Protein AF-0000000084371456 (afdb_homodimer)

Structure (mmCIF, N/CA/C/O backbone):
data_AF-0000000084371456-model_v1
#
loop_
_entity.id
_entity.type
_entity.pdbx_description
1 polymer 'Methyl-accepting transducer domain-containing protein'
#
loop_
_atom_site.group_PDB
_atom_site.id
_atom_site.type_symbol
_atom_site.label_atom_id
_atom_site.label_alt_id
_atom_site.label_comp_id
_atom_site.label_asym_id
_atom_site.label_entity_id
_atom_site.label_seq_id
_atom_site.pdbx_PDB_ins_code
_atom_site.Cartn_x
_atom_site.Cartn_y
_atom_site.Cartn_z
_atom_site.occupancy
_atom_site.B_iso_or_equiv
_atom_site.auth_seq_id
_atom_site.auth_comp_id
_atom_site.auth_asym_id
_atom_site.auth_atom_id
_atom_site.pdbx_PDB_model_num
ATOM 1 N N . MET A 1 1 ? 12.875 -59.688 -30.016 1 46.06 1 MET A N 1
ATOM 2 C CA . MET A 1 1 ? 12.008 -58.625 -30.469 1 46.06 1 MET A CA 1
ATOM 3 C C . MET A 1 1 ? 11.836 -57.562 -29.391 1 46.06 1 MET A C 1
ATOM 5 O O . MET A 1 1 ? 11.711 -57.875 -28.203 1 46.06 1 MET A O 1
ATOM 9 N N . VAL A 1 2 ? 12.273 -56.406 -29.656 1 56.19 2 VAL A N 1
ATOM 10 C CA . VAL A 1 2 ? 12.172 -55.344 -28.656 1 56.19 2 VAL A CA 1
ATOM 11 C C . VAL A 1 2 ? 10.773 -55.344 -28.031 1 56.19 2 VAL A C 1
ATOM 13 O O . VAL A 1 2 ? 9.773 -55.406 -28.75 1 56.19 2 VAL A O 1
ATOM 16 N N . ASN A 1 3 ? 10.695 -55.812 -26.75 1 68.56 3 ASN A N 1
ATOM 17 C CA . ASN A 1 3 ? 9.445 -55.75 -26 1 68.56 3 ASN A CA 1
ATOM 18 C C . ASN A 1 3 ? 8.992 -54.312 -25.766 1 68.56 3 ASN A C 1
ATOM 20 O O . ASN A 1 3 ? 9.117 -53.781 -24.672 1 68.56 3 ASN A O 1
ATOM 24 N N . TYR A 1 4 ? 8.555 -53.781 -26.969 1 66.88 4 TYR A N 1
ATOM 25 C CA . TYR A 1 4 ? 8.164 -52.375 -26.984 1 66.88 4 TYR A CA 1
ATOM 26 C C . TYR A 1 4 ? 7.078 -52.094 -25.953 1 66.88 4 TYR A C 1
ATOM 28 O O . TYR A 1 4 ? 7.078 -51.031 -25.312 1 66.88 4 TYR A O 1
ATOM 36 N N . SER A 1 5 ? 6.297 -53.094 -25.734 1 66.38 5 SER A N 1
ATOM 37 C CA . SER A 1 5 ? 5.219 -52.906 -24.766 1 66.38 5 SER A CA 1
ATOM 38 C C . SER A 1 5 ? 5.773 -52.75 -23.344 1 66.38 5 SER A C 1
ATOM 40 O O . SER A 1 5 ? 5.293 -51.906 -22.594 1 66.38 5 SER A O 1
ATOM 42 N N . GLY A 1 6 ? 6.77 -53.562 -23.078 1 70.19 6 GLY A N 1
ATOM 43 C CA . GLY A 1 6 ? 7.391 -53.438 -21.766 1 70.19 6 GLY A CA 1
ATOM 44 C C . GLY A 1 6 ? 8.094 -52.125 -21.547 1 70.19 6 GLY A C 1
ATOM 45 O O . GLY A 1 6 ? 7.98 -51.531 -20.469 1 70.19 6 GLY A O 1
ATOM 46 N N . LEU A 1 7 ? 8.695 -51.688 -22.531 1 71.88 7 LEU A N 1
ATOM 47 C CA . LEU A 1 7 ? 9.398 -50.406 -22.469 1 71.88 7 LEU A CA 1
ATOM 48 C C . LEU A 1 7 ? 8.414 -49.25 -22.297 1 71.88 7 LEU A C 1
ATOM 50 O O . LEU A 1 7 ? 8.68 -48.312 -21.531 1 71.88 7 LEU A O 1
ATOM 54 N N . PHE A 1 8 ? 7.348 -49.375 -22.891 1 71.25 8 PHE A N 1
ATOM 55 C CA . PHE A 1 8 ? 6.336 -48.344 -22.812 1 71.25 8 PHE A CA 1
ATOM 56 C C . PHE A 1 8 ? 5.707 -48.281 -21.438 1 71.25 8 PHE A C 1
ATOM 58 O O . PHE A 1 8 ? 5.441 -47.219 -20.906 1 71.25 8 PHE A O 1
ATOM 65 N N . ILE A 1 9 ? 5.516 -49.438 -20.953 1 74.12 9 ILE A N 1
ATOM 66 C CA . ILE A 1 9 ? 4.934 -49.5 -19.625 1 74.12 9 ILE A CA 1
ATOM 67 C C . ILE A 1 9 ? 5.891 -48.875 -18.609 1 74.12 9 ILE A C 1
ATOM 69 O O . ILE A 1 9 ? 5.469 -48.125 -17.719 1 74.12 9 ILE A O 1
ATOM 73 N N . GLN A 1 10 ? 7.141 -49.188 -18.766 1 74.44 10 GLN A N 1
ATOM 74 C CA . GLN A 1 10 ? 8.141 -48.625 -17.859 1 74.44 10 GLN A CA 1
ATOM 75 C C . GLN A 1 10 ? 8.195 -47.094 -18 1 74.44 10 GLN A C 1
ATOM 77 O O . GLN A 1 10 ? 8.234 -46.375 -16.984 1 74.44 10 GLN A O 1
ATOM 82 N N . HIS A 1 11 ? 8.164 -46.656 -19.172 1 76.69 11 HIS A N 1
ATOM 83 C CA . HIS A 1 11 ? 8.148 -45.219 -19.453 1 76.69 11 HIS A CA 1
ATOM 84 C C . HIS A 1 11 ? 6.914 -44.562 -18.859 1 76.69 11 HIS A C 1
ATOM 86 O O . HIS A 1 11 ? 7.012 -43.5 -18.25 1 76.69 11 HIS A O 1
ATOM 92 N N . THR A 1 12 ? 5.848 -45.188 -19.016 1 77.75 12 THR A N 1
ATOM 93 C CA . THR A 1 12 ? 4.586 -44.656 -18.531 1 77.75 12 THR A CA 1
ATOM 94 C C . THR A 1 12 ? 4.609 -44.5 -17.016 1 77.75 12 THR A C 1
ATOM 96 O O . THR A 1 12 ? 4.16 -43.5 -16.469 1 77.75 12 THR A O 1
ATOM 99 N N . ASN A 1 13 ? 5.219 -45.438 -16.375 1 77.88 13 ASN A N 1
ATOM 100 C CA . ASN A 1 13 ? 5.289 -45.375 -14.914 1 77.88 13 ASN A CA 1
ATOM 101 C C . ASN A 1 13 ? 6.164 -44.219 -14.438 1 77.88 13 ASN A C 1
ATOM 103 O O . ASN A 1 13 ? 5.809 -43.531 -13.484 1 77.88 13 ASN A O 1
ATOM 107 N N . CYS A 1 14 ? 7.242 -44.031 -15.094 1 79.31 14 CYS A N 1
ATOM 108 C CA . CYS A 1 14 ? 8.133 -42.938 -14.742 1 79.31 14 CYS A CA 1
ATOM 109 C C . CYS A 1 14 ? 7.457 -41.594 -15 1 79.31 14 CYS A C 1
ATOM 111 O O . CYS A 1 14 ? 7.559 -40.688 -14.18 1 79.31 14 CYS A O 1
ATOM 113 N N . ASN A 1 15 ? 6.785 -41.531 -16.078 1 84.5 15 ASN A N 1
ATOM 114 C CA . ASN A 1 15 ? 6.074 -40.281 -16.422 1 84.5 15 ASN A CA 1
ATOM 115 C C . ASN A 1 15 ? 4.969 -40 -15.414 1 84.5 15 ASN A C 1
ATOM 117 O O . ASN A 1 15 ? 4.785 -38.844 -15.023 1 84.5 15 ASN A O 1
ATOM 121 N N . ILE A 1 16 ? 4.316 -41 -14.992 1 86.25 16 ILE A N 1
ATOM 122 C CA . ILE A 1 16 ? 3.219 -40.844 -14.047 1 86.25 16 ILE A CA 1
ATOM 123 C C . ILE A 1 16 ? 3.742 -40.25 -12.75 1 86.25 16 ILE A C 1
ATOM 125 O O . ILE A 1 16 ? 3.121 -39.344 -12.18 1 86.25 16 ILE A O 1
ATOM 129 N N . HIS A 1 17 ? 4.867 -40.688 -12.328 1 88.62 17 HIS A N 1
ATOM 130 C CA . HIS A 1 17 ? 5.453 -40.188 -11.094 1 88.62 17 HIS A CA 1
ATOM 131 C C . HIS A 1 17 ? 5.797 -38.688 -11.211 1 88.62 17 HIS A C 1
ATOM 133 O O . HIS A 1 17 ? 5.414 -37.906 -10.352 1 88.62 17 HIS A O 1
ATOM 139 N N . THR A 1 18 ? 6.438 -38.375 -12.227 1 90.62 18 THR A N 1
ATOM 140 C CA . THR A 1 18 ? 6.844 -37 -12.445 1 90.62 18 THR A CA 1
ATOM 141 C C . THR A 1 18 ? 5.625 -36.094 -12.57 1 90.62 18 THR A C 1
ATOM 143 O O . THR A 1 18 ? 5.578 -35 -11.969 1 90.62 18 THR A O 1
ATOM 146 N N . ILE A 1 19 ? 4.672 -36.469 -13.312 1 93.12 19 ILE A N 1
ATOM 147 C CA . ILE A 1 19 ? 3.479 -35.688 -13.562 1 93.12 19 ILE A CA 1
ATOM 148 C C . ILE A 1 19 ? 2.691 -35.5 -12.258 1 93.12 19 ILE A C 1
ATOM 150 O O . ILE A 1 19 ? 2.111 -34.438 -12.016 1 93.12 19 ILE A O 1
ATOM 154 N N . THR A 1 20 ? 2.734 -36.562 -11.453 1 92.69 20 THR A N 1
ATOM 155 C CA . THR A 1 20 ? 2.072 -36.469 -10.156 1 92.69 20 THR A CA 1
ATOM 156 C C . THR A 1 20 ? 2.727 -35.406 -9.273 1 92.69 20 THR A C 1
ATOM 158 O O . THR A 1 20 ? 2.035 -34.625 -8.617 1 92.69 20 THR A O 1
ATOM 161 N N . LEU A 1 21 ? 3.996 -35.344 -9.289 1 91.94 21 LEU A N 1
ATOM 162 C CA . LEU A 1 21 ? 4.723 -34.344 -8.523 1 91.94 21 LEU A CA 1
ATOM 163 C C . LEU A 1 21 ? 4.395 -32.938 -9.023 1 91.94 21 LEU A C 1
ATOM 165 O O . LEU A 1 21 ? 4.211 -32.031 -8.219 1 91.94 21 LEU A O 1
ATOM 169 N N . ILE A 1 22 ? 4.355 -32.844 -10.266 1 95 22 ILE A N 1
ATOM 170 C CA . ILE A 1 22 ? 4.023 -31.562 -10.875 1 95 22 ILE A CA 1
ATOM 171 C C . ILE A 1 22 ? 2.607 -31.141 -10.477 1 95 22 ILE A C 1
ATOM 173 O O . ILE A 1 22 ? 2.367 -30 -10.102 1 95 22 ILE A O 1
ATOM 177 N N . ARG A 1 23 ? 1.719 -32.062 -10.57 1 95.56 23 ARG A N 1
ATOM 178 C CA . ARG A 1 23 ? 0.332 -31.828 -10.18 1 95.56 23 ARG A CA 1
ATOM 179 C C . ARG A 1 23 ? 0.246 -31.281 -8.758 1 95.56 23 ARG A C 1
ATOM 181 O O . ARG A 1 23 ? -0.443 -30.297 -8.5 1 95.56 23 ARG A O 1
ATOM 188 N N . ASP A 1 24 ? 0.941 -31.875 -7.867 1 95.38 24 ASP A N 1
ATOM 189 C CA . ASP A 1 24 ? 0.897 -31.484 -6.461 1 95.38 24 ASP A CA 1
ATOM 190 C C . ASP A 1 24 ? 1.509 -30.094 -6.262 1 95.38 24 ASP A C 1
ATOM 192 O O . ASP A 1 24 ? 1.026 -29.312 -5.441 1 95.38 24 ASP A O 1
ATOM 196 N N . SER A 1 25 ? 2.523 -29.906 -6.961 1 95.5 25 SER A N 1
ATOM 197 C CA . SER A 1 25 ? 3.18 -28.609 -6.914 1 95.5 25 SER A CA 1
ATOM 198 C C . SER A 1 25 ? 2.244 -27.5 -7.391 1 95.5 25 SER A C 1
ATOM 200 O O . SER A 1 25 ? 2.148 -26.438 -6.758 1 95.5 25 SER A O 1
ATOM 202 N N . ILE A 1 26 ? 1.581 -27.703 -8.469 1 96.75 26 ILE A N 1
ATOM 203 C CA . ILE A 1 26 ? 0.654 -26.734 -9.039 1 96.75 26 ILE A CA 1
ATOM 204 C C . ILE A 1 26 ? -0.499 -26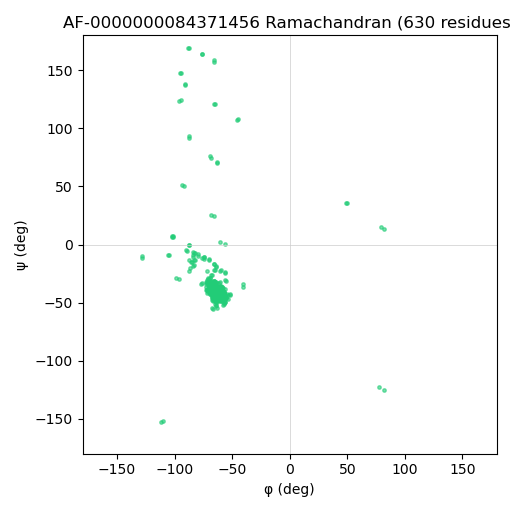.484 -8.07 1 96.75 26 ILE A C 1
ATOM 206 O O . ILE A 1 26 ? -0.902 -25.344 -7.859 1 96.75 26 ILE A O 1
ATOM 210 N N . LEU A 1 27 ? -0.946 -27.547 -7.473 1 95.94 27 LEU A N 1
ATOM 211 C CA . LEU A 1 27 ? -2.023 -27.422 -6.496 1 95.94 27 LEU A CA 1
ATOM 212 C C . LEU A 1 27 ? -1.579 -26.594 -5.305 1 95.94 27 LEU A C 1
ATOM 214 O O . LEU A 1 27 ? -2.326 -25.734 -4.832 1 95.94 27 LEU A O 1
ATOM 218 N N . ALA A 1 28 ? -0.415 -26.828 -4.855 1 94.75 28 ALA A N 1
ATOM 219 C CA . ALA A 1 28 ? 0.125 -26.062 -3.73 1 94.75 28 ALA A CA 1
ATOM 220 C C . ALA A 1 28 ? 0.213 -24.578 -4.059 1 94.75 28 ALA A C 1
ATOM 222 O O . ALA A 1 28 ? -0.128 -23.734 -3.23 1 94.75 28 ALA A O 1
ATOM 223 N N . SER A 1 29 ? 0.677 -24.328 -5.211 1 95.12 29 SER A N 1
ATOM 224 C CA . SER A 1 29 ? 0.762 -22.938 -5.641 1 95.12 29 SER A CA 1
ATOM 225 C C . SER A 1 29 ? -0.617 -22.281 -5.691 1 95.12 29 SER A C 1
ATOM 227 O O . SER A 1 29 ? -0.779 -21.125 -5.301 1 95.12 29 SER A O 1
ATOM 229 N N . SER A 1 30 ? -1.578 -23 -6.238 1 96.12 30 SER A N 1
ATOM 230 C CA . SER A 1 30 ? -2.955 -22.516 -6.273 1 96.12 30 SER A CA 1
ATOM 231 C C . SER A 1 30 ? -3.447 -22.141 -4.883 1 96.12 30 SER A C 1
ATOM 233 O O . SER A 1 30 ? -4.008 -21.062 -4.688 1 96.12 30 SER A O 1
ATOM 235 N N . GLN A 1 31 ? -3.121 -22.969 -3.947 1 95 31 GLN A N 1
ATOM 236 C CA . GLN A 1 31 ? -3.578 -22.766 -2.576 1 95 31 GLN A CA 1
ATOM 237 C C . GLN A 1 31 ? -2.85 -21.594 -1.925 1 95 31 GLN A C 1
ATOM 239 O O . GLN A 1 31 ? -3.453 -20.812 -1.181 1 95 31 GLN A O 1
ATOM 244 N N . GLN A 1 32 ? -1.602 -21.484 -2.199 1 94.75 32 GLN A N 1
ATOM 245 C CA . GLN A 1 32 ? -0.816 -20.375 -1.647 1 94.75 32 GLN A CA 1
ATOM 246 C C . GLN A 1 32 ? -1.354 -19.031 -2.113 1 94.75 32 GLN A C 1
ATOM 248 O O . GLN A 1 32 ? -1.501 -18.109 -1.312 1 94.75 32 GLN A O 1
ATOM 253 N N . LEU A 1 33 ? -1.653 -18.969 -3.352 1 95.62 33 LEU A N 1
ATOM 254 C CA . LEU A 1 33 ? -2.189 -17.719 -3.9 1 95.62 33 LEU A CA 1
ATOM 255 C C . LEU A 1 33 ? -3.572 -17.438 -3.328 1 95.62 33 LEU A C 1
ATOM 257 O O . LEU A 1 33 ? -3.875 -16.281 -2.984 1 95.62 33 LEU A O 1
ATOM 261 N N . HIS A 1 34 ? -4.344 -18.453 -3.236 1 93.69 34 HIS A N 1
ATOM 262 C CA . HIS A 1 34 ? -5.691 -18.297 -2.699 1 93.69 34 HIS A CA 1
ATOM 263 C C . HIS A 1 34 ? -5.652 -17.797 -1.262 1 93.69 34 HIS A C 1
ATOM 265 O O . HIS A 1 34 ? -6.434 -16.922 -0.89 1 93.69 34 HIS A O 1
ATOM 271 N N . ASP A 1 35 ? -4.707 -18.25 -0.49 1 93.94 35 ASP A N 1
ATOM 272 C CA . ASP A 1 35 ? -4.578 -17.891 0.917 1 93.94 35 ASP A CA 1
ATOM 273 C C . ASP A 1 35 ? -4.199 -16.406 1.073 1 93.94 35 ASP A C 1
ATOM 275 O O . ASP A 1 35 ? -4.52 -15.789 2.086 1 93.94 35 ASP A O 1
ATOM 279 N N . LYS A 1 36 ? -3.553 -15.906 0.057 1 96.06 36 LYS A N 1
ATOM 280 C CA . LYS A 1 36 ? -3.068 -14.531 0.157 1 96.06 36 LYS A CA 1
ATOM 281 C C . LYS A 1 36 ? -4.133 -13.539 -0.294 1 96.06 36 LYS A C 1
ATOM 283 O O . LYS A 1 36 ? -3.943 -12.328 -0.19 1 96.06 36 LYS A O 1
ATOM 288 N N . LEU A 1 37 ? -5.332 -14.031 -0.717 1 94.75 37 LEU A N 1
ATOM 289 C CA . LEU A 1 37 ? -6.418 -13.156 -1.145 1 94.75 37 LEU A CA 1
ATOM 290 C C . LEU A 1 37 ? -6.934 -12.32 0.021 1 94.75 37 LEU A C 1
ATOM 292 O O . LEU A 1 37 ? -7.258 -11.141 -0.15 1 94.75 37 LEU A O 1
ATOM 296 N N . ASP A 1 38 ? -6.914 -12.867 1.187 1 94.06 38 ASP A N 1
ATOM 297 C CA . ASP A 1 38 ? -7.355 -12.141 2.375 1 94.06 38 ASP A CA 1
ATOM 298 C C . ASP A 1 38 ? -6.406 -10.984 2.691 1 94.06 38 ASP A C 1
ATOM 300 O O . ASP A 1 38 ? -6.848 -9.914 3.102 1 94.06 38 ASP A O 1
ATOM 304 N N . LEU A 1 39 ? -5.184 -11.289 2.537 1 95.19 39 LEU A N 1
ATOM 305 C CA . LEU A 1 39 ? -4.188 -10.25 2.773 1 95.19 39 LEU A CA 1
ATOM 306 C C . LEU A 1 39 ? -4.418 -9.055 1.848 1 95.19 39 LEU A C 1
ATOM 308 O O . LEU A 1 39 ? -4.383 -7.906 2.289 1 95.19 39 LEU A O 1
ATOM 312 N N . LEU A 1 40 ? -4.699 -9.328 0.622 1 96.12 40 LEU A N 1
ATOM 313 C CA . LEU A 1 40 ? -4.906 -8.266 -0.358 1 96.12 40 LEU A CA 1
ATOM 314 C C . LEU A 1 40 ? -6.18 -7.484 -0.055 1 96.12 40 LEU A C 1
ATOM 316 O O . LEU A 1 40 ? -6.227 -6.266 -0.233 1 96.12 40 LEU A O 1
ATOM 320 N N . GLU A 1 41 ? -7.156 -8.172 0.453 1 94.94 41 GLU A N 1
ATOM 321 C CA . GLU A 1 41 ? -8.398 -7.508 0.853 1 94.94 41 GLU A CA 1
ATOM 322 C C . GLU A 1 41 ? -8.164 -6.578 2.037 1 94.94 41 GLU A C 1
ATOM 324 O O . GLU A 1 41 ? -8.648 -5.445 2.049 1 94.94 41 GLU A O 1
ATOM 329 N N . ARG A 1 42 ? -7.418 -7.031 2.941 1 95.44 42 ARG A N 1
ATOM 330 C CA . ARG A 1 42 ? -7.094 -6.219 4.105 1 95.44 42 ARG A CA 1
ATOM 331 C C . ARG A 1 42 ? -6.254 -5.008 3.711 1 95.44 42 ARG A C 1
ATOM 333 O O . ARG A 1 42 ? -6.453 -3.908 4.234 1 95.44 42 ARG A O 1
ATOM 340 N N . MET A 1 43 ? -5.355 -5.211 2.816 1 95.56 43 MET A N 1
ATOM 341 C CA . MET A 1 43 ? -4.547 -4.098 2.324 1 95.56 43 MET A CA 1
ATOM 342 C C . MET A 1 43 ? -5.422 -3.039 1.662 1 95.56 43 MET A C 1
ATOM 344 O O . MET A 1 43 ? -5.262 -1.845 1.919 1 95.56 43 MET A O 1
ATOM 348 N N . GLU A 1 44 ? -6.301 -3.469 0.837 1 94.56 44 GLU A N 1
ATOM 349 C CA . GLU A 1 44 ? -7.211 -2.543 0.167 1 94.56 44 GLU A CA 1
ATOM 350 C C . GLU A 1 44 ? -8.016 -1.733 1.177 1 94.56 44 GLU A C 1
ATOM 352 O O . GLU A 1 44 ? -8.141 -0.514 1.045 1 94.56 44 GLU A O 1
ATOM 357 N N . GLN A 1 45 ? -8.523 -2.4 2.197 1 95.44 45 GLN A N 1
ATOM 358 C CA . GLN A 1 45 ? -9.289 -1.719 3.236 1 95.44 45 GLN A CA 1
ATOM 359 C C . GLN A 1 45 ? -8.422 -0.726 3.998 1 95.44 45 GLN A C 1
ATOM 361 O O . GLN A 1 45 ? -8.859 0.383 4.309 1 95.44 45 GLN A O 1
ATOM 366 N N . LEU A 1 46 ? -7.262 -1.137 4.262 1 96.75 46 LEU A N 1
ATOM 367 C CA . LEU A 1 46 ? -6.336 -0.268 4.977 1 96.75 46 LEU A CA 1
ATOM 368 C C . LEU A 1 46 ? -6.027 0.986 4.164 1 96.75 46 LEU A C 1
ATOM 370 O O . LEU A 1 46 ? -5.98 2.09 4.715 1 96.75 46 LEU A O 1
ATOM 374 N N . PHE A 1 47 ? -5.859 0.813 2.875 1 97 47 PHE A N 1
ATOM 375 C CA . PHE A 1 47 ? -5.633 1.962 2.006 1 97 47 PHE A CA 1
ATOM 376 C C . PHE A 1 47 ? -6.824 2.914 2.047 1 97 47 PHE A C 1
ATOM 378 O O . PHE A 1 47 ? -6.648 4.129 2.168 1 97 47 PHE A O 1
ATOM 385 N N . ASN A 1 48 ? -7.992 2.367 2.016 1 95.88 48 ASN A N 1
ATOM 386 C CA . ASN A 1 48 ? -9.188 3.195 2.045 1 95.88 48 ASN A CA 1
ATOM 387 C C . ASN A 1 48 ? -9.32 3.947 3.367 1 95.88 48 ASN A C 1
ATOM 389 O O . ASN A 1 48 ? -9.68 5.125 3.383 1 95.88 48 ASN A O 1
ATOM 393 N N . ASP A 1 49 ? -8.969 3.311 4.441 1 96.81 49 ASP A N 1
ATOM 394 C CA . ASP A 1 49 ? -8.969 3.963 5.746 1 96.81 49 ASP A CA 1
ATOM 395 C C . ASP A 1 49 ? -7.961 5.109 5.785 1 96.81 49 ASP A C 1
ATOM 397 O O . ASP A 1 49 ? -8.25 6.18 6.328 1 96.81 49 ASP A O 1
ATOM 401 N N . MET A 1 50 ? -6.887 4.898 5.211 1 96.81 50 MET A N 1
ATOM 402 C CA . MET A 1 50 ? -5.832 5.902 5.23 1 96.81 50 MET A CA 1
ATOM 403 C C . MET A 1 50 ? -6.188 7.086 4.336 1 96.81 50 MET A C 1
ATOM 405 O O . MET A 1 50 ? -5.797 8.219 4.613 1 96.81 50 MET A O 1
ATOM 409 N N . VAL A 1 51 ? -6.914 6.805 3.271 1 96.75 51 VAL A N 1
ATOM 410 C CA . VAL A 1 51 ? -7.414 7.895 2.443 1 96.75 51 VAL A CA 1
ATOM 411 C C . VAL A 1 51 ? -8.359 8.773 3.262 1 96.75 51 VAL A C 1
ATOM 413 O O . VAL A 1 51 ? -8.266 10 3.232 1 96.75 51 VAL A O 1
ATOM 416 N N . GLU A 1 52 ? -9.211 8.188 4.051 1 97 52 GLU A N 1
ATOM 417 C CA . GLU A 1 52 ? -10.125 8.938 4.906 1 97 52 GLU A CA 1
ATOM 418 C C . GLU A 1 52 ? -9.359 9.742 5.953 1 97 52 GLU A C 1
ATOM 420 O O . GLU A 1 52 ? -9.68 10.914 6.191 1 97 52 GLU A O 1
ATOM 425 N N . ASN A 1 53 ? -8.391 9.109 6.516 1 96.31 53 ASN A N 1
ATOM 426 C CA . ASN A 1 53 ? -7.555 9.805 7.488 1 96.31 53 ASN A CA 1
ATOM 427 C C . ASN A 1 53 ? -6.84 11 6.859 1 96.31 53 ASN A C 1
ATOM 429 O O . ASN A 1 53 ? -6.703 12.047 7.488 1 96.31 53 ASN A O 1
ATOM 433 N N . SER A 1 54 ? -6.41 10.82 5.645 1 96.62 54 SER A N 1
ATOM 434 C CA . SER A 1 54 ? -5.73 11.906 4.945 1 96.62 54 SER A CA 1
ATOM 435 C C . SER A 1 54 ? -6.676 13.078 4.688 1 96.62 54 SER A C 1
ATOM 437 O O . SER A 1 54 ? -6.258 14.234 4.715 1 96.62 54 SER A O 1
ATOM 439 N N . GLN A 1 55 ? -7.945 12.789 4.5 1 96.19 55 GLN A N 1
ATOM 440 C CA . GLN A 1 55 ? -8.938 13.844 4.324 1 96.19 55 GLN A CA 1
ATOM 441 C C . GLN A 1 55 ? -9.148 14.625 5.621 1 96.19 55 GLN A C 1
ATOM 443 O O . GLN A 1 55 ? -9.258 15.852 5.605 1 96.19 55 GLN A O 1
ATOM 448 N N . THR A 1 56 ? -9.172 13.922 6.695 1 95.5 56 THR A N 1
ATOM 449 C CA . THR A 1 56 ? -9.273 14.562 8.008 1 95.5 56 THR A CA 1
ATOM 450 C C . THR A 1 56 ? -8.062 15.461 8.266 1 95.5 56 THR A C 1
ATOM 452 O O . THR A 1 56 ? -8.219 16.594 8.727 1 95.5 56 THR A O 1
ATOM 455 N N . LEU A 1 57 ? -6.938 14.953 7.926 1 95.69 57 LEU A N 1
ATOM 456 C CA . LEU A 1 57 ? -5.707 15.727 8.07 1 95.69 57 LEU A CA 1
ATOM 457 C C . LEU A 1 57 ? -5.734 16.969 7.195 1 95.69 57 LEU A C 1
ATOM 459 O O . LEU A 1 57 ? -5.387 18.062 7.652 1 95.69 57 LEU A O 1
ATOM 463 N N . ALA A 1 58 ? -6.176 16.797 5.992 1 96.31 58 ALA A N 1
ATOM 464 C CA . ALA A 1 58 ? -6.262 17.938 5.07 1 96.31 58 ALA A CA 1
ATOM 465 C C . ALA A 1 58 ? -7.211 19 5.602 1 96.31 58 ALA A C 1
ATOM 467 O O . ALA A 1 58 ? -6.922 20.203 5.512 1 96.31 58 ALA A O 1
ATOM 468 N N . GLN A 1 59 ? -8.273 18.594 6.191 1 96.25 59 GLN A N 1
ATOM 469 C CA . GLN A 1 59 ? -9.234 19.531 6.773 1 96.25 59 GLN A CA 1
ATOM 470 C C . GLN A 1 59 ? -8.617 20.297 7.941 1 96.25 59 GLN A C 1
ATOM 472 O O . GLN A 1 59 ? -8.797 21.5 8.062 1 96.25 59 GLN A O 1
ATOM 477 N N . PHE A 1 60 ? -7.891 19.609 8.703 1 95.5 60 PHE A N 1
ATOM 478 C CA . PHE A 1 60 ? -7.207 20.234 9.82 1 95.5 60 PHE A CA 1
ATOM 479 C C . PHE A 1 60 ? -6.207 21.281 9.328 1 95.5 60 PHE A C 1
ATOM 481 O O . PHE A 1 60 ? -6.168 22.406 9.836 1 95.5 60 PHE A O 1
ATOM 488 N N . LEU A 1 61 ? -5.504 20.891 8.375 1 95.69 61 LEU A N 1
ATOM 489 C CA . LEU A 1 61 ? -4.48 21.797 7.848 1 95.69 61 LEU A CA 1
ATOM 490 C C . LEU A 1 61 ? -5.109 23.031 7.227 1 95.69 61 LEU A C 1
ATOM 492 O O . LEU A 1 61 ? -4.566 24.125 7.336 1 95.69 61 LEU A O 1
ATOM 496 N N . ASN A 1 62 ? -6.242 22.859 6.633 1 96.12 62 ASN A N 1
ATOM 497 C CA . ASN A 1 62 ? -6.961 24.016 6.082 1 96.12 62 ASN A CA 1
ATOM 498 C C . ASN A 1 62 ? -7.449 24.953 7.184 1 96.12 62 ASN A C 1
ATOM 500 O O . ASN A 1 62 ? -7.352 26.172 7.055 1 96.12 62 ASN A O 1
ATOM 504 N N . GLU A 1 63 ? -7.895 24.375 8.211 1 94.31 63 GLU A N 1
ATOM 505 C CA . GLU A 1 63 ? -8.352 25.188 9.344 1 94.31 63 GLU A CA 1
ATOM 506 C C . GLU A 1 63 ? -7.188 25.938 9.992 1 94.31 63 GLU A C 1
ATOM 508 O O . GLU A 1 63 ? -7.309 27.125 10.312 1 94.31 63 GLU A O 1
ATOM 513 N N . ILE A 1 64 ? -6.133 25.234 10.125 1 93.12 64 ILE A N 1
ATOM 514 C CA . ILE A 1 64 ? -4.953 25.859 10.719 1 93.12 64 ILE A CA 1
ATOM 515 C C . ILE A 1 64 ? -4.488 27.031 9.844 1 93.12 64 ILE A C 1
ATOM 517 O O . ILE A 1 64 ? -4.066 28.062 10.352 1 93.12 64 ILE A O 1
ATOM 521 N N . GLU A 1 65 ? -4.562 26.812 8.578 1 93.81 65 GLU A N 1
ATOM 522 C CA . GLU A 1 65 ? -4.156 27.875 7.66 1 93.81 65 GLU A CA 1
ATOM 523 C C . GLU A 1 65 ? -4.973 29.141 7.879 1 93.81 65 GLU A C 1
ATOM 525 O O . GLU A 1 65 ? -4.414 30.234 7.965 1 93.81 65 GLU A O 1
ATOM 530 N N . VAL A 1 66 ? -6.273 28.969 8.008 1 94.12 66 VAL A N 1
ATOM 531 C CA . VAL A 1 66 ? -7.172 30.094 8.227 1 94.12 66 VAL A CA 1
ATOM 532 C C . VAL A 1 66 ? -6.871 30.75 9.57 1 94.12 66 VAL A C 1
ATOM 534 O O . VAL A 1 66 ? -6.77 31.969 9.672 1 94.12 66 VAL A O 1
ATOM 537 N N . HIS A 1 67 ? -6.637 29.938 10.555 1 90.19 67 HIS A N 1
ATOM 538 C CA . HIS A 1 67 ? -6.387 30.453 11.898 1 90.19 67 HIS A CA 1
ATOM 539 C C . HIS A 1 67 ? -5.055 31.188 11.961 1 90.19 67 HIS A C 1
ATOM 541 O O . HIS A 1 67 ? -4.953 32.25 12.594 1 90.19 67 HIS A O 1
ATOM 547 N N . LEU A 1 68 ? -4.062 30.641 11.266 1 89.81 68 LEU A N 1
ATOM 548 C CA . LEU A 1 68 ? -2.762 31.312 11.234 1 89.81 68 LEU A CA 1
ATOM 549 C C . LEU A 1 68 ? -2.85 32.656 10.5 1 89.81 68 LEU A C 1
ATOM 551 O O . LEU A 1 68 ? -2.225 33.625 10.914 1 89.81 68 LEU A O 1
ATOM 555 N N . SER A 1 69 ? -3.615 32.656 9.453 1 92 69 SER A N 1
ATOM 556 C CA . SER A 1 69 ? -3.795 33.906 8.711 1 92 69 SER A CA 1
ATOM 557 C C . SER A 1 69 ? -4.504 34.969 9.555 1 92 69 SER A C 1
ATOM 559 O O . SER A 1 69 ? -4.094 36.125 9.578 1 92 69 SER A O 1
ATOM 561 N N . ASN A 1 70 ? -5.52 34.562 10.25 1 89.81 70 ASN A N 1
ATOM 562 C CA . ASN A 1 70 ? -6.223 35.469 11.156 1 89.81 70 ASN A CA 1
ATOM 563 C C . ASN A 1 70 ? -5.305 35.969 12.273 1 89.81 70 ASN A C 1
ATOM 565 O O . ASN A 1 70 ? -5.316 37.125 12.609 1 89.81 70 ASN A O 1
ATOM 569 N N . SER A 1 71 ? -4.551 35.031 12.773 1 86.31 71 SER A N 1
ATOM 570 C CA . SER A 1 71 ? -3.621 35.406 13.836 1 86.31 71 SER A CA 1
ATOM 571 C C . SER A 1 71 ? -2.594 36.406 13.352 1 86.31 71 SER A C 1
ATOM 573 O O . SER A 1 71 ? -2.266 37.375 14.07 1 86.31 71 SER A O 1
ATOM 575 N N . GLN A 1 72 ? -2.121 36.188 12.164 1 87.75 72 GLN A N 1
ATOM 576 C CA . GLN A 1 72 ? -1.146 37.125 11.594 1 87.75 72 GLN A CA 1
ATOM 577 C C . GLN A 1 72 ? -1.723 38.531 11.484 1 87.75 72 GLN A C 1
ATOM 579 O O . GLN A 1 72 ? -1.059 39.5 11.836 1 87.75 72 GLN A O 1
ATOM 584 N N . THR A 1 73 ? -2.941 38.656 11.047 1 89.75 73 THR A N 1
ATOM 585 C CA . THR A 1 73 ? -3.604 39.969 10.891 1 89.75 73 THR A CA 1
ATOM 586 C C . THR A 1 73 ? -3.801 40.625 12.242 1 89.75 73 THR A C 1
ATOM 588 O O . THR A 1 73 ? -3.506 41.812 12.398 1 89.75 73 THR A O 1
ATOM 591 N N . GLU A 1 74 ? -4.199 39.812 13.18 1 86.19 74 GLU A N 1
ATOM 592 C CA . GLU A 1 74 ? -4.461 40.375 14.508 1 86.19 74 GLU A CA 1
ATOM 593 C C . GLU A 1 74 ? -3.166 40.812 15.195 1 86.19 74 GLU A C 1
ATOM 595 O O . GLU A 1 74 ? -3.131 41.812 15.891 1 86.19 74 GLU A O 1
ATOM 600 N N . ILE A 1 75 ? -2.164 40.062 14.945 1 84.06 75 ILE A N 1
ATOM 601 C CA . ILE A 1 75 ? -0.866 40.375 15.523 1 84.06 75 ILE A CA 1
ATOM 602 C C . ILE A 1 75 ? -0.362 41.688 14.953 1 84.06 75 ILE A C 1
ATOM 604 O O . ILE A 1 75 ? 0.194 42.531 15.68 1 84.06 75 ILE A O 1
ATOM 608 N N . GLU A 1 76 ? -0.566 41.906 13.695 1 86.88 76 GLU A N 1
ATOM 609 C CA . GLU A 1 76 ? -0.166 43.156 13.07 1 86.88 76 GLU A CA 1
ATOM 610 C C . GLU A 1 76 ? -0.968 44.344 13.633 1 86.88 76 GLU A C 1
ATOM 612 O O . GLU A 1 76 ? -0.406 45.375 13.938 1 86.88 76 GLU A O 1
ATOM 617 N N . ASN A 1 77 ? -2.225 44.156 13.852 1 88 77 ASN A N 1
ATOM 618 C CA . ASN A 1 77 ? -3.074 45.188 14.453 1 88 77 ASN A CA 1
ATOM 619 C C . ASN A 1 77 ? -2.65 45.5 15.883 1 88 77 ASN A C 1
ATOM 621 O O . ASN A 1 77 ? -2.615 46.656 16.281 1 88 77 ASN A O 1
ATOM 625 N N . PHE A 1 78 ? -2.309 44.406 16.5 1 84.88 78 PHE A N 1
ATOM 626 C CA . PHE A 1 78 ? -1.881 44.562 17.891 1 84.88 78 PHE A CA 1
ATOM 627 C C . PHE A 1 78 ? -0.635 45.438 17.984 1 84.88 78 PHE A C 1
ATOM 629 O O . PHE A 1 78 ? -0.556 46.344 18.828 1 84.88 78 PHE A O 1
ATOM 636 N N . SER A 1 79 ? 0.244 45.188 17.125 1 85.12 79 SER A N 1
ATOM 637 C CA . SER A 1 79 ? 1.481 45.969 17.109 1 85.12 79 SER A CA 1
ATOM 638 C C . SER A 1 79 ? 1.204 47.438 16.875 1 85.12 79 SER A C 1
ATOM 640 O O . SER A 1 79 ? 1.82 48.312 17.516 1 85.12 79 SER A O 1
ATOM 642 N N . GLN A 1 80 ? 0.24 47.781 16.078 1 90.44 80 GLN A N 1
ATOM 643 C CA . GLN A 1 80 ? -0.115 49.188 15.781 1 90.44 80 GLN A CA 1
ATOM 644 C C . GLN A 1 80 ? -0.81 49.844 16.969 1 90.44 80 GLN A C 1
ATOM 646 O O . GLN A 1 80 ? -0.547 51 17.281 1 90.44 80 GLN A O 1
ATOM 651 N N . TRP A 1 81 ? -1.627 49.062 17.578 1 88.56 81 TRP A N 1
ATOM 652 C CA . TRP A 1 81 ? -2.355 49.594 18.734 1 88.56 81 TRP A CA 1
ATOM 653 C C . TRP A 1 81 ? -1.411 49.844 19.906 1 88.56 81 TRP A C 1
ATOM 655 O O . TRP A 1 81 ? -1.561 50.844 20.625 1 88.56 81 TRP A O 1
ATOM 665 N N . LEU A 1 82 ? -0.47 48.938 20.062 1 88.06 82 LEU A N 1
ATOM 666 C CA . LEU A 1 82 ? 0.511 49.125 21.125 1 88.06 82 LEU A CA 1
ATOM 667 C C . LEU A 1 82 ? 1.331 50.406 20.906 1 88.06 82 LEU A C 1
ATOM 669 O O . LEU A 1 82 ? 1.664 51.094 21.844 1 88.06 82 LEU A O 1
ATOM 673 N N . LYS A 1 83 ? 1.6 50.656 19.672 1 92 83 LYS A N 1
ATOM 674 C CA . LYS A 1 83 ? 2.314 51.906 19.344 1 92 83 LYS A CA 1
ATOM 675 C C . LYS A 1 83 ? 1.487 53.125 19.703 1 92 83 LYS A C 1
ATOM 677 O O . LYS A 1 83 ? 2.018 54.094 20.234 1 92 83 LYS A O 1
ATOM 682 N N . LYS A 1 84 ? 0.247 53.094 19.453 1 94 84 LYS A N 1
ATOM 683 C CA . LYS A 1 84 ? -0.645 54.188 19.781 1 94 84 LYS A CA 1
ATOM 684 C C . LYS A 1 84 ? -0.745 54.406 21.297 1 94 84 LYS A C 1
ATOM 686 O O . LYS A 1 84 ? -0.772 55.531 21.781 1 94 84 LYS A O 1
ATOM 691 N N . ILE A 1 85 ? -0.792 53.281 21.969 1 93.88 85 ILE A N 1
ATOM 692 C CA . ILE A 1 85 ? -0.843 53.344 23.422 1 93.88 85 ILE A CA 1
ATOM 693 C C . ILE A 1 85 ? 0.437 54 23.953 1 93.88 85 ILE A C 1
ATOM 695 O O . ILE A 1 85 ? 0.386 54.875 24.828 1 93.88 85 ILE A O 1
ATOM 699 N N . LYS A 1 86 ? 1.488 53.562 23.438 1 93.38 86 LYS A N 1
ATOM 700 C CA . LYS A 1 86 ? 2.773 54.125 23.859 1 93.38 86 LYS A CA 1
ATOM 701 C C . LYS A 1 86 ? 2.818 55.656 23.609 1 93.38 86 LYS A C 1
ATOM 703 O O . LYS A 1 86 ? 3.232 56.406 24.5 1 93.38 86 LYS A O 1
ATOM 708 N N . ASN A 1 87 ? 2.359 56.125 22.484 1 95.44 87 ASN A N 1
ATOM 709 C CA . ASN A 1 87 ? 2.332 57.562 22.156 1 95.44 87 ASN A CA 1
ATOM 710 C C . ASN A 1 87 ? 1.448 58.344 23.109 1 95.44 87 ASN A C 1
ATOM 712 O O . ASN A 1 87 ? 1.825 59.406 23.562 1 95.44 87 ASN A O 1
ATOM 716 N N . SER A 1 88 ? 0.362 57.75 23.359 1 95.38 88 SER A N 1
ATOM 717 C CA . SER A 1 88 ? -0.557 58.406 24.281 1 95.38 88 SER A CA 1
ATOM 718 C C . SER A 1 88 ? 0.036 58.5 25.672 1 95.38 88 SER A C 1
ATOM 720 O O . SER A 1 88 ? -0.105 59.531 26.359 1 95.38 88 SER A O 1
ATOM 722 N N . ALA A 1 89 ? 0.642 57.469 26.109 1 95.31 89 ALA A N 1
ATOM 723 C CA . ALA A 1 89 ? 1.28 57.469 27.422 1 95.31 89 ALA A CA 1
ATOM 724 C C . ALA A 1 89 ? 2.404 58.469 27.484 1 95.31 89 ALA A C 1
ATOM 726 O O . ALA A 1 89 ? 2.555 59.188 28.484 1 95.31 89 ALA A O 1
ATOM 727 N N . ASP A 1 90 ? 3.141 58.594 26.469 1 95.94 90 ASP A N 1
ATOM 728 C CA . ASP A 1 90 ? 4.207 59.594 26.391 1 95.94 90 ASP A CA 1
ATOM 729 C C . ASP A 1 90 ? 3.643 61 26.438 1 95.94 90 ASP A C 1
ATOM 731 O O . ASP A 1 90 ? 4.215 61.875 27.078 1 95.94 90 ASP A O 1
ATOM 735 N N . ASN A 1 91 ? 2.586 61.188 25.75 1 96.94 91 ASN A N 1
ATOM 736 C CA . ASN A 1 91 ? 1.928 62.469 25.75 1 96.94 91 ASN A CA 1
ATOM 737 C C . ASN A 1 91 ? 1.423 62.844 27.156 1 96.94 91 ASN A C 1
ATOM 739 O O . ASN A 1 91 ? 1.559 64 27.594 1 96.94 91 ASN A O 1
ATOM 743 N N . ILE A 1 92 ? 0.897 61.844 27.766 1 97.25 92 ILE A N 1
ATOM 744 C CA . ILE A 1 92 ? 0.402 62.062 29.109 1 97.25 92 ILE A CA 1
ATOM 745 C C . ILE A 1 92 ? 1.564 62.438 30.031 1 97.25 92 ILE A C 1
ATOM 747 O O . ILE A 1 92 ? 1.441 63.344 30.875 1 97.25 92 ILE A O 1
ATOM 751 N N . ASP A 1 93 ? 2.594 61.75 29.906 1 96.12 93 ASP A N 1
ATOM 752 C CA . ASP A 1 93 ? 3.783 62.062 30.688 1 96.12 93 ASP A CA 1
ATOM 753 C C . ASP A 1 93 ? 4.242 63.5 30.484 1 96.12 93 ASP A C 1
ATOM 755 O O . ASP A 1 93 ? 4.574 64.188 31.438 1 96.12 93 ASP A O 1
ATOM 759 N N . ARG A 1 94 ? 4.254 63.969 29.281 1 96.62 94 ARG A N 1
ATOM 760 C CA . ARG A 1 94 ? 4.645 65.312 28.953 1 96.62 94 ARG A CA 1
ATOM 761 C C . ARG A 1 94 ? 3.668 66.375 29.547 1 96.62 94 ARG A C 1
ATOM 763 O O . ARG A 1 94 ? 4.086 67.375 30.125 1 96.62 94 ARG A O 1
ATOM 770 N N . LEU A 1 95 ? 2.451 66.062 29.375 1 96.69 95 LEU A N 1
ATOM 771 C CA . LEU A 1 95 ? 1.421 66.938 29.906 1 96.69 95 LEU A CA 1
ATOM 772 C C . LEU A 1 95 ? 1.473 67 31.422 1 96.69 95 LEU A C 1
ATOM 774 O O . LEU A 1 95 ? 1.289 68.062 32 1 96.69 95 LEU A O 1
ATOM 778 N N . ALA A 1 96 ? 1.682 65.938 32.031 1 96.12 96 ALA A N 1
ATOM 779 C CA . ALA A 1 96 ? 1.798 65.875 33.5 1 96.12 96 ALA A CA 1
ATOM 780 C C . ALA A 1 96 ? 3.023 66.625 33.969 1 96.12 96 ALA A C 1
ATOM 782 O O . ALA A 1 96 ? 2.98 67.312 35.031 1 96.12 96 ALA A O 1
ATOM 783 N N . SER A 1 97 ? 4.074 66.562 33.281 1 95.94 97 SER A N 1
ATOM 784 C CA . SER A 1 97 ? 5.27 67.375 33.594 1 95.94 97 SER A CA 1
ATOM 785 C C . SER A 1 97 ? 5 68.875 33.5 1 95.94 97 SER A C 1
ATOM 787 O O . SER A 1 97 ? 5.488 69.625 34.312 1 95.94 97 SER A O 1
ATOM 789 N N . GLN A 1 98 ? 4.289 69.188 32.469 1 96 98 GLN A N 1
ATOM 790 C CA . GLN A 1 98 ? 3.91 70.562 32.312 1 96 98 GLN A CA 1
ATOM 791 C C . GLN A 1 98 ? 3.02 71.062 33.469 1 96 98 GLN A C 1
ATOM 793 O O . GLN A 1 98 ? 3.162 72.188 33.969 1 96 98 GLN A O 1
ATOM 798 N N . ALA A 1 99 ? 2.146 70.188 33.844 1 94.38 99 ALA A N 1
ATOM 799 C CA . ALA A 1 99 ? 1.278 70.438 35 1 94.38 99 ALA A CA 1
ATOM 800 C C . ALA A 1 99 ? 2.09 70.625 36.281 1 94.38 99 ALA A C 1
ATOM 802 O O . ALA A 1 99 ? 1.773 71.438 37.094 1 94.38 99 ALA A O 1
ATOM 803 N N . ASN A 1 100 ? 3.033 69.812 36.406 1 94.31 100 ASN A N 1
ATOM 804 C CA . ASN A 1 100 ? 3.922 69.938 37.562 1 94.31 100 ASN A CA 1
ATOM 805 C C . ASN A 1 100 ? 4.652 71.25 37.594 1 94.31 100 ASN A C 1
ATOM 807 O O . ASN A 1 100 ? 4.75 71.938 38.625 1 94.31 100 ASN A O 1
ATOM 811 N N . ILE A 1 101 ? 5.133 71.688 36.5 1 94.56 101 ILE A N 1
ATOM 812 C CA . ILE A 1 101 ? 5.812 73 36.375 1 94.56 101 ILE A CA 1
ATOM 813 C C . ILE A 1 101 ? 4.84 74.125 36.688 1 94.56 101 ILE A C 1
ATOM 815 O O . ILE A 1 101 ? 5.195 75.062 37.406 1 94.56 101 ILE A O 1
ATOM 819 N N . LEU A 1 102 ? 3.674 74 36.219 1 92.69 102 LEU A N 1
ATOM 820 C CA . LEU A 1 102 ? 2.646 75 36.5 1 92.69 102 LEU A CA 1
ATOM 821 C C . LEU A 1 102 ? 2.361 75.062 38 1 92.69 102 LEU A C 1
ATOM 823 O O . LEU A 1 102 ? 2.125 76.125 38.562 1 92.69 102 LEU A O 1
ATOM 827 N N . SER A 1 103 ? 2.365 73.938 38.625 1 92.56 103 SER A N 1
ATOM 828 C CA . SER A 1 103 ? 2.129 73.875 40.062 1 92.56 103 SER A CA 1
ATOM 829 C C . SER A 1 103 ? 3.25 74.562 40.812 1 92.56 103 SER A C 1
ATOM 831 O O . SER A 1 103 ? 2.998 75.25 41.812 1 92.56 103 SER A O 1
ATOM 833 N N . ILE A 1 104 ? 4.426 74.375 40.406 1 92 104 ILE A N 1
ATOM 834 C CA . ILE A 1 104 ? 5.574 75.062 41.031 1 92 104 ILE A CA 1
ATOM 835 C C . ILE A 1 104 ? 5.469 76.562 40.844 1 92 104 ILE A C 1
ATOM 837 O O . ILE A 1 104 ? 5.68 77.312 41.812 1 92 104 ILE A O 1
ATOM 841 N N . ASN A 1 105 ? 5.102 77 39.688 1 89 105 ASN A N 1
ATOM 842 C CA . ASN A 1 105 ? 4.926 78.375 39.438 1 89 105 ASN A CA 1
ATOM 843 C C . ASN A 1 105 ? 3.807 79 40.281 1 89 105 ASN A C 1
ATOM 845 O O . ASN A 1 105 ? 3.91 80.125 40.75 1 89 105 ASN A O 1
ATOM 849 N N . SER A 1 106 ? 2.787 78.188 40.438 1 88.5 106 SER A N 1
ATOM 850 C CA . SER A 1 106 ? 1.67 78.688 41.25 1 88.5 106 SER A CA 1
ATOM 851 C C . SER A 1 106 ? 2.086 78.812 42.719 1 88.5 106 SER A C 1
ATOM 853 O O . SER A 1 106 ? 1.669 79.75 43.406 1 88.5 106 SER A O 1
ATOM 855 N N . ALA A 1 107 ? 2.896 77.875 43.156 1 88.62 107 ALA A N 1
ATOM 856 C CA . ALA A 1 107 ? 3.389 77.938 44.531 1 88.62 107 ALA A CA 1
ATOM 857 C C . ALA A 1 107 ? 4.285 79.188 44.719 1 88.62 107 ALA A C 1
ATOM 859 O O . ALA A 1 107 ? 4.242 79.812 45.781 1 88.62 107 ALA A O 1
ATOM 860 N N . ILE A 1 108 ? 5.062 79.438 43.781 1 87.19 108 ILE A N 1
ATOM 861 C CA . ILE A 1 108 ? 5.961 80.625 43.844 1 87.19 108 ILE A CA 1
ATOM 862 C C . ILE A 1 108 ? 5.145 81.938 43.906 1 87.19 108 ILE A C 1
ATOM 864 O O . ILE A 1 108 ? 5.418 82.812 44.719 1 87.19 108 ILE A O 1
ATOM 868 N N . GLU A 1 109 ? 4.176 82 43 1 83.69 109 GLU A N 1
ATOM 869 C CA . GLU A 1 109 ? 3.326 83.188 42.969 1 83.69 109 GLU A CA 1
ATOM 870 C C . GLU A 1 109 ? 2.557 83.312 44.281 1 83.69 109 GLU A C 1
ATOM 872 O O . GLU A 1 109 ? 2.389 84.438 44.781 1 83.69 109 GLU A O 1
ATOM 877 N N . ALA A 1 110 ? 2.107 82.188 44.875 1 86.69 110 ALA A N 1
ATOM 878 C CA . ALA A 1 110 ? 1.413 82.25 46.156 1 86.69 110 ALA A CA 1
ATOM 879 C C . ALA A 1 110 ? 2.328 82.812 47.25 1 86.69 110 ALA A C 1
ATOM 881 O O . ALA A 1 110 ? 1.885 83.5 48.156 1 86.69 110 ALA A O 1
ATOM 882 N N . GLY A 1 111 ? 3.543 82.5 47.25 1 84.19 111 GLY A N 1
ATOM 883 C CA . GLY A 1 111 ? 4.516 83 48.188 1 84.19 111 GLY A CA 1
ATOM 884 C C . GLY A 1 111 ? 4.727 84.5 48.094 1 84.19 111 GLY A C 1
ATOM 885 O O . GLY A 1 111 ? 4.891 85.188 49.094 1 84.19 111 GLY A O 1
ATOM 886 N N . HIS A 1 112 ? 4.641 84.938 46.875 1 83.81 112 HIS A N 1
ATOM 887 C CA . HIS A 1 112 ? 4.863 86.375 46.625 1 83.81 112 HIS A CA 1
ATOM 888 C C . HIS A 1 112 ? 3.736 87.25 47.219 1 83.81 112 HIS A C 1
ATOM 890 O O . HIS A 1 112 ? 3.965 88.375 47.656 1 83.81 112 HIS A O 1
ATOM 896 N N . ILE A 1 113 ? 2.525 86.75 47.219 1 80.62 113 ILE A N 1
ATOM 897 C CA . ILE A 1 113 ? 1.369 87.5 47.688 1 80.62 113 ILE A CA 1
ATOM 898 C C . ILE A 1 113 ? 1.241 87.375 49.188 1 80.62 113 ILE A C 1
ATOM 900 O O . ILE A 1 113 ? 0.569 88.25 49.812 1 80.62 113 ILE A O 1
ATOM 904 N N . GLY A 1 114 ? 1.959 86.375 49.938 1 79.25 114 GLY A N 1
ATOM 905 C CA . GLY A 1 114 ? 1.996 86.25 51.375 1 79.25 114 GLY A CA 1
ATOM 906 C C . GLY A 1 114 ? 0.764 85.625 51.969 1 79.25 114 GLY A C 1
ATOM 907 O O . GLY A 1 114 ? 0.374 84.5 51.531 1 79.25 114 GLY A O 1
ATOM 908 N N . GLN A 1 115 ? 0.058 86.312 52.906 1 80.56 115 GLN A N 1
ATOM 909 C CA . GLN A 1 115 ? -1.032 85.75 53.688 1 80.56 115 GLN A CA 1
ATOM 910 C C . GLN A 1 115 ? -2.271 85.5 52.812 1 80.56 115 GLN A C 1
ATOM 912 O O . GLN A 1 115 ? -2.998 84.562 52.969 1 80.56 115 GLN A O 1
ATOM 917 N N . GLU A 1 116 ? -2.451 86.375 51.812 1 78.56 116 GLU A N 1
ATOM 918 C CA . GLU A 1 116 ? -3.623 86.312 50.938 1 78.56 116 GLU A CA 1
ATOM 919 C C . GLU A 1 116 ? -3.498 85.125 49.938 1 78.56 116 GLU A C 1
ATOM 921 O O . GLU A 1 116 ? -4.488 84.75 49.344 1 78.56 116 GLU A O 1
ATOM 926 N N . GLY A 1 117 ? -2.25 84.625 49.938 1 80.94 117 GLY A N 1
ATOM 927 C CA . GLY A 1 117 ? -1.992 83.562 48.969 1 80.94 117 GLY A CA 1
ATOM 928 C C . GLY A 1 117 ? -1.979 82.188 49.594 1 80.94 117 GLY A C 1
ATOM 929 O O . GLY A 1 117 ? -1.639 81.188 48.938 1 80.94 117 GLY A O 1
ATOM 930 N N . ALA A 1 118 ? -2.299 82.062 50.812 1 81.94 118 ALA A N 1
ATOM 931 C CA . ALA A 1 118 ? -2.223 80.812 51.531 1 81.94 118 ALA A CA 1
ATOM 932 C C . ALA A 1 118 ? -3.117 79.75 50.906 1 81.94 118 ALA A C 1
ATOM 934 O O . ALA A 1 118 ? -2.736 78.562 50.781 1 81.94 118 ALA A O 1
ATOM 935 N N . GLY A 1 119 ? -4.258 80.062 50.469 1 81.31 119 GLY A N 1
ATOM 936 C CA . GLY A 1 119 ? -5.156 79.125 49.812 1 81.31 119 GLY A CA 1
ATOM 937 C C . GLY A 1 119 ? -4.59 78.562 48.5 1 81.31 119 GLY A C 1
ATOM 938 O O . GLY A 1 119 ? -4.73 77.375 48.219 1 81.31 119 GLY A O 1
ATOM 939 N N . PHE A 1 120 ? -3.797 79.438 47.812 1 85.44 120 PHE A N 1
ATOM 940 C CA . PHE A 1 120 ? -3.203 79 46.531 1 85.44 120 PHE A CA 1
ATOM 941 C C . PHE A 1 120 ? -2.035 78.062 46.781 1 85.44 120 PHE A C 1
ATOM 943 O O . PHE A 1 120 ? -1.782 77.188 45.938 1 85.44 120 PHE A O 1
ATOM 950 N N . SER A 1 121 ? -1.339 78.312 47.875 1 87.88 121 SER A N 1
ATOM 951 C CA . SER A 1 121 ? -0.227 77.438 48.188 1 87.88 121 SER A CA 1
ATOM 952 C C . SER A 1 121 ? -0.703 76 48.375 1 87.88 121 SER A C 1
ATOM 954 O O . SER A 1 121 ? -0.02 75.062 48 1 87.88 121 SER A O 1
ATOM 956 N N . VAL A 1 122 ? -1.902 75.812 48.969 1 89.44 122 VAL A N 1
ATOM 957 C CA . VAL A 1 122 ? -2.479 74.5 49.188 1 89.44 122 VAL A CA 1
ATOM 958 C C . VAL A 1 122 ? -2.904 73.938 47.875 1 89.44 122 VAL A C 1
ATOM 960 O O . VAL A 1 122 ? -2.664 72.75 47.594 1 89.44 122 VAL A O 1
ATOM 963 N N . LEU A 1 123 ? -3.455 74.75 47.031 1 89.38 123 LEU A N 1
ATOM 964 C CA . LEU A 1 123 ? -3.895 74.25 45.719 1 89.38 123 LEU A CA 1
ATOM 965 C C . LEU A 1 123 ? -2.701 73.875 44.875 1 89.38 123 LEU A C 1
ATOM 967 O O . LEU A 1 123 ? -2.754 72.875 44.156 1 89.38 123 LEU A O 1
ATOM 971 N N . ALA A 1 124 ? -1.66 74.625 44.938 1 91.56 124 ALA A N 1
ATOM 972 C CA . ALA A 1 124 ? -0.446 74.312 44.188 1 91.56 124 ALA A CA 1
ATOM 973 C C . ALA A 1 124 ? 0.184 73 44.656 1 91.56 124 ALA A C 1
ATOM 975 O O . ALA A 1 124 ? 0.662 72.25 43.812 1 91.56 124 ALA A O 1
ATOM 976 N N . GLN A 1 125 ? 0.116 72.75 45.906 1 92.81 125 GLN A N 1
ATOM 977 C CA . GLN A 1 125 ? 0.677 71.5 46.438 1 92.81 125 GLN A CA 1
ATOM 978 C C . GLN A 1 125 ? -0.145 70.312 46 1 92.81 125 GLN A C 1
ATOM 980 O O . GLN A 1 125 ? 0.411 69.25 45.688 1 92.81 125 GLN A O 1
ATOM 985 N N . GLU A 1 126 ? -1.401 70.5 46 1 93.75 126 GLU A N 1
ATOM 986 C CA . GLU A 1 126 ? -2.281 69.375 45.562 1 93.75 126 GLU A CA 1
ATOM 987 C C . GLU A 1 126 ? -2.098 69.125 44.062 1 93.75 126 GLU A C 1
ATOM 989 O O . GLU A 1 126 ? -2.1 67.938 43.656 1 93.75 126 GLU A O 1
ATOM 994 N N . MET A 1 127 ? -1.927 70.125 43.344 1 93.75 127 MET A N 1
ATOM 995 C CA . MET A 1 127 ? -1.699 70 41.906 1 93.75 127 MET A CA 1
ATOM 996 C C . MET A 1 127 ? -0.376 69.25 41.656 1 93.75 127 MET A C 1
ATOM 998 O O . MET A 1 127 ? -0.277 68.438 40.719 1 93.75 127 MET A O 1
ATOM 1002 N N . LYS A 1 128 ? 0.551 69.625 42.375 1 94.62 128 LYS A N 1
ATOM 1003 C CA . LYS A 1 128 ? 1.848 68.938 42.25 1 94.62 128 LYS A CA 1
ATOM 1004 C C . LYS A 1 128 ? 1.73 67.438 42.531 1 94.62 128 LYS A C 1
ATOM 1006 O O . LYS A 1 128 ? 2.244 66.625 41.75 1 94.62 128 LYS A O 1
ATOM 1011 N N . LYS A 1 129 ? 1.021 67.062 43.562 1 95.81 129 LYS A N 1
ATOM 1012 C CA . LYS A 1 129 ? 0.814 65.688 43.906 1 95.81 129 LYS A CA 1
ATOM 1013 C C . LYS A 1 129 ? 0.089 64.938 42.781 1 95.81 129 LYS A C 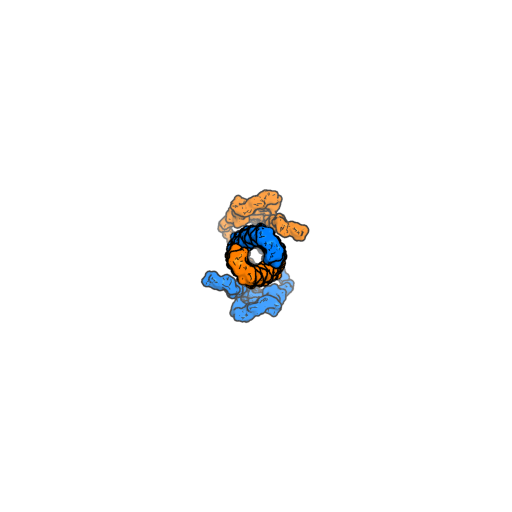1
ATOM 1015 O O . LYS A 1 129 ? 0.472 63.812 42.438 1 95.81 129 LYS A O 1
ATOM 1020 N N . LEU A 1 130 ? -0.901 65.562 42.219 1 95.25 130 LEU A N 1
ATOM 1021 C CA . LEU A 1 130 ? -1.679 64.938 41.156 1 95.25 130 LEU A CA 1
ATOM 1022 C C . LEU A 1 130 ? -0.822 64.75 39.906 1 95.25 130 LEU A C 1
ATOM 1024 O O . LEU A 1 130 ? -0.888 63.688 39.25 1 95.25 130 LEU A O 1
ATOM 1028 N N . SER A 1 131 ? -0.077 65.75 39.531 1 96.12 131 SER A N 1
ATOM 1029 C CA . SER A 1 131 ? 0.747 65.688 38.344 1 96.12 131 SER A CA 1
ATOM 1030 C C . SER A 1 131 ? 1.79 64.562 38.438 1 96.12 131 SER A C 1
ATOM 1032 O O . SER A 1 131 ? 2.055 63.875 37.469 1 96.12 131 SER A O 1
ATOM 1034 N N . LEU A 1 132 ? 2.346 64.375 39.625 1 96.25 132 LEU A N 1
ATOM 1035 C CA . LEU A 1 132 ? 3.344 63.344 39.844 1 96.25 132 LEU A CA 1
ATOM 1036 C C . LEU A 1 132 ? 2.709 61.938 39.75 1 96.25 132 LEU A C 1
ATOM 1038 O O . LEU A 1 132 ? 3.311 61 39.25 1 96.25 132 LEU A O 1
ATOM 1042 N N . GLU A 1 133 ? 1.538 61.844 40.281 1 96.75 133 GLU A N 1
ATOM 1043 C CA . GLU A 1 133 ? 0.832 60.562 40.219 1 96.75 133 GLU A CA 1
ATOM 1044 C C . GLU A 1 133 ? 0.455 60.219 38.781 1 96.75 133 GLU A C 1
ATOM 1046 O O . GLU A 1 133 ? 0.526 59.062 38.375 1 96.75 133 GLU A O 1
ATOM 1051 N N . ILE A 1 134 ? 0 61.156 38 1 97.06 134 ILE A N 1
ATOM 1052 C CA . ILE A 1 134 ? -0.337 60.969 36.594 1 97.06 134 ILE A CA 1
ATOM 1053 C C . ILE A 1 134 ? 0.906 60.531 35.844 1 97.06 134 ILE A C 1
ATOM 1055 O O . ILE A 1 134 ? 0.84 59.594 35 1 97.06 134 ILE A O 1
ATOM 1059 N N . GLN A 1 135 ? 1.974 61.188 36.094 1 95.69 135 GLN A N 1
ATOM 1060 C CA . GLN A 1 135 ? 3.234 60.812 35.469 1 95.69 135 GLN A CA 1
ATOM 1061 C C . GLN A 1 135 ? 3.604 59.375 35.781 1 95.69 135 GLN A C 1
ATOM 1063 O O . GLN A 1 135 ? 4.09 58.656 34.906 1 95.69 135 GLN A O 1
ATOM 1068 N N . HIS A 1 136 ? 3.373 59 37 1 96.38 136 HIS A N 1
ATOM 1069 C CA . HIS A 1 136 ? 3.666 57.625 37.438 1 96.38 136 HIS A CA 1
ATOM 1070 C C . HIS A 1 136 ? 2.803 56.625 36.688 1 96.38 136 HIS A C 1
ATOM 1072 O O . HIS A 1 136 ? 3.307 55.594 36.188 1 96.38 136 HIS A O 1
ATOM 1078 N N . GLN A 1 137 ? 1.563 56.906 36.594 1 95.69 137 GLN A N 1
ATOM 1079 C CA . GLN A 1 137 ? 0.651 56.031 35.875 1 95.69 137 GLN A CA 1
ATOM 1080 C C . GLN A 1 137 ? 1.035 55.938 34.406 1 95.69 137 GLN A C 1
ATOM 1082 O O . GLN A 1 137 ? 0.974 54.844 33.812 1 95.69 137 GLN A O 1
ATOM 1087 N N . ALA A 1 138 ? 1.366 57 33.75 1 95.75 138 ALA A N 1
ATOM 1088 C CA . ALA A 1 138 ? 1.78 57.031 32.344 1 95.75 138 ALA A CA 1
ATOM 1089 C C . ALA A 1 138 ? 3.039 56.188 32.125 1 95.75 138 ALA A C 1
ATOM 1091 O O . ALA A 1 138 ? 3.145 55.438 31.156 1 95.75 138 ALA A O 1
ATOM 1092 N N . SER A 1 139 ? 3.965 56.344 33.062 1 94.94 139 SER A N 1
ATOM 1093 C CA . SER A 1 139 ? 5.207 55.562 33 1 94.94 139 SER A CA 1
ATOM 1094 C C . SER A 1 139 ? 4.938 54.062 33.125 1 94.94 139 SER A C 1
ATOM 1096 O O . SER A 1 139 ? 5.594 53.25 32.469 1 94.94 139 SER A O 1
ATOM 1098 N N . GLU A 1 140 ? 4.004 53.719 33.969 1 94.81 140 GLU A N 1
ATOM 1099 C CA . GLU A 1 140 ? 3.619 52.312 34.094 1 94.81 140 GLU A CA 1
ATOM 1100 C C . GLU A 1 140 ? 3.033 51.781 32.812 1 94.81 140 GLU A C 1
ATOM 1102 O O . GLU A 1 140 ? 3.359 50.656 32.406 1 94.81 140 GLU A O 1
ATOM 1107 N N . ILE A 1 141 ? 2.213 52.5 32.188 1 95.12 141 ILE A N 1
ATOM 1108 C CA . ILE A 1 141 ? 1.629 52.094 30.922 1 95.12 141 ILE A CA 1
ATOM 1109 C C . ILE A 1 141 ? 2.734 51.906 29.891 1 95.12 141 ILE A C 1
ATOM 1111 O O . ILE A 1 141 ? 2.736 50.906 29.156 1 95.12 141 ILE A O 1
ATOM 1115 N N . GLY A 1 142 ? 3.625 52.906 29.859 1 92.81 142 GLY A N 1
ATOM 1116 C CA . GLY A 1 142 ? 4.742 52.781 28.938 1 92.81 142 GLY A CA 1
ATOM 1117 C C . GLY A 1 142 ? 5.574 51.531 29.141 1 92.81 142 GLY A C 1
ATOM 1118 O O . GLY A 1 142 ? 5.957 50.875 28.188 1 92.81 142 GLY A O 1
ATOM 1119 N N . SER A 1 143 ? 5.844 51.156 30.359 1 93.62 143 SER A N 1
ATOM 1120 C CA . SER A 1 143 ? 6.629 49.969 30.703 1 93.62 143 SER A CA 1
ATOM 1121 C C . SER A 1 143 ? 5.91 48.688 30.297 1 93.62 143 SER A C 1
ATOM 1123 O O . SER A 1 143 ? 6.52 47.781 29.703 1 93.62 143 SER A O 1
ATOM 1125 N N . ILE A 1 144 ? 4.664 48.625 30.594 1 92.31 144 ILE A N 1
ATOM 1126 C CA . ILE A 1 144 ? 3.861 47.469 30.234 1 92.31 144 ILE A CA 1
ATOM 1127 C C . ILE A 1 144 ? 3.842 47.281 28.719 1 92.31 144 ILE A C 1
ATOM 1129 O O . ILE A 1 144 ? 4.012 46.188 28.203 1 92.31 144 ILE A O 1
ATOM 1133 N N . ASN A 1 145 ? 3.635 48.406 28.078 1 90.75 145 ASN A N 1
ATOM 1134 C CA . ASN A 1 145 ? 3.596 48.406 26.609 1 90.75 145 ASN A CA 1
ATOM 1135 C C . ASN A 1 145 ? 4.895 47.875 26.016 1 90.75 145 ASN A C 1
ATOM 1137 O O . ASN A 1 145 ? 4.871 47.094 25.062 1 90.75 145 ASN A O 1
ATOM 1141 N N . ASN A 1 146 ? 6.039 48.281 26.531 1 89.19 146 ASN A N 1
ATOM 1142 C CA . ASN A 1 146 ? 7.332 47.812 26.047 1 89.19 146 ASN A CA 1
ATOM 1143 C C . ASN A 1 146 ? 7.504 46.312 26.281 1 89.19 146 ASN A C 1
ATOM 1145 O O . ASN A 1 146 ? 8.031 45.594 25.422 1 89.19 146 ASN A O 1
ATOM 1149 N N . ASN A 1 147 ? 7.031 45.844 27.375 1 89.25 147 ASN A N 1
ATOM 1150 C CA . ASN A 1 147 ? 7.094 44.406 27.688 1 89.25 147 ASN A CA 1
ATOM 1151 C C . ASN A 1 147 ? 6.234 43.594 26.719 1 89.25 147 ASN A C 1
ATOM 1153 O O . ASN A 1 147 ? 6.672 42.562 26.219 1 89.25 147 ASN A O 1
ATOM 1157 N N . LEU A 1 148 ? 5.066 44.062 26.469 1 87.38 148 LEU A N 1
ATOM 1158 C CA . LEU A 1 148 ? 4.152 43.406 25.562 1 87.38 148 LEU A CA 1
ATOM 1159 C C . LEU A 1 148 ? 4.746 43.312 24.156 1 87.38 148 LEU A C 1
ATOM 1161 O O . LEU A 1 148 ? 4.684 42.281 23.5 1 87.38 148 LEU A O 1
ATOM 1165 N N . SER A 1 149 ? 5.293 44.438 23.688 1 84.62 149 SER A N 1
ATOM 1166 C CA . SER A 1 149 ? 5.867 44.5 22.344 1 84.62 149 SER A CA 1
ATOM 1167 C C . SER A 1 149 ? 7.008 43.5 22.188 1 84.62 149 SER A C 1
ATOM 1169 O O . SER A 1 149 ? 7.129 42.844 21.156 1 84.62 149 SER A O 1
ATOM 1171 N N . THR A 1 150 ? 7.809 43.344 23.203 1 87.38 150 THR A N 1
ATOM 1172 C CA . THR A 1 150 ? 8.953 42.438 23.156 1 87.38 150 THR A CA 1
ATOM 1173 C C . THR A 1 150 ? 8.5 40.969 23.156 1 87.38 150 THR A C 1
ATOM 1175 O O . THR A 1 150 ? 9.07 40.125 22.453 1 87.38 150 THR A O 1
ATOM 1178 N N . ARG A 1 151 ? 7.43 40.688 23.812 1 83.75 151 ARG A N 1
ATOM 1179 C CA . ARG A 1 151 ? 6.965 39.312 23.953 1 83.75 151 ARG A CA 1
ATOM 1180 C C . ARG A 1 151 ? 6.156 38.875 22.75 1 83.75 151 ARG A C 1
ATOM 1182 O O . ARG A 1 151 ? 6.039 37.688 22.469 1 83.75 151 ARG A O 1
ATOM 1189 N N . PHE A 1 152 ? 5.723 39.844 22.047 1 82.19 152 PHE A N 1
ATOM 1190 C CA . PHE A 1 152 ? 4.871 39.531 20.906 1 82.19 152 PHE A CA 1
ATOM 1191 C C . PHE A 1 152 ? 5.711 39.25 19.656 1 82.19 152 PHE A C 1
ATOM 1193 O O . PHE A 1 152 ? 5.254 38.562 18.75 1 82.19 152 PHE A O 1
ATOM 1200 N N . ALA A 1 153 ? 6.906 39.688 19.625 1 83.88 153 ALA A N 1
ATOM 1201 C CA . ALA A 1 153 ? 7.766 39.531 18.453 1 83.88 153 ALA A CA 1
ATOM 1202 C C . ALA A 1 153 ? 7.984 38.062 18.109 1 83.88 153 ALA A C 1
ATOM 1204 O O . ALA A 1 153 ? 7.789 37.656 16.969 1 83.88 153 ALA A O 1
ATOM 1205 N N . PRO A 1 154 ? 8.281 37.219 19.125 1 86.69 154 PRO A N 1
ATOM 1206 C CA . PRO A 1 154 ? 8.461 35.781 18.797 1 86.69 154 PRO A CA 1
ATOM 1207 C C . PRO A 1 154 ? 7.172 35.125 18.312 1 86.69 154 PRO A C 1
ATOM 1209 O O . PRO A 1 154 ? 7.215 34.219 17.5 1 86.69 154 PRO A O 1
ATOM 1212 N N . VAL A 1 155 ? 6.09 35.562 18.812 1 85.69 155 VAL A N 1
ATOM 1213 C CA . VAL A 1 155 ? 4.812 35 18.375 1 85.69 155 VAL A CA 1
ATOM 1214 C C . VAL A 1 155 ? 4.59 35.312 16.906 1 85.69 155 VAL A C 1
ATOM 1216 O O . VAL A 1 155 ? 4.148 34.438 16.141 1 85.69 155 VAL A O 1
ATOM 1219 N N . LYS A 1 156 ? 4.863 36.531 16.562 1 87.5 156 LYS A N 1
ATOM 1220 C CA . LYS A 1 156 ? 4.762 36.938 15.164 1 87.5 156 LYS A CA 1
ATOM 1221 C C . LYS A 1 156 ? 5.68 36.094 14.289 1 87.5 156 LYS A C 1
ATOM 1223 O O . LYS A 1 156 ? 5.254 35.562 13.25 1 87.5 156 LYS A O 1
ATOM 1228 N N . GLU A 1 157 ? 6.887 35.875 14.688 1 90.62 157 GLU A N 1
ATOM 1229 C CA . GLU A 1 157 ? 7.871 35.125 13.93 1 90.62 157 GLU A CA 1
ATOM 1230 C C . GLU A 1 157 ? 7.441 33.656 13.781 1 90.62 157 GLU A C 1
ATOM 1232 O O . GLU A 1 157 ? 7.535 33.094 12.695 1 90.62 157 GLU A O 1
ATOM 1237 N N . ASN A 1 158 ? 6.98 33.094 14.844 1 89.62 158 ASN A N 1
ATOM 1238 C CA . ASN A 1 158 ? 6.527 31.703 14.82 1 89.62 158 ASN A CA 1
ATOM 1239 C C . ASN A 1 158 ? 5.336 31.516 13.883 1 89.62 158 ASN A C 1
ATOM 1241 O O . ASN A 1 158 ? 5.246 30.516 13.172 1 89.62 158 ASN A O 1
ATOM 1245 N N . THR A 1 159 ? 4.477 32.469 13.945 1 89.5 159 THR A N 1
ATOM 1246 C CA . THR A 1 159 ? 3.299 32.406 13.094 1 89.5 159 THR A CA 1
ATOM 1247 C C . THR A 1 159 ? 3.701 32.406 11.617 1 89.5 159 THR A C 1
ATOM 1249 O O . THR A 1 159 ? 3.182 31.609 10.82 1 89.5 159 THR A O 1
ATOM 1252 N N . LEU A 1 160 ? 4.656 33.219 11.258 1 90.19 160 LEU A N 1
ATOM 1253 C CA . LEU A 1 160 ? 5.133 33.281 9.875 1 90.19 160 LEU A CA 1
ATOM 1254 C C . LEU A 1 160 ? 5.82 32 9.469 1 90.19 160 LEU A C 1
ATOM 1256 O O . LEU A 1 160 ? 5.59 31.484 8.375 1 90.19 160 LEU A O 1
ATOM 1260 N N . LYS A 1 161 ? 6.574 31.453 10.344 1 92.31 161 LYS A N 1
ATOM 1261 C CA . LYS A 1 161 ? 7.266 30.188 10.094 1 92.31 161 LYS A CA 1
ATOM 1262 C C . LYS A 1 161 ? 6.27 29.047 9.898 1 92.31 161 LYS A C 1
ATOM 1264 O O . LYS A 1 161 ? 6.426 28.234 8.992 1 92.31 161 LYS A O 1
ATOM 1269 N N . ASN A 1 162 ? 5.305 29.031 10.742 1 92.69 162 ASN A N 1
ATOM 1270 C CA . ASN A 1 162 ? 4.285 28 10.656 1 92.69 162 ASN A CA 1
ATOM 1271 C C . ASN A 1 162 ? 3.537 28.047 9.328 1 92.69 162 ASN A C 1
ATOM 1273 O O . ASN A 1 162 ? 3.238 27.016 8.734 1 92.69 162 ASN A O 1
ATOM 1277 N N . LYS A 1 163 ? 3.258 29.219 8.898 1 92.19 163 LYS A N 1
ATOM 1278 C CA . LYS A 1 163 ? 2.545 29.375 7.633 1 92.19 163 LYS A CA 1
ATOM 1279 C C . LYS A 1 163 ? 3.369 28.844 6.465 1 92.19 163 LYS A C 1
ATOM 1281 O O . LYS A 1 163 ? 2.838 28.172 5.578 1 92.19 163 LYS A O 1
ATOM 1286 N N . GLU A 1 164 ? 4.641 29.078 6.477 1 92.81 164 GLU A N 1
ATOM 1287 C CA . GLU A 1 164 ? 5.527 28.609 5.418 1 92.81 164 GLU A CA 1
ATOM 1288 C C . GLU A 1 164 ? 5.613 27.094 5.414 1 92.81 164 GLU A C 1
ATOM 1290 O O . GLU A 1 164 ? 5.516 26.453 4.355 1 92.81 164 GLU A O 1
ATOM 1295 N N . GLN A 1 165 ? 5.762 26.531 6.539 1 93.81 165 GLN A N 1
ATOM 1296 C CA . GLN A 1 165 ? 5.879 25.078 6.656 1 93.81 165 GLN A CA 1
ATOM 1297 C C . GLN A 1 165 ? 4.555 24.391 6.328 1 93.81 165 GLN A C 1
ATOM 1299 O O . GLN A 1 165 ? 4.543 23.281 5.773 1 93.81 165 GLN A O 1
ATOM 1304 N N . LEU A 1 166 ? 3.533 25.094 6.656 1 95.31 166 LEU A N 1
ATOM 1305 C CA . LEU A 1 166 ? 2.199 24.547 6.43 1 95.31 166 LEU A CA 1
ATOM 1306 C C . LEU A 1 166 ? 1.966 24.281 4.949 1 95.31 166 LEU A C 1
ATOM 1308 O O . LEU A 1 166 ? 1.371 23.266 4.582 1 95.31 166 LEU A O 1
ATOM 1312 N N . MET A 1 167 ? 2.441 25.141 4.098 1 94.38 167 MET A N 1
ATOM 1313 C CA . MET A 1 167 ? 2.256 24.984 2.658 1 94.38 167 MET A CA 1
ATOM 1314 C C . MET A 1 167 ? 2.943 23.719 2.158 1 94.38 167 MET A C 1
ATOM 1316 O O . MET A 1 167 ? 2.381 22.984 1.349 1 94.38 167 MET A O 1
ATOM 1320 N N . GLN A 1 168 ? 4.043 23.438 2.682 1 94.12 168 GLN A N 1
ATOM 1321 C CA . GLN A 1 168 ? 4.777 22.234 2.309 1 94.12 168 GLN A CA 1
ATOM 1322 C C . GLN A 1 168 ? 4.059 20.984 2.795 1 94.12 168 GLN A C 1
ATOM 1324 O O . GLN A 1 168 ? 3.941 20 2.057 1 94.12 168 GLN A O 1
ATOM 1329 N N . VAL A 1 169 ? 3.607 21.047 3.934 1 95.5 169 VAL A N 1
ATOM 1330 C CA . VAL A 1 169 ? 2.943 19.906 4.539 1 95.5 169 VAL A CA 1
ATOM 1331 C C . VAL A 1 169 ? 1.64 19.609 3.801 1 95.5 169 VAL A C 1
ATOM 1333 O O . VAL A 1 169 ? 1.286 18.453 3.59 1 95.5 169 VAL A O 1
ATOM 1336 N N . LYS A 1 170 ? 0.945 20.625 3.48 1 96.31 170 LYS A N 1
ATOM 1337 C CA . LYS A 1 170 ? -0.289 20.438 2.723 1 96.31 170 LYS A CA 1
ATOM 1338 C C . LYS A 1 170 ? -0.027 19.688 1.415 1 96.31 170 LYS A C 1
ATOM 1340 O O . LYS A 1 170 ? -0.825 18.844 1.004 1 96.31 170 LYS A O 1
ATOM 1345 N N . GLU A 1 171 ? 1.089 20 0.797 1 96.56 171 GLU A N 1
ATOM 1346 C CA . GLU A 1 171 ? 1.453 19.312 -0.438 1 96.56 171 GLU A CA 1
ATOM 1347 C C . GLU A 1 171 ? 1.779 17.859 -0.177 1 96.56 171 GLU A C 1
ATOM 1349 O O . GLU A 1 171 ? 1.381 16.969 -0.948 1 96.56 171 GLU A O 1
ATOM 1354 N N . ILE A 1 172 ? 2.465 17.578 0.87 1 95.31 172 ILE A N 1
ATOM 1355 C CA . ILE A 1 172 ? 2.811 16.203 1.245 1 95.31 172 ILE A CA 1
ATOM 1356 C C . ILE A 1 172 ? 1.537 15.391 1.442 1 95.31 172 ILE A C 1
ATOM 1358 O O . ILE A 1 172 ? 1.436 14.266 0.955 1 95.31 172 ILE A O 1
ATOM 1362 N N . VAL A 1 173 ? 0.587 15.977 2.1 1 96.75 173 VAL A N 1
ATOM 1363 C CA . VAL A 1 173 ? -0.661 15.273 2.395 1 96.75 173 VAL A CA 1
ATOM 1364 C C . VAL A 1 173 ? -1.44 15.047 1.102 1 96.75 173 VAL A C 1
ATOM 1366 O O . VAL A 1 173 ? -1.993 13.961 0.89 1 96.75 173 VAL A O 1
ATOM 1369 N N . LYS A 1 174 ? -1.445 16.031 0.262 1 96.88 174 LYS A N 1
ATOM 1370 C CA . LYS A 1 174 ? -2.141 15.914 -1.017 1 96.88 174 LYS A CA 1
ATOM 1371 C C . LYS A 1 174 ? -1.552 14.789 -1.861 1 96.88 174 LYS A C 1
ATOM 1373 O O . LYS A 1 174 ? -2.283 13.922 -2.344 1 96.88 174 LYS A O 1
ATOM 1378 N N . VAL A 1 175 ? -0.301 14.734 -1.987 1 96.62 175 VAL A N 1
ATOM 1379 C CA . VAL A 1 175 ? 0.386 13.711 -2.77 1 96.62 175 VAL A CA 1
ATOM 1380 C C . VAL A 1 175 ? 0.209 12.352 -2.105 1 96.62 175 VAL A C 1
ATOM 1382 O O . VAL A 1 175 ? -0.009 11.344 -2.785 1 96.62 175 VAL A O 1
ATOM 1385 N N . GLY A 1 176 ? 0.316 12.391 -0.804 1 96.38 176 GLY A N 1
ATOM 1386 C CA . GLY A 1 176 ? 0.107 11.148 -0.073 1 96.38 176 GLY A CA 1
ATOM 1387 C C . GLY A 1 176 ? -1.265 10.547 -0.305 1 96.38 176 GLY A C 1
ATOM 1388 O O . GLY A 1 176 ? -1.389 9.336 -0.5 1 96.38 176 GLY A O 1
ATOM 1389 N N . SER A 1 177 ? -2.246 11.367 -0.266 1 96.56 177 SER A N 1
ATOM 1390 C CA . SER A 1 177 ? -3.609 10.898 -0.503 1 96.56 177 SER A CA 1
ATOM 1391 C C . SER A 1 177 ? -3.75 10.289 -1.892 1 96.56 177 SER A C 1
ATOM 1393 O O . SER A 1 177 ? -4.344 9.219 -2.045 1 96.56 177 SER A O 1
ATOM 1395 N N . ALA A 1 178 ? -3.178 10.891 -2.896 1 97.44 178 ALA A N 1
ATOM 1396 C CA . ALA A 1 178 ? -3.223 10.383 -4.266 1 97.44 178 ALA A CA 1
ATOM 1397 C C . ALA A 1 178 ? -2.506 9.039 -4.367 1 97.44 178 ALA A C 1
ATOM 1399 O O . ALA A 1 178 ? -2.973 8.125 -5.062 1 97.44 178 ALA A O 1
ATOM 1400 N N . ASN A 1 179 ? -1.385 8.953 -3.719 1 97.19 179 ASN A N 1
ATOM 1401 C CA . ASN A 1 179 ? -0.633 7.707 -3.717 1 97.19 179 ASN A CA 1
ATOM 1402 C C . ASN A 1 179 ? -1.438 6.566 -3.094 1 97.19 179 ASN A C 1
ATOM 1404 O O . ASN A 1 179 ? -1.417 5.441 -3.592 1 97.19 179 ASN A O 1
ATOM 1408 N N . LEU A 1 180 ? -2.143 6.867 -2.057 1 97 180 LEU A N 1
ATOM 1409 C CA . LEU A 1 180 ? -2.945 5.859 -1.375 1 97 180 LEU A CA 1
ATOM 1410 C C . LEU A 1 180 ? -4.062 5.352 -2.277 1 97 180 LEU A C 1
ATOM 1412 O O . LEU A 1 180 ? -4.352 4.152 -2.301 1 97 180 LEU A O 1
ATOM 1416 N N . ILE A 1 181 ? -4.637 6.234 -3.002 1 96.56 181 ILE A N 1
ATOM 1417 C CA . ILE A 1 181 ? -5.695 5.852 -3.93 1 96.56 181 ILE A CA 1
ATOM 1418 C C . ILE A 1 181 ? -5.129 4.926 -5.004 1 96.56 181 ILE A C 1
ATOM 1420 O O . ILE A 1 181 ? -5.719 3.889 -5.316 1 96.56 181 ILE A O 1
ATOM 1424 N N . ALA A 1 182 ? -3.988 5.258 -5.516 1 96.12 182 ALA A N 1
ATOM 1425 C CA . ALA A 1 182 ? -3.328 4.434 -6.523 1 96.12 182 ALA A CA 1
ATOM 1426 C C . ALA A 1 182 ? -2.963 3.062 -5.961 1 96.12 182 ALA A C 1
ATOM 1428 O O . ALA A 1 182 ? -3.107 2.047 -6.645 1 96.12 182 ALA A O 1
ATOM 1429 N N . LEU A 1 183 ? -2.551 3.049 -4.777 1 96.25 183 LEU A N 1
ATOM 1430 C CA . LEU A 1 183 ? -2.164 1.801 -4.129 1 96.25 183 LEU A CA 1
ATOM 1431 C C . LEU A 1 183 ? -3.377 0.903 -3.91 1 96.25 183 LEU A C 1
ATOM 1433 O O . LEU A 1 183 ? -3.279 -0.32 -4.035 1 96.25 183 LEU A O 1
ATOM 1437 N N . ALA A 1 184 ? -4.457 1.498 -3.521 1 95.56 184 ALA A N 1
ATOM 1438 C CA . ALA A 1 184 ? -5.688 0.722 -3.381 1 95.56 184 ALA A CA 1
ATOM 1439 C C . ALA A 1 184 ? -6.055 0.033 -4.691 1 95.56 184 ALA A C 1
ATOM 1441 O O . ALA A 1 184 ? -6.434 -1.141 -4.699 1 95.56 184 ALA A O 1
ATOM 1442 N N . GLU A 1 185 ? -5.891 0.713 -5.785 1 95.56 185 GLU A N 1
ATOM 1443 C CA . GLU A 1 185 ? -6.164 0.147 -7.105 1 95.56 185 GLU A CA 1
ATOM 1444 C C . GLU A 1 185 ? -5.188 -0.979 -7.434 1 95.56 185 GLU A C 1
ATOM 1446 O O . GLU A 1 185 ? -5.578 -2.002 -7.996 1 95.56 185 GLU A O 1
ATOM 1451 N N . GLN A 1 186 ? -3.951 -0.742 -7.133 1 94.5 186 GLN A N 1
ATOM 1452 C CA . GLN A 1 186 ? -2.938 -1.76 -7.387 1 94.5 186 GLN A CA 1
ATOM 1453 C C . GLN A 1 186 ? -3.203 -3.018 -6.562 1 94.5 186 GLN A C 1
ATOM 1455 O O . GLN A 1 186 ? -3.037 -4.133 -7.059 1 94.5 186 GLN A O 1
ATOM 1460 N N . ALA A 1 187 ? -3.582 -2.832 -5.309 1 94.62 187 ALA A N 1
ATOM 1461 C CA . ALA A 1 187 ? -3.934 -3.982 -4.477 1 94.62 187 ALA A CA 1
ATOM 1462 C C . ALA A 1 187 ? -5.105 -4.754 -5.078 1 94.62 187 ALA A C 1
ATOM 1464 O O . ALA A 1 187 ? -5.109 -5.988 -5.082 1 94.62 187 ALA A O 1
ATOM 1465 N N . ASN A 1 188 ? -6.043 -4.043 -5.57 1 94.5 188 ASN A N 1
ATOM 1466 C CA . ASN A 1 188 ? -7.184 -4.672 -6.223 1 94.5 188 ASN A CA 1
ATOM 1467 C C . ASN A 1 188 ? -6.762 -5.438 -7.477 1 94.5 188 ASN A C 1
ATOM 1469 O O . ASN A 1 188 ? -7.25 -6.539 -7.73 1 94.5 188 ASN A O 1
ATOM 1473 N N . GLU A 1 189 ? -5.895 -4.906 -8.25 1 93.56 189 GLU A N 1
ATOM 1474 C CA . GLU A 1 189 ? -5.359 -5.582 -9.43 1 93.56 189 GLU A CA 1
ATOM 1475 C C . GLU A 1 189 ? -4.664 -6.887 -9.047 1 93.56 189 GLU A C 1
ATOM 1477 O O . GLU A 1 189 ? -4.844 -7.906 -9.719 1 93.56 189 GLU A O 1
ATOM 1482 N N . LEU A 1 190 ? -3.898 -6.801 -8.031 1 95.56 190 LEU A N 1
ATOM 1483 C CA . LEU A 1 190 ? -3.207 -7.996 -7.562 1 95.56 190 LEU A CA 1
ATOM 1484 C C . LEU A 1 190 ? -4.203 -9.055 -7.102 1 95.56 190 LEU A C 1
ATOM 1486 O O . LEU A 1 190 ? -4 -10.25 -7.336 1 95.56 190 LEU A O 1
ATOM 1490 N N . LYS A 1 191 ? -5.203 -8.609 -6.426 1 95 191 LYS A N 1
ATOM 1491 C CA . LYS A 1 191 ? -6.246 -9.523 -5.977 1 95 191 LYS A CA 1
ATOM 1492 C C . LYS A 1 191 ? -6.859 -10.281 -7.152 1 95 191 LYS A C 1
ATOM 1494 O O . LYS A 1 191 ? -7.02 -11.5 -7.098 1 95 191 LYS A O 1
ATOM 1499 N N . HIS A 1 192 ? -7.121 -9.617 -8.211 1 93.56 192 HIS A N 1
ATOM 1500 C CA . HIS A 1 192 ? -7.695 -10.234 -9.406 1 93.56 192 HIS A CA 1
ATOM 1501 C C . HIS A 1 192 ? -6.699 -11.188 -10.062 1 93.56 192 HIS A C 1
ATOM 1503 O O . HIS A 1 192 ? -7.082 -12.266 -10.523 1 93.56 192 HIS A O 1
ATOM 1509 N N . LEU A 1 193 ? -5.508 -10.766 -10.125 1 94.5 193 LEU A N 1
ATOM 1510 C CA . LEU A 1 193 ? -4.473 -11.625 -10.68 1 94.5 193 LEU A CA 1
ATOM 1511 C C . LEU A 1 193 ? -4.355 -12.922 -9.883 1 94.5 193 LEU A C 1
ATOM 1513 O O . LEU A 1 193 ? -4.293 -14.008 -10.461 1 94.5 193 LEU A O 1
ATOM 1517 N N . PHE A 1 194 ? -4.418 -12.852 -8.57 1 95.25 194 PHE A N 1
ATOM 1518 C CA . PHE A 1 194 ? -4.328 -14.016 -7.691 1 95.25 194 PHE A CA 1
ATOM 1519 C C . PHE A 1 194 ? -5.504 -14.953 -7.922 1 95.25 194 PHE A C 1
ATOM 1521 O O . PHE A 1 194 ? -5.324 -16.172 -8.016 1 95.25 194 PHE A O 1
ATOM 1528 N N . LEU A 1 195 ? -6.625 -14.352 -7.98 1 93.5 195 LEU A N 1
ATOM 1529 C CA . LEU A 1 195 ? -7.82 -15.164 -8.203 1 93.5 195 LEU A CA 1
ATOM 1530 C C . LEU A 1 195 ? -7.715 -15.93 -9.516 1 93.5 195 LEU A C 1
ATOM 1532 O O . LEU A 1 195 ? -7.984 -17.141 -9.562 1 93.5 195 LEU A O 1
ATOM 1536 N N . PHE A 1 196 ? -7.266 -15.289 -10.469 1 94.06 196 PHE A N 1
ATOM 1537 C CA . PHE A 1 196 ? -7.168 -15.891 -11.797 1 94.06 196 PHE A CA 1
ATOM 1538 C C . PHE A 1 196 ? -6.137 -17.016 -11.805 1 94.06 196 PHE A C 1
ATOM 1540 O O . PHE A 1 196 ? -6.441 -18.141 -12.203 1 94.06 196 PHE A O 1
ATOM 1547 N N . ILE A 1 197 ? -4.973 -16.688 -11.398 1 95.44 197 ILE A N 1
ATOM 1548 C CA . ILE A 1 197 ? -3.898 -17.672 -11.461 1 95.44 197 ILE A CA 1
ATOM 1549 C C . ILE A 1 197 ? -4.23 -18.859 -10.555 1 95.44 197 ILE A C 1
ATOM 1551 O O . ILE A 1 197 ? -3.957 -20 -10.898 1 95.44 197 ILE A O 1
ATOM 1555 N N . SER A 1 198 ? -4.758 -18.562 -9.367 1 95.56 198 SER A N 1
ATOM 1556 C CA . SER A 1 198 ? -5.152 -19.641 -8.461 1 95.56 198 SER A CA 1
ATOM 1557 C C . SER A 1 198 ? -6.16 -20.578 -9.125 1 95.56 198 SER A C 1
ATOM 1559 O O . SER A 1 198 ? -6.008 -21.797 -9.07 1 95.56 198 SER A O 1
ATOM 1561 N N . MET A 1 199 ? -7.125 -20.047 -9.773 1 93.75 199 MET A N 1
ATOM 1562 C CA . MET A 1 199 ? -8.133 -20.844 -10.469 1 93.75 199 MET A CA 1
ATOM 1563 C C . MET A 1 199 ? -7.516 -21.609 -11.633 1 93.75 199 MET A C 1
ATOM 1565 O O . MET A 1 199 ? -7.793 -22.797 -11.82 1 93.75 199 MET A O 1
ATOM 1569 N N . GLN A 1 200 ? -6.738 -20.891 -12.391 1 95.25 200 GLN A N 1
ATOM 1570 C CA . GLN A 1 200 ? -6.055 -21.5 -13.516 1 95.25 200 GLN A CA 1
ATOM 1571 C C . GLN A 1 200 ? -5.227 -22.703 -13.062 1 95.25 200 GLN A C 1
ATOM 1573 O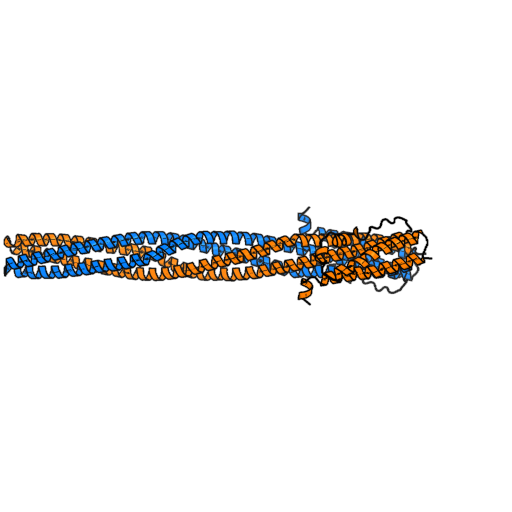 O . GLN A 1 200 ? -5.27 -23.766 -13.688 1 95.25 200 GLN A O 1
ATOM 1578 N N . GLN A 1 201 ? -4.477 -22.562 -11.992 1 96.38 201 GLN A N 1
ATOM 1579 C CA . GLN A 1 201 ? -3.658 -23.641 -11.461 1 96.38 201 GLN A CA 1
ATOM 1580 C C . GLN A 1 201 ? -4.527 -24.797 -10.961 1 96.38 201 GLN A C 1
ATOM 1582 O O . GLN A 1 201 ? -4.188 -25.953 -11.148 1 96.38 201 GLN A O 1
ATOM 1587 N N . PHE A 1 202 ? -5.648 -24.484 -10.383 1 96.25 202 PHE A N 1
ATOM 1588 C CA . PHE A 1 202 ? -6.562 -25.531 -9.945 1 96.25 202 PHE A CA 1
ATOM 1589 C C . PHE A 1 202 ? -7.082 -26.328 -11.133 1 96.25 202 PHE A C 1
ATOM 1591 O O . PHE A 1 202 ? -7.082 -27.562 -11.109 1 96.25 202 PHE A O 1
ATOM 1598 N N . PHE A 1 203 ? -7.477 -25.688 -12.18 1 95.88 203 PHE A N 1
ATOM 1599 C CA . PHE A 1 203 ? -8 -26.359 -13.367 1 95.88 203 PHE A CA 1
ATOM 1600 C C . PHE A 1 203 ? -6.918 -27.188 -14.039 1 95.88 203 PHE A C 1
ATOM 1602 O O . PHE A 1 203 ? -7.191 -28.281 -14.555 1 95.88 203 PHE A O 1
ATOM 1609 N N . ASN A 1 204 ? -5.699 -26.656 -14.031 1 96.94 204 ASN A N 1
ATOM 1610 C CA . ASN A 1 204 ? -4.598 -27.453 -14.547 1 96.94 204 ASN A CA 1
ATOM 1611 C C . ASN A 1 204 ? -4.414 -28.734 -13.734 1 96.94 204 ASN A C 1
ATOM 1613 O O . ASN A 1 204 ? -4.156 -29.812 -14.297 1 96.94 204 ASN A O 1
ATOM 1617 N N . THR A 1 205 ? -4.559 -28.594 -12.422 1 96.75 205 THR A N 1
ATOM 1618 C CA . THR A 1 205 ? -4.453 -29.766 -11.547 1 96.75 205 THR A CA 1
ATOM 1619 C C . THR A 1 205 ? -5.508 -30.812 -11.906 1 96.75 205 THR A C 1
ATOM 1621 O O . THR A 1 205 ? -5.195 -31.984 -12.055 1 96.75 205 THR A O 1
ATOM 1624 N N . VAL A 1 206 ? -6.703 -30.406 -12.109 1 95.88 206 VAL A N 1
ATOM 1625 C CA . VAL A 1 206 ? -7.793 -31.344 -12.383 1 95.88 206 VAL A CA 1
ATOM 1626 C C . VAL A 1 206 ? -7.602 -31.969 -13.758 1 95.88 206 VAL A C 1
ATOM 1628 O O . VAL A 1 206 ? -7.906 -33.156 -13.961 1 95.88 206 VAL A O 1
ATOM 1631 N N . LYS A 1 207 ? -7.109 -31.219 -14.711 1 96 207 LYS A N 1
ATOM 1632 C CA . LYS A 1 207 ? -6.797 -31.766 -16.031 1 96 207 LYS A CA 1
ATOM 1633 C C . LYS A 1 207 ? -5.734 -32.844 -15.93 1 96 207 LYS A C 1
ATOM 1635 O O . LYS A 1 207 ? -5.832 -33.875 -16.594 1 96 207 LYS A O 1
ATOM 1640 N N . ILE A 1 208 ? -4.758 -32.531 -15.117 1 95.62 208 ILE A N 1
ATOM 1641 C CA . ILE A 1 208 ? -3.719 -33.531 -14.93 1 95.62 208 ILE A CA 1
ATOM 1642 C C . ILE A 1 208 ? -4.312 -34.781 -14.266 1 95.62 208 ILE A C 1
ATOM 1644 O O . ILE A 1 208 ? -4.004 -35.906 -14.648 1 95.62 208 ILE A O 1
ATOM 1648 N N . ASP A 1 209 ? -5.148 -34.625 -13.258 1 94.62 209 ASP A N 1
ATOM 1649 C CA . ASP A 1 209 ? -5.844 -35.75 -12.641 1 94.62 209 ASP A CA 1
ATOM 1650 C C . ASP A 1 209 ? -6.562 -36.594 -13.688 1 94.62 209 ASP A C 1
ATOM 1652 O O . ASP A 1 209 ? -6.535 -37.812 -13.617 1 94.62 209 ASP A O 1
ATOM 1656 N N . HIS A 1 210 ? -7.172 -35.938 -14.578 1 92.38 210 HIS A N 1
ATOM 1657 C CA . HIS A 1 210 ? -7.918 -36.594 -15.641 1 92.38 210 HIS A CA 1
ATOM 1658 C C . HIS A 1 210 ? -6.988 -37.406 -16.531 1 92.38 210 HIS A C 1
ATOM 1660 O O . HIS A 1 210 ? -7.285 -38.562 -16.859 1 92.38 210 HIS A O 1
ATOM 1666 N N . VAL A 1 211 ? -5.898 -36.812 -16.844 1 91.31 211 VAL A N 1
ATOM 1667 C CA . VAL A 1 211 ? -4.906 -37.469 -17.672 1 91.31 211 VAL A CA 1
ATOM 1668 C C . VAL A 1 211 ? -4.379 -38.719 -16.938 1 91.31 211 VAL A C 1
ATOM 1670 O O . VAL A 1 211 ? -4.293 -39.812 -17.531 1 91.31 211 VAL A O 1
ATOM 1673 N N . LEU A 1 212 ? -4.047 -38.562 -15.719 1 90.81 212 LEU A N 1
ATOM 1674 C CA . LEU A 1 212 ? -3.502 -39.656 -14.922 1 90.81 212 LEU A CA 1
ATOM 1675 C C . LEU A 1 212 ? -4.531 -40.75 -14.75 1 90.81 212 LEU A C 1
ATOM 1677 O O . LEU A 1 212 ? -4.184 -41.938 -14.773 1 90.81 212 LEU A O 1
ATOM 1681 N N . TRP A 1 213 ? -5.723 -40.406 -14.547 1 91.88 213 TRP A N 1
ATOM 1682 C CA . TRP A 1 213 ? -6.797 -41.375 -14.391 1 91.88 213 TRP A CA 1
ATOM 1683 C C . TRP A 1 213 ? -6.949 -42.25 -15.648 1 91.88 213 TRP A C 1
ATOM 1685 O O . TRP A 1 213 ? -7.016 -43.469 -15.57 1 91.88 213 TRP A O 1
ATOM 1695 N N . LYS A 1 214 ? -6.988 -41.594 -16.797 1 90.62 214 LYS A N 1
ATOM 1696 C CA . LYS A 1 214 ? -7.074 -42.312 -18.062 1 90.62 214 LYS A CA 1
ATOM 1697 C C . LYS A 1 214 ? -5.875 -43.219 -18.25 1 90.62 214 LYS A C 1
ATOM 1699 O O . LYS A 1 214 ? -6.02 -44.344 -18.719 1 90.62 214 LYS A O 1
ATOM 1704 N N . GLU A 1 215 ? -4.766 -42.625 -17.891 1 86.94 215 GLU A N 1
ATOM 1705 C CA . GLU A 1 215 ? -3.562 -43.469 -18 1 86.94 215 GLU A CA 1
ATOM 1706 C C . GLU A 1 215 ? -3.686 -44.719 -17.156 1 86.94 215 GLU A C 1
ATOM 1708 O O . GLU A 1 215 ? -3.268 -45.812 -17.594 1 86.94 215 GLU A O 1
ATOM 1713 N N . ALA A 1 216 ? -4.195 -44.625 -16.016 1 86.19 216 ALA A N 1
ATOM 1714 C CA . ALA A 1 216 ? -4.391 -45.781 -15.148 1 86.19 216 ALA A CA 1
ATOM 1715 C C . ALA A 1 216 ? -5.301 -46.812 -15.82 1 86.19 216 ALA A C 1
ATOM 1717 O O . ALA A 1 216 ? -5.062 -48.031 -15.711 1 86.19 216 ALA A O 1
ATOM 1718 N N . ILE A 1 217 ? -6.309 -46.406 -16.469 1 87.81 217 ILE A N 1
ATOM 1719 C CA . ILE A 1 217 ? -7.211 -47.281 -17.188 1 87.81 217 ILE A CA 1
ATOM 1720 C C . ILE A 1 217 ? -6.43 -48.094 -18.219 1 87.81 217 ILE A C 1
ATOM 1722 O O . ILE A 1 217 ? -6.559 -49.312 -18.297 1 87.81 217 ILE A O 1
ATOM 1726 N N . TYR A 1 218 ? -5.613 -47.406 -18.953 1 83.25 218 TYR A N 1
ATOM 1727 C CA . TYR A 1 218 ? -4.844 -48.062 -20.016 1 83.25 218 TYR A CA 1
ATOM 1728 C C . TYR A 1 218 ? -3.857 -49.062 -19.422 1 83.25 218 TYR A C 1
ATOM 1730 O O . TYR A 1 218 ? -3.646 -50.156 -19.969 1 83.25 218 TYR A O 1
ATOM 1738 N N . VAL A 1 219 ? -3.256 -48.688 -18.359 1 80.88 219 VAL A N 1
ATOM 1739 C CA . VAL A 1 219 ? -2.314 -49.594 -17.688 1 80.88 219 VAL A CA 1
ATOM 1740 C C . VAL A 1 219 ? -3.045 -50.844 -17.219 1 80.88 219 VAL A C 1
ATOM 1742 O O . VAL A 1 219 ? -2.549 -51.969 -17.391 1 80.88 219 VAL A O 1
ATOM 1745 N N . HIS A 1 220 ? -4.199 -50.719 -16.688 1 83.69 220 HIS A N 1
ATOM 1746 C CA . HIS A 1 220 ? -4.984 -51.844 -16.234 1 83.69 220 HIS A CA 1
ATOM 1747 C C . HIS A 1 220 ? -5.406 -52.719 -17.406 1 83.69 220 HIS A C 1
ATOM 1749 O O . HIS A 1 220 ? -5.434 -53.938 -17.297 1 83.69 220 HIS A O 1
ATOM 1755 N N . LEU A 1 221 ? -5.719 -52.094 -18.516 1 82.5 221 LEU A N 1
ATOM 1756 C CA . LEU A 1 221 ? -6.098 -52.875 -19.703 1 82.5 221 LEU A CA 1
ATOM 1757 C C . LEU A 1 221 ? -4.93 -53.719 -20.203 1 82.5 221 LEU A C 1
ATOM 1759 O O . LEU A 1 221 ? -5.109 -54.875 -20.578 1 82.5 221 LEU A O 1
ATOM 1763 N N . LEU A 1 222 ? -3.807 -53.094 -20.141 1 77.5 222 LEU A N 1
ATOM 1764 C CA . LEU A 1 222 ? -2.615 -53.781 -20.625 1 77.5 222 LEU A CA 1
ATOM 1765 C C . LEU A 1 222 ? -2.225 -54.938 -19.703 1 77.5 222 LEU A C 1
ATOM 1767 O O . LEU A 1 222 ? -1.79 -56 -20.156 1 77.5 222 LEU A O 1
ATOM 1771 N N . ASN A 1 223 ? -2.334 -54.688 -18.438 1 77.56 223 ASN A N 1
ATOM 1772 C CA . ASN A 1 223 ? -1.951 -55.688 -17.453 1 77.56 223 ASN A CA 1
ATOM 1773 C C . ASN A 1 223 ? -3.041 -56.75 -17.281 1 77.56 223 ASN A C 1
ATOM 1775 O O . ASN A 1 223 ? -2.799 -57.781 -16.688 1 77.56 223 ASN A O 1
ATOM 1779 N N . ASN A 1 224 ? -4.164 -56.5 -17.859 1 76.25 224 ASN A N 1
ATOM 1780 C CA . ASN A 1 224 ? -5.332 -57.375 -17.703 1 76.25 224 ASN A CA 1
ATOM 1781 C C . ASN A 1 224 ? -5.598 -57.688 -16.234 1 76.25 224 ASN A C 1
ATOM 1783 O O . ASN A 1 224 ? -5.781 -58.875 -15.891 1 76.25 224 ASN A O 1
ATOM 1787 N N . ASP A 1 225 ? -5.328 -56.656 -15.492 1 72.69 225 ASP A N 1
ATOM 1788 C CA . ASP A 1 225 ? -5.504 -56.906 -14.062 1 72.69 225 ASP A CA 1
ATOM 1789 C C . ASP A 1 225 ? -6.871 -56.438 -13.578 1 72.69 225 ASP A C 1
ATOM 1791 O O . ASP A 1 225 ? -7.508 -55.594 -14.219 1 72.69 225 ASP A O 1
ATOM 1795 N N . GLY A 1 226 ? -7.754 -57.281 -12.945 1 62.5 226 GLY A N 1
ATOM 1796 C CA . GLY A 1 226 ? -9.102 -57.031 -12.453 1 62.5 226 GLY A CA 1
ATOM 1797 C C . GLY A 1 226 ? -9.164 -55.875 -11.461 1 62.5 226 GLY A C 1
ATOM 1798 O O . GLY A 1 226 ? -10.156 -55.719 -10.742 1 62.5 226 GLY A O 1
ATOM 1799 N N . GLU A 1 227 ? -8.102 -55.281 -11.195 1 60 227 GLU A N 1
ATOM 1800 C CA . GLU A 1 227 ? -8.18 -54.25 -10.172 1 60 227 GLU A CA 1
ATOM 1801 C C . GLU A 1 227 ? -8.984 -53.031 -10.672 1 60 227 GLU A C 1
ATOM 1803 O O . GLU A 1 227 ? -8.539 -52.312 -11.57 1 60 227 GLU A O 1
ATOM 1808 N N . ASN A 1 228 ? -10.266 -53.156 -10.711 1 58.69 228 ASN A N 1
ATOM 1809 C CA . ASN A 1 228 ? -11.289 -52.188 -11.117 1 58.69 228 ASN A CA 1
ATOM 1810 C C . ASN A 1 228 ? -11.383 -51.031 -10.141 1 58.69 228 ASN A C 1
ATOM 1812 O O . ASN A 1 228 ? -12.414 -50.375 -10.055 1 58.69 228 ASN A O 1
ATOM 1816 N N . CYS A 1 229 ? -10.328 -50.75 -9.438 1 64.25 229 CYS A N 1
ATOM 1817 C CA . CYS A 1 229 ? -10.594 -49.844 -8.344 1 64.25 229 CYS A CA 1
ATOM 1818 C C . CYS A 1 229 ? -10.336 -48.406 -8.781 1 64.25 229 CYS A C 1
ATOM 1820 O O . CYS A 1 229 ? -9.453 -47.719 -8.242 1 64.25 229 CYS A O 1
ATOM 1822 N N . VAL A 1 230 ? -11 -48.125 -9.969 1 80.62 230 VAL A N 1
ATOM 1823 C CA . VAL A 1 230 ? -10.906 -46.688 -10.305 1 80.62 230 VAL A CA 1
ATOM 1824 C C . VAL A 1 230 ? -12.094 -45.938 -9.711 1 80.62 230 VAL A C 1
ATOM 1826 O O . VAL A 1 230 ? -13.203 -46.469 -9.633 1 80.62 230 VAL A O 1
ATOM 1829 N N . ASN A 1 231 ? -11.914 -44.781 -9.148 1 83.06 231 ASN A N 1
ATOM 1830 C CA . ASN A 1 231 ? -12.914 -44 -8.43 1 83.06 231 ASN A CA 1
ATOM 1831 C C . ASN A 1 231 ? -14.023 -43.531 -9.352 1 83.06 231 ASN A C 1
ATOM 1833 O O . ASN A 1 231 ? -13.852 -43.5 -10.57 1 83.06 231 ASN A O 1
ATOM 1837 N N . GLN A 1 232 ? -15.172 -43.25 -8.734 1 86.19 232 GLN A N 1
ATOM 1838 C CA . GLN A 1 232 ? -16.297 -42.656 -9.438 1 86.19 232 GLN A CA 1
ATOM 1839 C C . GLN A 1 232 ? -16.062 -41.156 -9.68 1 86.19 232 GLN A C 1
ATOM 1841 O O . GLN A 1 232 ? -15.156 -40.562 -9.094 1 86.19 232 GLN A O 1
ATOM 1846 N N . HIS A 1 233 ? -16.875 -40.594 -10.617 1 88.31 233 HIS A N 1
ATOM 1847 C CA . HIS A 1 233 ? -16.672 -39.188 -11.031 1 88.31 233 HIS A CA 1
ATOM 1848 C C . HIS A 1 233 ? -16.922 -38.25 -9.867 1 88.31 233 HIS A C 1
ATOM 1850 O O . HIS A 1 233 ? -16.406 -37.125 -9.867 1 88.31 233 HIS A O 1
ATOM 1856 N N . THR A 1 234 ? -17.656 -38.719 -8.766 1 88.62 234 THR A N 1
ATOM 1857 C CA . THR A 1 234 ? -17.953 -37.844 -7.625 1 88.62 234 THR A CA 1
ATOM 1858 C C . THR A 1 234 ? -16.844 -37.938 -6.578 1 88.62 234 THR A C 1
ATOM 1860 O O . THR A 1 234 ? -16.828 -37.156 -5.621 1 88.62 234 THR A O 1
ATOM 1863 N N . GLN A 1 235 ? -15.891 -38.781 -6.746 1 89.12 235 GLN A N 1
ATOM 1864 C CA . GLN A 1 235 ? -14.867 -39.031 -5.734 1 89.12 235 GLN A CA 1
ATOM 1865 C C . GLN A 1 235 ? -13.539 -38.375 -6.117 1 89.12 235 GLN A C 1
ATOM 1867 O O . GLN A 1 235 ? -12.594 -38.375 -5.324 1 89.12 235 GLN A O 1
ATOM 1872 N N . CYS A 1 236 ? -13.516 -37.906 -7.297 1 93.31 236 CYS A N 1
ATOM 1873 C CA . CYS A 1 236 ? -12.281 -37.25 -7.73 1 93.31 236 CYS A CA 1
ATOM 1874 C C . CYS A 1 236 ? -12.273 -35.781 -7.359 1 93.31 236 CYS A C 1
ATOM 1876 O O . CYS A 1 236 ? -13.281 -35.25 -6.879 1 93.31 236 CYS A O 1
ATOM 1878 N N . ARG A 1 237 ? -11.227 -35.125 -7.473 1 93.38 237 ARG A N 1
ATOM 1879 C CA . ARG A 1 237 ? -11.047 -33.719 -7.098 1 93.38 237 ARG A CA 1
ATOM 1880 C C . ARG A 1 237 ? -12.023 -32.812 -7.855 1 93.38 237 ARG A C 1
ATOM 1882 O O . ARG A 1 237 ? -12.664 -31.938 -7.262 1 93.38 237 ARG A O 1
ATOM 1889 N N . LEU A 1 238 ? -12.133 -33.031 -9.18 1 94.75 238 LEU A N 1
ATOM 1890 C CA . LEU A 1 238 ? -13.07 -32.25 -9.977 1 94.75 238 LEU A CA 1
ATOM 1891 C C . LEU A 1 238 ? -14.508 -32.469 -9.516 1 94.75 238 LEU A C 1
ATOM 1893 O O . LEU A 1 238 ? -15.289 -31.531 -9.438 1 94.75 238 LEU A O 1
ATOM 1897 N N . GLY A 1 239 ? -14.844 -33.719 -9.281 1 94.5 239 GLY A N 1
ATOM 1898 C CA . GLY A 1 239 ? -16.172 -34.031 -8.781 1 94.5 239 GLY A CA 1
ATOM 1899 C C . GLY A 1 239 ? -16.484 -33.312 -7.473 1 94.5 239 GLY A C 1
ATOM 1900 O O . GLY A 1 239 ? -17.562 -32.75 -7.32 1 94.5 239 GLY A O 1
ATOM 1901 N N . LYS A 1 240 ? -15.609 -33.406 -6.547 1 94.25 240 LYS A N 1
ATOM 1902 C CA . LYS A 1 240 ? -15.797 -32.75 -5.262 1 94.25 240 LYS A CA 1
ATOM 1903 C C . LYS A 1 240 ? -15.93 -31.25 -5.438 1 94.25 240 LYS A C 1
ATOM 1905 O O . LYS A 1 240 ? -16.75 -30.609 -4.773 1 94.25 240 LYS A O 1
ATOM 1910 N N . TRP A 1 241 ? -15.086 -30.766 -6.309 1 94.25 241 TRP A N 1
ATOM 1911 C CA . TRP A 1 241 ? -15.164 -29.328 -6.621 1 94.25 241 TRP A CA 1
ATOM 1912 C C . TRP A 1 241 ? -16.516 -28.984 -7.223 1 94.25 241 TRP A C 1
ATOM 1914 O O . TRP A 1 241 ? -17.109 -27.969 -6.871 1 94.25 241 TRP A O 1
ATOM 1924 N N . TYR A 1 242 ? -16.984 -29.766 -8.086 1 94 242 TYR A N 1
ATOM 1925 C CA . TYR A 1 242 ? -18.234 -29.547 -8.812 1 94 242 TYR A CA 1
ATOM 1926 C C . TYR A 1 242 ? -19.422 -29.641 -7.879 1 94 242 TYR A C 1
ATOM 1928 O O . TYR A 1 242 ? -20.281 -28.75 -7.863 1 94 242 TYR A O 1
ATOM 1936 N N . TYR A 1 243 ? -19.453 -30.656 -6.996 1 92.25 243 TYR A N 1
ATOM 1937 C CA . TYR A 1 243 ? -20.656 -30.953 -6.23 1 92.25 243 TYR A CA 1
ATOM 1938 C C . TYR A 1 243 ? -20.594 -30.312 -4.848 1 92.25 243 TYR A C 1
ATOM 1940 O O . TYR A 1 243 ? -21.625 -29.969 -4.266 1 92.25 243 TYR A O 1
ATOM 1948 N N . GLU A 1 244 ? -19.406 -30.125 -4.258 1 89.81 244 GLU A N 1
ATOM 1949 C CA . GLU A 1 244 ? -19.312 -29.719 -2.857 1 89.81 244 GLU A CA 1
ATOM 1950 C C . GLU A 1 244 ? -18.422 -28.5 -2.691 1 89.81 244 GLU A C 1
ATOM 1952 O O . GLU A 1 244 ? -18.422 -27.859 -1.632 1 89.81 244 GLU A O 1
ATOM 1957 N N . GLY A 1 245 ? -17.781 -28.188 -3.65 1 88.19 245 GLY A N 1
ATOM 1958 C CA . GLY A 1 245 ? -16.75 -27.188 -3.459 1 88.19 245 GLY A CA 1
ATOM 1959 C C . GLY A 1 245 ? -17.062 -25.859 -4.113 1 88.19 245 GLY A C 1
ATOM 1960 O O . GLY A 1 245 ? -18.234 -25.484 -4.207 1 88.19 245 GLY A O 1
ATOM 1961 N N . ASP A 1 246 ? -16.031 -25.172 -4.465 1 86.69 246 ASP A N 1
ATOM 1962 C CA . ASP A 1 246 ? -16.094 -23.812 -4.98 1 86.69 246 ASP A CA 1
ATOM 1963 C C . ASP A 1 246 ? -16.703 -23.781 -6.383 1 86.69 246 ASP A C 1
ATOM 1965 O O . ASP A 1 246 ? -17.047 -22.703 -6.891 1 86.69 246 ASP A O 1
ATOM 1969 N N . GLY A 1 247 ? -16.797 -24.938 -6.961 1 89.56 247 GLY A N 1
ATOM 1970 C CA . GLY A 1 247 ? -17.375 -25 -8.297 1 89.56 247 GLY A CA 1
ATOM 1971 C C . GLY A 1 247 ? -18.797 -24.484 -8.352 1 89.56 247 GLY A C 1
ATOM 1972 O O . GLY A 1 247 ? -19.25 -24 -9.391 1 89.56 247 GLY A O 1
ATOM 1973 N N . ARG A 1 248 ? -19.469 -24.484 -7.23 1 88.38 248 ARG A N 1
ATOM 1974 C CA . ARG A 1 248 ? -20.859 -24.078 -7.176 1 88.38 248 ARG A CA 1
ATOM 1975 C C . ARG A 1 248 ? -21.016 -22.594 -7.52 1 88.38 248 ARG A C 1
ATOM 1977 O O . ARG A 1 248 ? -22.094 -22.172 -7.941 1 88.38 248 ARG A O 1
ATOM 1984 N N . LYS A 1 249 ? -19.969 -21.891 -7.367 1 86.44 249 LYS A N 1
ATOM 1985 C CA . LYS A 1 249 ? -20 -20.469 -7.711 1 86.44 249 LYS A CA 1
ATOM 1986 C C . LYS A 1 249 ? -20.203 -20.281 -9.211 1 86.44 249 LYS A C 1
ATOM 1988 O O . LYS A 1 249 ? -20.578 -19.188 -9.648 1 86.44 249 LYS A O 1
ATOM 1993 N N . PHE A 1 250 ? -19.953 -21.391 -9.992 1 88.88 250 PHE A N 1
ATOM 1994 C CA . PHE A 1 250 ? -20.062 -21.312 -11.445 1 88.88 250 PHE A CA 1
ATOM 1995 C C . PHE A 1 250 ? -21.375 -21.922 -11.914 1 88.88 250 PHE A C 1
ATOM 1997 O O . PHE A 1 250 ? -21.594 -22.109 -13.117 1 88.88 250 PHE A O 1
ATOM 2004 N N . ALA A 1 251 ? -22.266 -22.281 -10.992 1 89.56 251 ALA A N 1
ATOM 2005 C CA . ALA A 1 251 ? -23.484 -23 -11.297 1 89.56 251 ALA A CA 1
ATOM 2006 C C . ALA A 1 251 ? -24.328 -22.266 -12.336 1 89.56 251 ALA A C 1
ATOM 2008 O O . ALA A 1 251 ? -25.078 -22.875 -13.102 1 89.56 251 ALA A O 1
ATOM 2009 N N . GLY A 1 252 ? -24.125 -21 -12.391 1 87.69 252 GLY A N 1
ATOM 2010 C CA . GLY A 1 252 ? -24.891 -20.188 -13.32 1 87.69 252 GLY A CA 1
ATOM 2011 C C . GLY A 1 252 ? -24.328 -20.203 -14.734 1 87.69 252 GLY A C 1
ATOM 2012 O O . GLY A 1 252 ? -25 -19.75 -15.672 1 87.69 252 GLY A O 1
ATOM 2013 N N . THR A 1 253 ? -23.219 -20.75 -15.008 1 90.06 253 THR A N 1
ATOM 2014 C CA . THR A 1 253 ? -22.594 -20.734 -16.328 1 90.06 253 THR A CA 1
ATOM 2015 C C . THR A 1 253 ? -22.938 -21.984 -17.109 1 90.06 253 THR A C 1
ATOM 2017 O O . THR A 1 253 ? -23.109 -23.062 -16.531 1 90.06 253 THR A O 1
ATOM 2020 N N . GLU A 1 254 ? -23.031 -21.859 -18.375 1 93.19 254 GLU A N 1
ATOM 2021 C CA . GLU A 1 254 ? -23.344 -22.984 -19.266 1 93.19 254 GLU A CA 1
ATOM 2022 C C . GLU A 1 254 ? -22.234 -24.031 -19.234 1 93.19 254 GLU A C 1
ATOM 2024 O O . GLU A 1 254 ? -22.516 -25.234 -19.203 1 93.19 254 GLU A O 1
ATOM 2029 N N . ALA A 1 255 ? -21.047 -23.531 -19.234 1 93.88 255 ALA A N 1
ATOM 2030 C CA . ALA A 1 255 ? -19.922 -24.453 -19.234 1 93.88 255 ALA A CA 1
ATOM 2031 C C . ALA A 1 255 ? -19.953 -25.359 -18.016 1 93.88 255 ALA A C 1
ATOM 2033 O O . ALA A 1 255 ? -19.656 -26.547 -18.125 1 93.88 255 ALA A O 1
ATOM 2034 N N . PHE A 1 256 ? -20.391 -24.844 -16.891 1 94.25 256 PHE A N 1
ATOM 2035 C CA . PHE A 1 256 ? -20.484 -25.625 -15.664 1 94.25 256 PHE A CA 1
ATOM 2036 C C . PHE A 1 256 ? -21.547 -26.703 -15.781 1 94.25 256 PHE A C 1
ATOM 2038 O O . PHE A 1 256 ? -21.297 -27.859 -15.461 1 94.25 256 PHE A O 1
ATOM 2045 N N . ARG A 1 257 ? -22.609 -26.406 -16.312 1 94.56 257 ARG A N 1
ATOM 2046 C CA . ARG A 1 257 ? -23.719 -27.344 -16.453 1 94.56 257 ARG A CA 1
ATOM 2047 C C . ARG A 1 257 ? -23.375 -28.453 -17.438 1 94.56 257 ARG A C 1
ATOM 2049 O O . ARG A 1 257 ? -23.703 -29.609 -17.219 1 94.56 257 ARG A O 1
ATOM 2056 N N . ARG A 1 258 ? -22.688 -28.109 -18.453 1 96.31 258 ARG A N 1
ATOM 2057 C CA . ARG A 1 258 ? -22.406 -29.062 -19.531 1 96.31 258 ARG A CA 1
ATOM 2058 C C . ARG A 1 258 ? -21.219 -29.953 -19.172 1 96.31 258 ARG A C 1
ATOM 2060 O O . ARG A 1 258 ? -20.984 -30.969 -19.828 1 96.31 258 ARG A O 1
ATOM 2067 N N . LEU A 1 259 ? -20.547 -29.531 -18.172 1 96.56 259 LEU A N 1
ATOM 2068 C CA . LEU A 1 259 ? -19.344 -30.266 -17.75 1 96.56 259 LEU A CA 1
ATOM 2069 C C . LEU A 1 259 ? -19.719 -31.594 -17.109 1 96.56 259 LEU A C 1
ATOM 2071 O O . LEU A 1 259 ? -18.984 -32.562 -17.234 1 96.56 259 LEU A O 1
ATOM 2075 N N . GLU A 1 260 ? -20.828 -31.703 -16.516 1 96 260 GLU A N 1
ATOM 2076 C CA . GLU A 1 260 ? -21.219 -32.844 -15.695 1 96 260 GLU A CA 1
ATOM 2077 C C . GLU A 1 260 ? -21.312 -34.125 -16.531 1 96 260 GLU A C 1
ATOM 2079 O O . GLU A 1 260 ? -20.688 -35.125 -16.219 1 96 260 GLU A O 1
ATOM 2084 N N . GLU A 1 261 ? -22.031 -34.094 -17.578 1 97.19 261 GLU A N 1
ATOM 2085 C CA . GLU A 1 261 ? -22.359 -35.281 -18.359 1 97.19 261 GLU A CA 1
ATOM 2086 C C . GLU A 1 261 ? -21.094 -35.906 -18.953 1 97.19 261 GLU A C 1
ATOM 2088 O O . GLU A 1 261 ? -20.844 -37.094 -18.766 1 97.19 261 GLU A O 1
ATOM 2093 N N . PRO A 1 262 ? -20.344 -35.094 -19.672 1 97.69 262 PRO A N 1
ATOM 2094 C CA . PRO A 1 262 ? -19.125 -35.75 -20.203 1 97.69 262 PRO A CA 1
ATOM 2095 C C . PRO A 1 262 ? -18.219 -36.281 -19.094 1 97.69 262 PRO A C 1
ATOM 2097 O O . PRO A 1 262 ? -17.562 -37.312 -19.281 1 97.69 262 PRO A O 1
ATOM 2100 N N . HIS A 1 263 ? -18.141 -35.562 -18 1 97.19 263 HIS A N 1
ATOM 2101 C CA . HIS A 1 263 ? -17.312 -36.031 -16.891 1 97.19 263 HIS A CA 1
ATOM 2102 C C . HIS A 1 263 ? -17.797 -37.375 -16.375 1 97.19 263 HIS A C 1
ATOM 2104 O O . HIS A 1 263 ? -17 -38.312 -16.188 1 97.19 263 HIS A O 1
ATOM 2110 N N . LYS A 1 264 ? -19.047 -37.562 -16.188 1 96.88 264 LYS A N 1
ATOM 2111 C CA . LYS A 1 264 ? -19.656 -38.844 -15.797 1 96.88 264 LYS A CA 1
ATOM 2112 C C . LYS A 1 264 ? -19.344 -39.938 -16.812 1 96.88 264 LYS A C 1
ATOM 2114 O O . LYS A 1 264 ? -18.984 -41.031 -16.453 1 96.88 264 LYS A O 1
ATOM 2119 N N . LYS A 1 265 ? -19.453 -39.562 -18.031 1 97.56 265 LYS A N 1
ATOM 2120 C CA . LYS A 1 265 ? -19.25 -40.5 -19.125 1 97.56 265 LYS A CA 1
ATOM 2121 C C . LYS A 1 265 ? -17.812 -41.031 -19.141 1 97.56 265 LYS A C 1
ATOM 2123 O O . LYS A 1 265 ? -17.578 -42.219 -19.406 1 97.56 265 LYS A O 1
ATOM 2128 N N . VAL A 1 266 ? -16.844 -40.156 -18.891 1 96.06 266 VAL A N 1
ATOM 2129 C CA . VAL A 1 266 ? -15.445 -40.594 -18.875 1 96.06 266 VAL A CA 1
ATOM 2130 C C . VAL A 1 266 ? -15.266 -41.719 -17.844 1 96.06 266 VAL A C 1
ATOM 2132 O O . VAL A 1 266 ? -14.75 -42.781 -18.172 1 96.06 266 VAL A O 1
ATOM 2135 N N . HIS A 1 267 ? -15.711 -41.531 -16.609 1 95.44 267 HIS A N 1
ATOM 2136 C CA . HIS A 1 267 ? -15.539 -42.5 -15.539 1 95.44 267 HIS A CA 1
ATOM 2137 C C . HIS A 1 267 ? -16.328 -43.781 -15.82 1 95.44 267 HIS A C 1
ATOM 2139 O O . HIS A 1 267 ? -15.844 -44.875 -15.602 1 95.44 267 HIS A O 1
ATOM 2145 N N . GLN A 1 268 ? -17.5 -43.625 -16.359 1 95.5 268 GLN A N 1
ATOM 2146 C CA . GLN A 1 268 ? -18.344 -44.781 -16.672 1 95.5 268 GLN A CA 1
ATOM 2147 C C . GLN A 1 268 ? -17.734 -45.625 -17.766 1 95.5 268 GLN A C 1
ATOM 2149 O O . GLN A 1 268 ? -17.609 -46.844 -17.625 1 95.5 268 GLN A O 1
ATOM 2154 N N . CYS A 1 269 ? -17.344 -44.938 -18.812 1 95.81 269 CYS A N 1
ATOM 2155 C CA . CYS A 1 269 ? -16.781 -45.656 -19.938 1 95.81 269 CYS A CA 1
ATOM 2156 C C . CYS A 1 269 ? -15.469 -46.312 -19.562 1 95.81 269 CYS A C 1
ATOM 2158 O O . CYS A 1 269 ? -15.164 -47.406 -20.047 1 95.81 269 CYS A O 1
ATOM 2160 N N . GLY A 1 270 ? -14.68 -45.625 -18.766 1 93.19 270 GLY A N 1
ATOM 2161 C CA . GLY A 1 270 ? -13.453 -46.25 -18.281 1 93.19 270 GLY A CA 1
ATOM 2162 C C . GLY A 1 270 ? -13.711 -47.531 -17.516 1 93.19 270 GLY A C 1
ATOM 2163 O O . GLY A 1 270 ? -13.062 -48.562 -17.766 1 93.19 270 GLY A O 1
ATOM 2164 N N . ARG A 1 271 ? -14.633 -47.562 -16.688 1 92.81 271 ARG A N 1
ATOM 2165 C CA . ARG A 1 271 ? -14.977 -48.75 -15.891 1 92.81 271 ARG A CA 1
ATOM 2166 C C . ARG A 1 271 ? -15.539 -49.844 -16.766 1 92.81 271 ARG A C 1
ATOM 2168 O O . ARG A 1 271 ? -15.188 -51.031 -16.594 1 92.81 271 ARG A O 1
ATOM 2175 N N . LEU A 1 272 ? -16.391 -49.469 -17.688 1 93.62 272 LEU A N 1
ATOM 2176 C CA . LEU A 1 272 ? -16.984 -50.438 -18.578 1 93.62 272 LEU A CA 1
ATOM 2177 C C . LEU A 1 272 ? -15.938 -51.094 -19.484 1 93.62 272 LEU A C 1
ATOM 2179 O O . LEU A 1 272 ? -16.016 -52.281 -19.797 1 93.62 272 LEU A O 1
ATOM 2183 N N . ALA A 1 273 ? -14.984 -50.25 -19.875 1 92.38 273 ALA A N 1
ATOM 2184 C CA . ALA A 1 273 ? -13.898 -50.781 -20.688 1 92.38 273 ALA A CA 1
ATOM 2185 C C . ALA A 1 273 ? -13.117 -51.844 -19.938 1 92.38 273 ALA A C 1
ATOM 2187 O O . ALA A 1 273 ? -12.773 -52.906 -20.484 1 92.38 273 ALA A O 1
ATOM 2188 N N . LEU A 1 274 ? -12.82 -51.594 -18.703 1 90.56 274 LEU A N 1
ATOM 2189 C CA . LEU A 1 274 ? -12.094 -52.531 -17.875 1 90.56 274 LEU A CA 1
ATOM 2190 C C . LEU A 1 274 ? -12.891 -53.844 -17.703 1 90.56 274 LEU A C 1
ATOM 2192 O O . LEU A 1 274 ? -12.344 -54.938 -17.812 1 90.56 274 LEU A O 1
ATOM 2196 N N . ALA A 1 275 ? -14.195 -53.688 -17.453 1 90.94 275 ALA A N 1
ATOM 2197 C CA . ALA A 1 275 ? -15.062 -54.844 -17.297 1 90.94 275 ALA A CA 1
ATOM 2198 C C . ALA A 1 275 ? -15.125 -55.656 -18.578 1 90.94 275 ALA A C 1
ATOM 2200 O O . ALA A 1 275 ? -15.086 -56.875 -18.547 1 90.94 275 ALA A O 1
ATOM 2201 N N . ALA A 1 276 ? -15.258 -54.969 -19.719 1 92.44 276 ALA A N 1
ATOM 2202 C CA . ALA A 1 276 ? -15.305 -55.625 -21.016 1 92.44 276 ALA A CA 1
ATOM 2203 C C . ALA A 1 276 ? -14.008 -56.406 -21.266 1 92.44 276 ALA A C 1
ATOM 2205 O O . ALA A 1 276 ? -14.031 -57.469 -21.844 1 92.44 276 ALA A O 1
ATOM 2206 N N . ASN A 1 277 ? -12.914 -55.812 -20.891 1 89.75 277 ASN A N 1
ATOM 2207 C CA . ASN A 1 277 ? -11.625 -56.469 -21.078 1 89.75 277 ASN A CA 1
ATOM 2208 C C . ASN A 1 277 ? -11.539 -57.781 -20.281 1 89.75 277 ASN A C 1
ATOM 2210 O O . ASN A 1 277 ? -11.039 -58.781 -20.797 1 89.75 277 ASN A O 1
ATOM 2214 N N . LEU A 1 278 ? -12.07 -57.75 -19.078 1 87.31 278 LEU A N 1
ATOM 2215 C CA . LEU A 1 278 ? -12.086 -58.938 -18.234 1 87.31 278 LEU A CA 1
ATOM 2216 C C . LEU A 1 278 ? -12.961 -60.031 -18.859 1 87.31 278 LEU A C 1
ATOM 2218 O O . LEU A 1 278 ? -12.672 -61.219 -18.719 1 87.31 278 LEU A O 1
ATOM 2222 N N . ALA A 1 279 ? -13.984 -59.594 -19.547 1 90.25 279 ALA A N 1
ATOM 2223 C CA . ALA A 1 279 ? -14.914 -60.531 -20.172 1 90.25 279 ALA A CA 1
ATOM 2224 C C . ALA A 1 279 ? -14.391 -61 -21.531 1 90.25 279 ALA A C 1
ATOM 2226 O O . ALA A 1 279 ? -15 -61.844 -22.172 1 90.25 279 ALA A O 1
ATOM 2227 N N . GLY A 1 280 ? -13.336 -60.375 -21.984 1 88.56 280 GLY A N 1
ATOM 2228 C CA . GLY A 1 280 ? -12.727 -60.781 -23.25 1 88.56 280 GLY A CA 1
ATOM 2229 C C . GLY A 1 280 ? -13.438 -60.188 -24.469 1 88.56 280 GLY A C 1
ATOM 2230 O O . GLY A 1 280 ? -13.289 -60.719 -25.578 1 88.56 280 GLY A O 1
ATOM 2231 N N . ASP A 1 281 ? -14.25 -59.25 -24.25 1 91.5 281 ASP A N 1
ATOM 2232 C CA . ASP A 1 281 ? -14.992 -58.594 -25.328 1 91.5 281 ASP A CA 1
ATOM 2233 C C . ASP A 1 281 ? -14.188 -57.438 -25.906 1 91.5 281 ASP A C 1
ATOM 2235 O O . ASP A 1 281 ? -14.375 -56.281 -25.5 1 91.5 281 ASP A O 1
ATOM 2239 N N . GLN A 1 282 ? -13.461 -57.656 -26.906 1 88.94 282 GLN A N 1
ATOM 2240 C CA . GLN A 1 282 ? -12.516 -56.688 -27.453 1 88.94 282 GLN A CA 1
ATOM 2241 C C . GLN A 1 282 ? -13.25 -55.531 -28.156 1 88.94 282 GLN A C 1
ATOM 2243 O O . GLN A 1 282 ? -12.812 -54.406 -28.109 1 88.94 282 GLN A O 1
ATOM 2248 N N . GLU A 1 283 ? -14.258 -55.875 -28.797 1 91.94 283 GLU A N 1
ATOM 2249 C CA . GLU A 1 283 ? -15.031 -54.875 -29.5 1 91.94 283 GLU A CA 1
ATOM 2250 C C . GLU A 1 283 ? -15.625 -53.844 -28.531 1 91.94 283 GLU A C 1
ATOM 2252 O O . GLU A 1 283 ? -15.57 -52.656 -28.766 1 91.94 283 GLU A O 1
ATOM 2257 N N . ALA A 1 284 ? -16.078 -54.375 -27.453 1 93.81 284 ALA A N 1
ATOM 2258 C CA . ALA A 1 284 ? -16.641 -53.5 -26.438 1 93.81 284 ALA A CA 1
ATOM 2259 C C . ALA A 1 284 ? -15.555 -52.625 -25.812 1 93.81 284 ALA A C 1
ATOM 2261 O O . ALA A 1 284 ? -15.797 -51.438 -25.531 1 93.81 284 ALA A O 1
ATOM 2262 N N . VAL A 1 285 ? -14.422 -53.125 -25.547 1 91.62 285 VAL A N 1
ATOM 2263 C CA . VAL A 1 285 ? -13.312 -52.375 -25 1 91.62 285 VAL A CA 1
ATOM 2264 C C . VAL A 1 285 ? -12.992 -51.188 -25.922 1 91.62 285 VAL A C 1
ATOM 2266 O O . VAL A 1 285 ? -12.922 -50.031 -25.453 1 91.62 285 VAL A O 1
ATOM 2269 N N . ASN A 1 286 ? -12.867 -51.469 -27.203 1 91.62 286 ASN A N 1
ATOM 2270 C CA . ASN A 1 286 ? -12.539 -50.406 -28.172 1 91.62 286 ASN A CA 1
ATOM 2271 C C . ASN A 1 286 ? -13.609 -49.312 -28.203 1 91.62 286 ASN A C 1
ATOM 2273 O O . ASN A 1 286 ? -13.297 -48.125 -28.281 1 91.62 286 ASN A O 1
ATOM 2277 N N . ASN A 1 287 ? -14.789 -49.781 -28.109 1 94.38 287 ASN A N 1
ATOM 2278 C CA . ASN A 1 287 ? -15.898 -48.844 -28.141 1 94.38 287 ASN A CA 1
ATOM 2279 C C . ASN A 1 287 ? -15.914 -47.938 -26.906 1 94.38 287 ASN A C 1
ATOM 2281 O O . ASN A 1 287 ? -16.031 -46.719 -27.016 1 94.38 287 ASN A O 1
ATOM 2285 N N . TYR A 1 288 ? -15.758 -48.5 -25.75 1 94.69 288 TYR A N 1
ATOM 2286 C CA . TYR A 1 288 ? -15.805 -47.75 -24.5 1 94.69 288 TYR A CA 1
ATOM 2287 C C . TYR A 1 288 ? -14.609 -46.812 -24.391 1 94.69 288 TYR A C 1
ATOM 2289 O O . TYR A 1 288 ? -14.734 -45.688 -23.891 1 94.69 288 TYR A O 1
ATOM 2297 N N . ILE A 1 289 ? -13.523 -47.219 -24.844 1 92.44 289 ILE A N 1
ATOM 2298 C CA . ILE A 1 289 ? -12.328 -46.406 -24.812 1 92.44 289 ILE A CA 1
ATOM 2299 C C . ILE A 1 289 ? -12.516 -45.188 -25.75 1 92.44 289 ILE A C 1
ATOM 2301 O O . ILE A 1 289 ? -12.164 -44.062 -25.406 1 92.44 289 ILE A O 1
ATOM 2305 N N . ALA A 1 290 ? -13.023 -45.469 -26.906 1 91.88 290 ALA A N 1
ATOM 2306 C CA . ALA A 1 290 ? -13.297 -44.375 -27.844 1 91.88 290 ALA A CA 1
ATOM 2307 C C . ALA A 1 290 ? -14.234 -43.344 -27.234 1 91.88 290 ALA A C 1
ATOM 2309 O O . ALA A 1 290 ? -14.008 -42.156 -27.359 1 91.88 290 ALA A O 1
ATOM 2310 N N . GLN A 1 291 ? -15.219 -43.875 -26.562 1 95.5 291 GLN A N 1
ATOM 2311 C CA . GLN A 1 291 ? -16.188 -42.969 -25.906 1 95.5 291 GLN A CA 1
ATOM 2312 C C . GLN A 1 291 ? -15.539 -42.219 -24.75 1 95.5 291 GLN A C 1
ATOM 2314 O O . GLN A 1 291 ? -15.82 -41.031 -24.547 1 95.5 291 GLN A O 1
ATOM 2319 N N . MET A 1 292 ? -14.719 -42.844 -24 1 94.5 292 MET A N 1
ATOM 2320 C CA . MET A 1 292 ? -14.008 -42.219 -22.891 1 94.5 292 MET A CA 1
ATOM 2321 C C . MET A 1 292 ? -13.148 -41.062 -23.391 1 94.5 292 MET A C 1
ATOM 2323 O O . MET A 1 292 ? -13.18 -39.969 -22.828 1 94.5 292 MET A O 1
ATOM 2327 N N . GLU A 1 293 ? -12.445 -41.281 -24.438 1 92.5 293 GLU A N 1
ATOM 2328 C CA . GLU A 1 293 ? -11.555 -40.281 -25 1 92.5 293 GLU A CA 1
ATOM 2329 C C . GLU A 1 293 ? -12.344 -39.094 -25.531 1 92.5 293 GLU A C 1
ATOM 2331 O O . GLU A 1 293 ? -11.953 -37.938 -25.344 1 92.5 293 GLU A O 1
ATOM 2336 N N . GLU A 1 294 ? -13.398 -39.438 -26.219 1 94.06 294 GLU A N 1
ATOM 2337 C CA . GLU A 1 294 ? -14.242 -38.375 -26.734 1 94.06 294 GLU A CA 1
ATOM 2338 C C . GLU A 1 294 ? -14.805 -37.5 -25.609 1 94.06 294 GLU A C 1
ATOM 2340 O O . GLU A 1 294 ? -14.758 -36.281 -25.672 1 94.06 294 GLU A O 1
ATOM 2345 N N . ALA A 1 295 ? -15.336 -38.156 -24.609 1 96.06 295 ALA A N 1
ATOM 2346 C CA . ALA A 1 295 ? -15.883 -37.438 -23.453 1 96.06 295 ALA A CA 1
ATOM 2347 C C . ALA A 1 295 ? -14.805 -36.625 -22.766 1 96.06 295 ALA A C 1
ATOM 2349 O O . ALA A 1 295 ? -15.078 -35.5 -22.297 1 96.06 295 ALA A O 1
ATOM 2350 N N . SER A 1 296 ? -13.648 -37.125 -22.672 1 94.88 296 SER A N 1
ATOM 2351 C CA . SER A 1 296 ? -12.523 -36.438 -22.031 1 94.88 296 SER A CA 1
ATOM 2352 C C . SER A 1 296 ? -12.219 -35.125 -22.719 1 94.88 296 SER A C 1
ATOM 2354 O O . SER A 1 296 ? -11.93 -34.125 -22.062 1 94.88 296 SER A O 1
ATOM 2356 N N . VAL A 1 297 ? -12.242 -35.125 -24.031 1 93.25 297 VAL A N 1
ATOM 2357 C CA . VAL A 1 297 ? -12 -33.906 -24.797 1 93.25 297 VAL A CA 1
ATOM 2358 C C . VAL A 1 297 ? -13.008 -32.812 -24.406 1 93.25 297 VAL A C 1
ATOM 2360 O O . VAL A 1 297 ? -12.648 -31.672 -24.203 1 93.25 297 VAL A O 1
ATOM 2363 N N . HIS A 1 298 ? -14.227 -33.25 -24.219 1 95.62 298 HIS A N 1
ATOM 2364 C CA . HIS A 1 298 ? -15.273 -32.312 -23.844 1 95.62 298 HIS A CA 1
ATOM 2365 C C . HIS A 1 298 ? -15.047 -31.781 -22.438 1 95.62 298 HIS A C 1
ATOM 2367 O O . HIS A 1 298 ? -15.281 -30.594 -22.172 1 95.62 298 HIS A O 1
ATOM 2373 N N . VAL A 1 299 ? -14.641 -32.594 -21.531 1 96 299 VAL A N 1
ATOM 2374 C CA . VAL A 1 299 ? -14.359 -32.156 -20.172 1 96 299 VAL A CA 1
ATOM 2375 C C . VAL A 1 299 ? -13.312 -31.047 -20.188 1 96 299 VAL A C 1
ATOM 2377 O O . VAL A 1 299 ? -13.508 -30 -19.578 1 96 299 VAL A O 1
ATOM 2380 N N . ILE A 1 300 ? -12.234 -31.234 -20.922 1 94.44 300 ILE A N 1
ATOM 2381 C CA . ILE A 1 300 ? -11.148 -30.266 -21 1 94.44 300 ILE A CA 1
ATOM 2382 C C . ILE A 1 300 ? -11.656 -28.969 -21.609 1 94.44 300 ILE A C 1
ATOM 2384 O O . ILE A 1 300 ? -11.336 -27.875 -21.141 1 94.44 300 ILE A O 1
ATOM 2388 N N . GLN A 1 301 ? -12.453 -29.125 -22.594 1 94.44 301 GLN A N 1
ATOM 2389 C CA . GLN A 1 301 ? -13 -27.969 -23.281 1 94.44 301 GLN A CA 1
ATOM 2390 C C . GLN A 1 301 ? -13.852 -27.125 -22.328 1 94.44 301 GLN A C 1
ATOM 2392 O O . GLN A 1 301 ? -13.734 -25.891 -22.312 1 94.44 301 GLN A O 1
ATOM 2397 N N . TYR A 1 302 ? -14.68 -27.734 -21.594 1 95.31 302 TYR A N 1
ATOM 2398 C CA . TYR A 1 302 ? -15.57 -26.984 -20.703 1 95.31 302 TYR A CA 1
ATOM 2399 C C . TYR A 1 302 ? -14.797 -26.391 -19.531 1 95.31 302 TYR A C 1
ATOM 2401 O O . TYR A 1 302 ? -15.141 -25.312 -19.047 1 95.31 302 TYR A O 1
ATOM 2409 N N . ILE A 1 303 ? -13.781 -27.031 -19.062 1 94.44 303 ILE A N 1
ATOM 2410 C CA . ILE A 1 303 ? -12.914 -26.469 -18.031 1 94.44 303 ILE A CA 1
ATOM 2411 C C . ILE A 1 303 ? -12.258 -25.188 -18.547 1 94.44 303 ILE A C 1
ATOM 2413 O O . ILE A 1 303 ? -12.203 -24.188 -17.844 1 94.44 303 ILE A O 1
ATOM 2417 N N . ASP A 1 304 ? -11.789 -25.25 -19.781 1 92.88 304 ASP A N 1
ATOM 2418 C CA . ASP A 1 304 ? -11.164 -24.078 -20.391 1 92.88 304 ASP A CA 1
ATOM 2419 C C . ASP A 1 304 ? -12.164 -22.938 -20.531 1 92.88 304 ASP A C 1
ATOM 2421 O O . ASP A 1 304 ? -11.812 -21.766 -20.297 1 92.88 304 ASP A O 1
ATOM 2425 N N . LYS A 1 305 ? -13.375 -23.266 -20.875 1 93.06 305 LYS A N 1
ATOM 2426 C CA . LYS A 1 305 ? -14.414 -22.25 -21.016 1 93.06 305 LYS A CA 1
ATOM 2427 C C . LYS A 1 305 ? -14.734 -21.594 -19.672 1 93.06 305 LYS A C 1
ATOM 2429 O O . LYS A 1 305 ? -15.023 -20.406 -19.609 1 93.06 305 LYS A O 1
ATOM 2434 N N . LEU A 1 306 ? -14.742 -22.375 -18.641 1 91.25 306 LEU A N 1
ATOM 2435 C CA . LEU A 1 306 ? -14.977 -21.859 -17.297 1 91.25 306 LEU A CA 1
ATOM 2436 C C . LEU A 1 306 ? -13.914 -20.828 -16.922 1 91.25 306 LEU A C 1
ATOM 2438 O O . LEU A 1 306 ? -14.227 -19.781 -16.344 1 91.25 306 LEU A O 1
ATOM 2442 N N . LEU A 1 307 ? -12.664 -21.141 -17.266 1 89.38 307 LEU A N 1
ATOM 2443 C CA . LEU A 1 307 ? -11.562 -20.234 -16.969 1 89.38 307 LEU A CA 1
ATOM 2444 C C . LEU A 1 307 ? -11.711 -18.922 -17.75 1 89.38 307 LEU A C 1
ATOM 2446 O O . LEU A 1 307 ? -11.422 -17.844 -17.219 1 89.38 307 LEU A O 1
ATOM 2450 N N . GLU A 1 308 ? -12.148 -19.047 -18.953 1 85.31 308 GLU A N 1
ATOM 2451 C CA . GLU A 1 308 ? -12.305 -17.875 -19.812 1 85.31 308 GLU A CA 1
ATOM 2452 C C . GLU A 1 308 ? -13.445 -16.984 -19.328 1 85.31 308 GLU A C 1
ATOM 2454 O O . GLU A 1 308 ? -13.469 -15.789 -19.625 1 85.31 308 GLU A O 1
ATOM 2459 N N . SER A 1 309 ? -14.43 -17.547 -18.688 1 76.5 309 SER A N 1
ATOM 2460 C CA . SER A 1 309 ? -15.594 -16.797 -18.219 1 76.5 309 SER A CA 1
ATOM 2461 C C . SER A 1 309 ? -15.25 -15.953 -16.984 1 76.5 309 SER A C 1
ATOM 2463 O O . SER A 1 309 ? -16.047 -15.125 -16.562 1 76.5 309 SER A O 1
ATOM 2465 N N . HIS A 1 310 ? -14.109 -16.219 -16.484 1 70.5 310 HIS A N 1
ATOM 2466 C CA . HIS A 1 310 ? -13.734 -15.398 -15.336 1 70.5 310 HIS A CA 1
ATOM 2467 C C . HIS A 1 310 ? -13.555 -13.938 -15.75 1 70.5 310 HIS A C 1
ATOM 2469 O O . HIS A 1 310 ? -12.969 -13.648 -16.797 1 70.5 310 HIS A O 1
ATOM 2475 N N . PRO A 1 311 ? -14.328 -13.047 -15.133 1 58.62 311 PRO A N 1
ATOM 2476 C CA . PRO A 1 311 ? -14.359 -11.633 -15.523 1 58.62 311 PRO A CA 1
ATOM 2477 C C . PRO A 1 311 ? -12.969 -11.086 -15.852 1 58.62 311 PRO A C 1
ATOM 2479 O O . PRO A 1 311 ? -12.844 -10.148 -16.641 1 58.62 311 PRO A O 1
ATOM 2482 N N . PHE A 1 312 ? -11.922 -11.461 -15.258 1 53.28 312 PHE A N 1
ATOM 2483 C CA . PHE A 1 312 ? -10.617 -10.898 -15.57 1 53.28 312 PHE A CA 1
ATOM 2484 C C . PHE A 1 312 ? -10.188 -11.266 -16.984 1 53.28 312 PHE A C 1
ATOM 2486 O O . PHE A 1 312 ? -9.422 -10.539 -17.609 1 53.28 312 PHE A O 1
ATOM 2493 N N . MET A 1 313 ? -10.586 -12.445 -17.5 1 53.81 313 MET A N 1
ATOM 2494 C CA . MET A 1 313 ? -10.273 -12.727 -18.891 1 53.81 313 MET A CA 1
ATOM 2495 C C . MET A 1 313 ? -11.148 -11.898 -19.828 1 53.81 313 MET A C 1
ATOM 2497 O O . MET A 1 313 ? -10.766 -11.625 -20.969 1 53.81 313 MET A O 1
ATOM 2501 N N . SER A 1 314 ? -12.289 -11.594 -19.594 1 45.41 314 SER A N 1
ATOM 2502 C CA . SER A 1 314 ? -13.172 -10.852 -20.484 1 45.41 314 SER A CA 1
ATOM 2503 C C . SER A 1 314 ? -12.68 -9.422 -20.672 1 45.41 314 SER A C 1
ATOM 2505 O O . SER A 1 314 ? -13.008 -8.773 -21.672 1 45.41 314 SER A O 1
ATOM 2507 N N . GLU A 1 315 ? -12.109 -8.781 -19.875 1 42.91 315 GLU A N 1
ATOM 2508 C CA . GLU A 1 315 ? -11.75 -7.387 -20.109 1 42.91 315 GLU A CA 1
ATOM 2509 C C . GLU A 1 315 ? -10.617 -7.277 -21.125 1 42.91 315 GLU A C 1
ATOM 2511 O O . GLU A 1 315 ? -10.398 -6.207 -21.703 1 42.91 315 GLU A O 1
ATOM 2516 N N . LYS A 1 316 ? -9.773 -8.305 -21.344 1 42.97 316 LYS A N 1
ATOM 2517 C CA . LYS A 1 316 ? -8.844 -8.109 -22.438 1 42.97 316 LYS A CA 1
ATOM 2518 C C . LYS A 1 316 ? -9.461 -8.555 -23.766 1 42.97 316 LYS A C 1
ATOM 2520 O O . LYS A 1 316 ? -8.805 -8.531 -24.812 1 42.97 316 LYS A O 1
ATOM 2525 N N . ALA A 1 317 ? -10.531 -9.258 -23.984 1 30.72 317 ALA A N 1
ATOM 2526 C CA . ALA A 1 317 ? -11.047 -9.258 -25.359 1 30.72 317 ALA A CA 1
ATOM 2527 C C . ALA A 1 317 ? -11.586 -7.883 -25.734 1 30.72 317 ALA A C 1
ATOM 2529 O O . ALA A 1 317 ? -12.281 -7.238 -24.953 1 30.72 317 ALA A O 1
ATOM 2530 N N . MET B 1 1 ? -7.449 -59.594 -31.906 1 45.88 1 MET B N 1
ATOM 2531 C CA . MET B 1 1 ? -6.637 -59.281 -30.719 1 45.88 1 MET B CA 1
ATOM 2532 C C . MET B 1 1 ? -6.586 -57.781 -30.469 1 45.88 1 MET B C 1
ATOM 2534 O O . MET B 1 1 ? -6.492 -57 -31.406 1 45.88 1 MET B O 1
ATOM 2538 N N . VAL B 1 2 ? -7.098 -57.375 -29.391 1 56.16 2 VAL B N 1
ATOM 2539 C CA . VAL B 1 2 ? -7.109 -55.938 -29.094 1 56.16 2 VAL B CA 1
ATOM 2540 C C . VAL B 1 2 ? -5.742 -55.344 -29.406 1 56.16 2 VAL B C 1
ATOM 2542 O O . VAL B 1 2 ? -4.711 -55.875 -29 1 56.16 2 VAL B O 1
ATOM 2545 N N . ASN B 1 3 ? -5.668 -54.562 -30.5 1 68.25 3 ASN B N 1
ATOM 2546 C CA . ASN B 1 3 ? -4.453 -53.812 -30.844 1 68.25 3 ASN B CA 1
ATOM 2547 C C . ASN B 1 3 ? -4.109 -52.781 -29.781 1 68.25 3 ASN B C 1
ATOM 2549 O O . ASN B 1 3 ? -4.289 -51.562 -30 1 68.25 3 ASN B O 1
ATOM 2553 N N . TYR B 1 4 ? -3.666 -53.438 -28.625 1 66.5 4 TYR B N 1
ATOM 2554 C CA . TYR B 1 4 ? -3.369 -52.625 -27.453 1 66.5 4 TYR B CA 1
ATOM 2555 C C . TYR B 1 4 ? -2.34 -51.531 -27.797 1 66.5 4 TYR B C 1
ATOM 2557 O O . TYR B 1 4 ? -2.432 -50.406 -27.297 1 66.5 4 TYR B O 1
ATOM 2565 N N . SER B 1 5 ? -1.497 -51.875 -28.719 1 66.25 5 SER B N 1
ATOM 2566 C CA . SER B 1 5 ? -0.475 -50.906 -29.094 1 66.25 5 SER B CA 1
ATOM 2567 C C . SER B 1 5 ? -1.094 -49.688 -29.781 1 66.25 5 SER B C 1
ATOM 2569 O O . SER B 1 5 ? -0.701 -48.531 -29.5 1 66.25 5 SER B O 1
ATOM 2571 N N . GLY B 1 6 ? -2.049 -49.969 -30.625 1 70.19 6 GLY B N 1
ATOM 2572 C CA . GLY B 1 6 ? -2.729 -48.875 -31.312 1 70.19 6 GLY B CA 1
ATOM 2573 C C . GLY B 1 6 ? -3.523 -48 -30.375 1 70.19 6 GLY B C 1
ATOM 2574 O O . GLY B 1 6 ? -3.49 -46.781 -30.484 1 70.19 6 GLY B O 1
ATOM 2575 N N . LEU B 1 7 ? -4.113 -48.594 -29.453 1 71.94 7 LEU B N 1
ATOM 2576 C CA . LEU B 1 7 ? -4.898 -47.875 -28.469 1 71.94 7 LEU B CA 1
ATOM 2577 C C . LEU B 1 7 ? -4.004 -47 -27.594 1 71.94 7 LEU B C 1
ATOM 2579 O O . LEU B 1 7 ? -4.355 -45.875 -27.266 1 71.94 7 LEU B O 1
ATOM 2583 N N . PHE B 1 8 ? -2.902 -47.5 -27.328 1 71.12 8 PHE B N 1
ATOM 2584 C CA . PHE B 1 8 ? -1.963 -46.781 -26.484 1 71.12 8 PHE B CA 1
ATOM 2585 C C . PHE B 1 8 ? -1.393 -45.562 -27.219 1 71.12 8 PHE B C 1
ATOM 2587 O O . PHE B 1 8 ? -1.221 -44.5 -26.625 1 71.12 8 PHE B O 1
ATOM 2594 N N . ILE B 1 9 ? -1.146 -45.812 -28.422 1 74.19 9 ILE B N 1
ATOM 2595 C CA . ILE B 1 9 ? -0.613 -44.719 -29.219 1 74.19 9 ILE B CA 1
ATOM 2596 C C . ILE B 1 9 ? -1.647 -43.594 -29.312 1 74.19 9 ILE B C 1
ATOM 2598 O O . ILE B 1 9 ? -1.308 -42.406 -29.188 1 74.19 9 ILE B O 1
ATOM 2602 N N . GLN B 1 10 ? -2.867 -43.969 -29.516 1 74.5 10 GLN B N 1
ATOM 2603 C CA . GLN B 1 10 ? -3.939 -43 -29.594 1 74.5 10 GLN B CA 1
ATOM 2604 C C . GLN B 1 10 ? -4.082 -42.25 -28.266 1 74.5 10 GLN B C 1
ATOM 2606 O O . GLN B 1 10 ? -4.199 -41 -28.25 1 74.5 10 GLN B O 1
ATOM 2611 N N . HIS B 1 11 ? -4.02 -42.969 -27.234 1 76.75 11 HIS B N 1
ATOM 2612 C CA . HIS B 1 11 ? -4.09 -42.375 -25.906 1 76.75 11 HIS B CA 1
ATOM 2613 C C . HIS B 1 11 ? -2.92 -41.406 -25.656 1 76.75 11 HIS B C 1
ATOM 2615 O O . HIS B 1 11 ? -3.107 -40.312 -25.125 1 76.75 11 HIS B O 1
ATOM 2621 N N . THR B 1 12 ? -1.814 -41.844 -26.047 1 78 12 THR B N 1
ATOM 2622 C CA . THR B 1 12 ? -0.607 -41.062 -25.844 1 78 12 THR B CA 1
ATOM 2623 C C . THR B 1 12 ? -0.698 -39.719 -26.578 1 78 12 THR B C 1
ATOM 2625 O O . THR B 1 12 ? -0.332 -38.688 -26.047 1 78 12 THR B O 1
ATOM 2628 N N . ASN B 1 13 ? -1.267 -39.75 -27.734 1 78.12 13 ASN B N 1
ATOM 2629 C CA . ASN B 1 13 ? -1.396 -38.531 -28.516 1 78.12 13 ASN B CA 1
ATOM 2630 C C . ASN B 1 13 ? -2.359 -37.562 -27.875 1 78.12 13 ASN B C 1
ATOM 2632 O O . ASN B 1 13 ? -2.09 -36.344 -27.828 1 78.12 13 ASN B O 1
ATOM 2636 N N . CYS B 1 14 ? -3.424 -38.062 -27.375 1 79.31 14 CYS B N 1
ATOM 2637 C CA . CYS B 1 14 ? -4.395 -37.219 -26.703 1 79.31 14 CYS B CA 1
ATOM 2638 C C . CYS B 1 14 ? -3.803 -36.625 -25.438 1 79.31 14 CYS B C 1
ATOM 2640 O O . CYS B 1 14 ? -3.996 -35.438 -25.141 1 79.31 14 CYS B O 1
ATOM 2642 N N . ASN B 1 15 ? -3.096 -37.406 -24.734 1 84.62 15 ASN B N 1
ATOM 2643 C CA . ASN B 1 15 ? -2.455 -36.938 -23.516 1 84.62 15 ASN B CA 1
ATOM 2644 C C . ASN B 1 15 ? -1.41 -35.875 -23.797 1 84.62 15 ASN B C 1
ATOM 2646 O O . ASN B 1 15 ? -1.317 -34.875 -23.062 1 84.62 15 ASN B O 1
ATOM 2650 N N . ILE B 1 16 ? -0.707 -36.062 -24.844 1 86.38 16 ILE B N 1
ATOM 2651 C CA . ILE B 1 16 ? 0.343 -35.125 -25.203 1 86.38 16 ILE B CA 1
ATOM 2652 C C . ILE B 1 16 ? -0.267 -33.75 -25.469 1 86.38 16 ILE B C 1
ATOM 2654 O O . ILE B 1 16 ? 0.273 -32.719 -25.031 1 86.38 16 ILE B O 1
ATOM 2658 N N . HIS B 1 17 ? -1.375 -33.719 -26.125 1 88.69 17 HIS B N 1
ATOM 2659 C CA . HIS B 1 17 ? -2.037 -32.469 -26.438 1 88.69 17 HIS B CA 1
ATOM 2660 C C . HIS B 1 17 ? -2.475 -31.75 -25.156 1 88.69 17 HIS B C 1
ATOM 2662 O O . HIS B 1 17 ? -2.178 -30.562 -24.969 1 88.69 17 HIS B O 1
ATOM 2668 N N . THR B 1 18 ? -3.094 -32.438 -24.328 1 90.69 18 THR B N 1
ATOM 2669 C CA . THR B 1 18 ? -3.584 -31.859 -23.094 1 90.69 18 THR B CA 1
ATOM 2670 C C . THR B 1 18 ? -2.426 -31.375 -22.219 1 90.69 18 THR B C 1
ATOM 2672 O O . THR B 1 18 ? -2.473 -30.266 -21.688 1 90.69 18 THR B O 1
ATOM 2675 N N . ILE B 1 19 ? -1.426 -32.125 -22.094 1 93.19 19 ILE B N 1
ATOM 2676 C CA . ILE B 1 19 ? -0.279 -31.812 -21.25 1 93.19 19 ILE B CA 1
ATOM 2677 C C . ILE B 1 19 ? 0.447 -30.594 -21.828 1 93.19 19 ILE B C 1
ATOM 2679 O O . ILE B 1 19 ? 0.945 -29.75 -21.078 1 93.19 19 ILE B O 1
ATOM 2683 N N . THR B 1 20 ? 0.449 -30.516 -23.141 1 92.75 20 THR B N 1
ATOM 2684 C CA . THR B 1 20 ? 1.058 -29.375 -23.797 1 92.75 20 THR B CA 1
ATOM 2685 C C . THR B 1 20 ? 0.301 -28.094 -23.438 1 92.75 20 THR B C 1
ATOM 2687 O O . THR B 1 20 ? 0.912 -27.062 -23.156 1 92.75 20 THR B O 1
ATOM 2690 N N . LEU B 1 21 ? -0.972 -28.156 -23.438 1 92.06 21 LEU B N 1
ATOM 2691 C CA . LEU B 1 21 ? -1.795 -27 -23.062 1 92.06 21 LEU B CA 1
ATOM 2692 C C . LEU B 1 21 ? -1.546 -26.594 -21.625 1 92.06 21 LEU B C 1
ATOM 2694 O O . LEU B 1 21 ? -1.455 -25.406 -21.312 1 92.06 21 LEU B O 1
ATOM 2698 N N . ILE B 1 22 ? -1.472 -27.562 -20.828 1 95.06 22 ILE B N 1
ATOM 2699 C CA . ILE B 1 22 ? -1.206 -27.297 -19.422 1 95.06 22 ILE B CA 1
ATOM 2700 C C . ILE B 1 22 ? 0.164 -26.656 -19.25 1 95.06 22 ILE B C 1
ATOM 2702 O O . ILE B 1 22 ? 0.311 -25.672 -18.516 1 95.06 22 ILE B O 1
ATOM 2706 N N . ARG B 1 23 ? 1.118 -27.172 -19.922 1 95.56 23 ARG B N 1
ATOM 2707 C CA . ARG B 1 23 ? 2.473 -26.625 -19.891 1 95.56 23 ARG B CA 1
ATOM 2708 C C . ARG B 1 23 ? 2.471 -25.156 -20.266 1 95.56 23 ARG B C 1
ATOM 2710 O O . ARG B 1 23 ? 3.082 -24.328 -19.578 1 95.56 23 ARG B O 1
ATOM 2717 N N . ASP B 1 24 ? 1.785 -24.812 -21.281 1 95.5 24 ASP B N 1
ATOM 2718 C CA . ASP B 1 24 ? 1.752 -23.422 -21.75 1 95.5 24 ASP B CA 1
ATOM 2719 C C . ASP B 1 24 ? 1.042 -22.516 -20.75 1 95.5 24 ASP B C 1
ATOM 2721 O O . ASP B 1 24 ? 1.443 -21.375 -20.562 1 95.5 24 ASP B O 1
ATOM 2725 N N . SER B 1 25 ? 0.037 -23.047 -20.234 1 95.56 25 SER B N 1
ATOM 2726 C CA . SER B 1 25 ? -0.705 -22.312 -19.219 1 95.56 25 SER B CA 1
ATOM 2727 C C . SER B 1 25 ? 0.171 -22.016 -18 1 95.56 25 SER B C 1
ATOM 2729 O O . SER B 1 25 ? 0.173 -20.906 -17.484 1 95.56 25 SER B O 1
ATOM 2731 N N . ILE B 1 26 ? 0.88 -22.969 -17.531 1 96.88 26 ILE B N 1
ATOM 2732 C CA . ILE B 1 26 ? 1.759 -22.828 -16.375 1 96.88 26 ILE B CA 1
ATOM 2733 C C . ILE B 1 26 ? 2.857 -21.812 -16.688 1 96.88 26 ILE B C 1
ATOM 2735 O O . ILE B 1 26 ? 3.178 -20.969 -15.852 1 96.88 26 ILE B O 1
ATOM 2739 N N . LEU B 1 27 ? 3.365 -21.906 -17.875 1 96.06 27 LEU B N 1
ATOM 2740 C CA . LEU B 1 27 ? 4.395 -20.953 -18.297 1 96.06 27 LEU B CA 1
ATOM 2741 C C . LEU B 1 27 ? 3.855 -19.531 -18.297 1 96.06 27 LEU B C 1
ATOM 2743 O O . LEU B 1 27 ? 4.523 -18.609 -17.844 1 96.06 27 LEU B O 1
ATOM 2747 N N . ALA B 1 28 ? 2.693 -19.375 -18.797 1 94.88 28 ALA B N 1
ATOM 2748 C CA . ALA B 1 28 ? 2.064 -18.062 -18.844 1 94.88 28 ALA B CA 1
ATOM 2749 C C . ALA B 1 28 ? 1.885 -17.484 -17.438 1 94.88 28 ALA B C 1
ATOM 2751 O O . ALA B 1 28 ? 2.141 -16.312 -17.203 1 94.88 28 ALA B O 1
ATOM 2752 N N . SER B 1 29 ? 1.449 -18.328 -16.578 1 95.19 29 SER B N 1
ATOM 2753 C CA . SER B 1 29 ? 1.285 -17.906 -15.203 1 95.19 29 SER B CA 1
ATOM 2754 C C . SER B 1 29 ? 2.619 -17.484 -14.586 1 95.19 29 SER B C 1
ATOM 2756 O O . SER B 1 29 ? 2.689 -16.5 -13.859 1 95.19 29 SER B O 1
ATOM 2758 N N . SER B 1 30 ? 3.643 -18.266 -14.828 1 96.25 30 SER B N 1
ATOM 2759 C CA . SER B 1 30 ? 4.984 -17.938 -14.367 1 96.25 30 SER B CA 1
ATOM 2760 C C . SER B 1 30 ? 5.398 -16.547 -14.828 1 96.25 30 SER B C 1
ATOM 2762 O O . SER B 1 30 ? 5.875 -15.734 -14.031 1 96.25 30 SER B O 1
ATOM 2764 N N . GLN B 1 31 ? 5.102 -16.266 -16.062 1 95.06 31 GLN B N 1
ATOM 2765 C CA . GLN B 1 31 ? 5.496 -14.992 -16.656 1 95.06 31 GLN B CA 1
ATOM 2766 C C . GLN B 1 31 ? 4.668 -13.836 -16.078 1 95.06 31 GLN B C 1
ATOM 2768 O O . GLN B 1 31 ? 5.191 -12.75 -15.852 1 95.06 31 GLN B O 1
ATOM 2773 N N . GLN B 1 32 ? 3.42 -14.086 -15.875 1 94.81 32 GLN B N 1
ATOM 2774 C CA . GLN B 1 32 ? 2.543 -13.062 -15.312 1 94.81 32 GLN B CA 1
ATOM 2775 C C . GLN B 1 32 ? 3.006 -12.648 -13.922 1 94.81 32 GLN B C 1
ATOM 2777 O O . GLN B 1 32 ? 3.064 -11.453 -13.617 1 94.81 32 GLN B O 1
ATOM 2782 N N . LEU B 1 33 ? 3.346 -13.609 -13.156 1 95.69 33 LEU B N 1
ATOM 2783 C CA . LEU B 1 33 ? 3.816 -13.32 -11.805 1 95.69 33 LEU B CA 1
ATOM 2784 C C . LEU B 1 33 ? 5.156 -12.594 -11.836 1 95.69 33 LEU B C 1
ATOM 2786 O O . LEU B 1 33 ? 5.367 -11.641 -11.086 1 95.69 33 LEU B O 1
ATOM 2790 N N . HIS B 1 34 ? 5.992 -13.047 -12.703 1 93.75 34 HIS B N 1
ATOM 2791 C CA . HIS B 1 34 ? 7.305 -12.43 -12.836 1 93.75 34 HIS B CA 1
ATOM 2792 C C . HIS B 1 34 ? 7.184 -10.961 -13.234 1 93.75 34 HIS B C 1
ATOM 2794 O O . HIS B 1 34 ? 7.891 -10.109 -12.688 1 93.75 34 HIS B O 1
ATOM 2800 N N . ASP B 1 35 ? 6.246 -10.648 -14.07 1 94 35 ASP B N 1
ATOM 2801 C CA . ASP B 1 35 ? 6.047 -9.297 -14.578 1 94 35 ASP B CA 1
ATOM 2802 C C . ASP B 1 35 ? 5.562 -8.359 -13.477 1 94 35 ASP B C 1
ATOM 2804 O O . ASP B 1 35 ? 5.805 -7.152 -13.523 1 94 35 ASP B O 1
ATOM 2808 N N . LYS B 1 36 ? 4.914 -8.945 -12.508 1 96.06 36 LYS B N 1
ATOM 2809 C CA . LYS B 1 36 ? 4.336 -8.125 -11.453 1 96.06 36 LYS B CA 1
ATOM 2810 C C . LYS B 1 36 ? 5.348 -7.863 -10.344 1 96.06 36 LYS B C 1
ATOM 2812 O O . LYS B 1 36 ? 5.074 -7.105 -9.406 1 96.06 36 LYS B O 1
ATOM 2817 N N . LEU B 1 37 ? 6.586 -8.398 -10.461 1 94.81 37 LEU B N 1
ATOM 2818 C CA . LEU B 1 37 ? 7.625 -8.188 -9.461 1 94.81 37 LEU B CA 1
ATOM 2819 C C . LEU B 1 37 ? 8.039 -6.723 -9.414 1 94.81 37 LEU B C 1
ATOM 2821 O O . LEU B 1 37 ? 8.289 -6.176 -8.336 1 94.81 37 LEU B O 1
ATOM 2825 N N . ASP B 1 38 ? 8.039 -6.078 -10.523 1 94.06 38 ASP B N 1
ATOM 2826 C CA . ASP B 1 38 ? 8.391 -4.664 -10.586 1 94.06 38 ASP B CA 1
ATOM 2827 C C . ASP B 1 38 ? 7.355 -3.809 -9.852 1 94.06 38 ASP B C 1
ATOM 2829 O O . ASP B 1 38 ? 7.707 -2.832 -9.188 1 94.06 38 ASP B O 1
ATOM 2833 N N . LEU B 1 39 ? 6.152 -4.191 -10.047 1 95.19 39 LEU B N 1
ATOM 2834 C CA . LEU B 1 39 ? 5.082 -3.475 -9.367 1 95.19 39 LEU B CA 1
ATOM 2835 C C . LEU B 1 39 ? 5.262 -3.545 -7.852 1 95.19 39 LEU B C 1
ATOM 2837 O O . LEU B 1 39 ? 5.133 -2.533 -7.16 1 95.19 39 LEU B O 1
ATOM 2841 N N . LEU B 1 40 ? 5.605 -4.684 -7.371 1 96.19 40 LEU B N 1
ATOM 2842 C CA . LEU B 1 40 ? 5.77 -4.871 -5.934 1 96.19 40 LEU B CA 1
ATOM 2843 C C . LEU B 1 40 ? 6.98 -4.098 -5.422 1 96.19 40 LEU B C 1
ATOM 2845 O O . LEU B 1 40 ? 6.949 -3.549 -4.316 1 96.19 40 LEU B O 1
ATOM 2849 N N . GLU B 1 41 ? 7.977 -4.008 -6.23 1 94.94 41 GLU B N 1
ATOM 2850 C CA . GLU B 1 41 ? 9.156 -3.223 -5.867 1 94.94 41 GLU B CA 1
ATOM 2851 C C . GLU B 1 41 ? 8.82 -1.736 -5.785 1 94.94 41 GLU B C 1
ATOM 2853 O O . GLU B 1 41 ? 9.227 -1.055 -4.84 1 94.94 41 GLU B O 1
ATOM 2858 N N . ARG B 1 42 ? 8.078 -1.293 -6.707 1 95.38 42 ARG B N 1
ATOM 2859 C CA . ARG B 1 42 ? 7.656 0.105 -6.715 1 95.38 42 ARG B CA 1
ATOM 2860 C C . ARG B 1 42 ? 6.754 0.411 -5.523 1 95.38 42 ARG B C 1
ATOM 2862 O O . ARG B 1 42 ? 6.859 1.478 -4.914 1 95.38 42 ARG B O 1
ATOM 2869 N N . MET B 1 43 ? 5.902 -0.513 -5.215 1 95.56 43 MET B N 1
ATOM 2870 C CA . MET B 1 43 ? 5.039 -0.341 -4.051 1 95.56 43 MET B CA 1
ATOM 2871 C C . MET B 1 43 ? 5.863 -0.225 -2.773 1 95.56 43 MET B C 1
ATOM 2873 O O . MET B 1 43 ? 5.613 0.652 -1.946 1 95.56 43 MET B O 1
ATOM 2877 N N . GLU B 1 44 ? 6.793 -1.087 -2.621 1 94.69 44 GLU B N 1
ATOM 2878 C CA . GLU B 1 44 ? 7.66 -1.053 -1.445 1 94.69 44 GLU B CA 1
ATOM 2879 C C . GLU B 1 44 ? 8.375 0.289 -1.326 1 94.69 44 GLU B C 1
ATOM 2881 O O . GLU B 1 44 ? 8.422 0.879 -0.245 1 94.69 44 GLU B O 1
ATOM 2886 N N . GLN B 1 45 ? 8.891 0.778 -2.436 1 95.44 45 GLN B N 1
ATOM 2887 C CA . GLN B 1 45 ? 9.578 2.068 -2.439 1 95.44 45 GLN B CA 1
ATOM 2888 C C . GLN B 1 45 ? 8.609 3.199 -2.09 1 95.44 45 GLN B C 1
ATOM 2890 O O . GLN B 1 45 ? 8.961 4.113 -1.338 1 95.44 45 GLN B O 1
ATOM 2895 N N . LEU B 1 46 ? 7.477 3.113 -2.617 1 96.75 46 LEU B N 1
ATOM 2896 C CA . LEU B 1 46 ? 6.469 4.133 -2.344 1 96.75 46 LEU B CA 1
ATOM 2897 C C . LEU B 1 46 ? 6.102 4.152 -0.863 1 96.75 46 LEU B C 1
ATOM 2899 O O . LEU B 1 46 ? 5.961 5.223 -0.269 1 96.75 46 LEU B O 1
ATOM 2903 N N . PHE B 1 47 ? 6.004 2.982 -0.274 1 97.06 47 PHE B N 1
ATOM 2904 C CA . PHE B 1 47 ? 5.727 2.902 1.155 1 97.06 47 PHE B CA 1
ATOM 2905 C C . PHE B 1 47 ? 6.848 3.551 1.961 1 97.06 47 PHE B C 1
ATOM 2907 O O . PHE B 1 47 ? 6.586 4.328 2.883 1 97.06 47 PHE B O 1
ATOM 2914 N N . ASN B 1 48 ? 8.039 3.293 1.571 1 95.94 48 ASN B N 1
ATOM 2915 C CA . ASN B 1 48 ? 9.18 3.865 2.279 1 95.94 48 ASN B CA 1
ATOM 2916 C C . ASN B 1 48 ? 9.211 5.387 2.15 1 95.94 48 ASN B C 1
ATOM 2918 O O . ASN B 1 48 ? 9.484 6.09 3.125 1 95.94 48 ASN B O 1
ATOM 2922 N N . ASP B 1 49 ? 8.883 5.883 0.995 1 96.81 49 ASP B N 1
ATOM 2923 C CA . ASP B 1 49 ? 8.789 7.324 0.79 1 96.81 49 ASP B CA 1
ATOM 2924 C C . ASP B 1 49 ? 7.707 7.941 1.675 1 96.81 49 ASP B C 1
ATOM 2926 O O . ASP B 1 49 ? 7.906 9.008 2.256 1 96.81 49 ASP B O 1
ATOM 2930 N N . MET B 1 50 ? 6.668 7.281 1.792 1 96.81 50 MET B N 1
ATOM 2931 C CA . MET B 1 50 ? 5.543 7.793 2.572 1 96.81 50 MET B CA 1
ATOM 2932 C C . MET B 1 50 ? 5.852 7.75 4.062 1 96.81 50 MET B C 1
ATOM 2934 O O . MET B 1 50 ? 5.375 8.586 4.828 1 96.81 50 MET B O 1
ATOM 2938 N N . VAL B 1 51 ? 6.637 6.762 4.465 1 96.75 51 VAL B N 1
ATOM 2939 C CA . VAL B 1 51 ? 7.094 6.73 5.852 1 96.75 51 VAL B CA 1
ATOM 2940 C C . VAL B 1 51 ? 7.949 7.9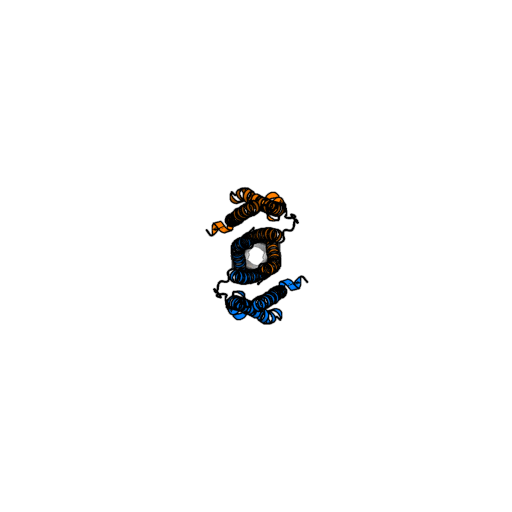61 6.141 1 96.75 51 VAL B C 1
ATOM 2942 O O . VAL B 1 51 ? 7.77 8.625 7.164 1 96.75 51 VAL B O 1
ATOM 2945 N N . GLU B 1 52 ? 8.805 8.328 5.246 1 97.06 52 GLU B N 1
ATOM 2946 C CA . GLU B 1 52 ? 9.641 9.516 5.406 1 97.06 52 GLU B CA 1
ATOM 2947 C C . GLU B 1 52 ? 8.789 10.781 5.449 1 97.06 52 GLU B C 1
ATOM 2949 O O . GLU B 1 52 ? 9.016 11.656 6.289 1 97.06 52 GLU B O 1
ATOM 2954 N N . ASN B 1 53 ? 7.844 10.828 4.574 1 96.31 53 ASN B N 1
ATOM 2955 C CA . ASN B 1 53 ? 6.926 11.969 4.566 1 96.31 53 ASN B CA 1
ATOM 2956 C C . ASN B 1 53 ? 6.156 12.07 5.879 1 96.31 53 ASN B C 1
ATOM 2958 O O . ASN B 1 53 ? 5.926 13.18 6.383 1 96.31 53 ASN B O 1
ATOM 2962 N N . SER B 1 54 ? 5.781 10.953 6.414 1 96.62 54 SER B N 1
ATOM 2963 C CA . SER B 1 54 ? 5.055 10.945 7.68 1 96.62 54 SER B CA 1
ATOM 2964 C C . SER B 1 54 ? 5.926 11.453 8.82 1 96.62 54 SER B C 1
ATOM 2966 O O . SER B 1 54 ? 5.434 12.102 9.742 1 96.62 54 SER B O 1
ATOM 2968 N N . GLN B 1 55 ? 7.223 11.211 8.734 1 96.19 55 GLN B N 1
ATOM 2969 C CA . GLN B 1 55 ? 8.148 11.734 9.734 1 96.19 55 GLN B CA 1
ATOM 2970 C C . GLN B 1 55 ? 8.258 13.25 9.648 1 96.19 55 GLN B C 1
ATOM 2972 O O . GLN B 1 55 ? 8.289 13.938 10.672 1 96.19 55 GLN B O 1
ATOM 2977 N N . THR B 1 56 ? 8.297 13.742 8.461 1 95.5 56 THR B N 1
ATOM 2978 C CA . THR B 1 56 ? 8.305 15.18 8.242 1 95.5 56 THR B CA 1
ATOM 2979 C C . THR B 1 56 ? 7.031 15.82 8.797 1 95.5 56 THR B C 1
ATOM 2981 O O . THR B 1 56 ? 7.086 16.859 9.469 1 95.5 56 THR B O 1
ATOM 2984 N N . LEU B 1 57 ? 5.953 15.195 8.539 1 95.69 57 LEU B N 1
ATOM 2985 C CA . LEU B 1 57 ? 4.668 15.664 9.047 1 95.69 57 LEU B CA 1
ATOM 2986 C C . LEU B 1 57 ? 4.645 15.656 10.57 1 95.69 57 LEU B C 1
ATOM 2988 O O . LEU B 1 57 ? 4.207 16.625 11.195 1 95.69 57 LEU B O 1
ATOM 2992 N N . ALA B 1 58 ? 5.141 14.602 11.133 1 96.38 58 ALA B N 1
ATOM 2993 C CA . ALA B 1 58 ? 5.184 14.484 12.586 1 96.38 58 ALA B CA 1
ATOM 2994 C C . ALA B 1 58 ? 6.039 15.594 13.195 1 96.38 58 ALA B C 1
ATOM 2996 O O . ALA B 1 58 ? 5.676 16.172 14.219 1 96.38 58 ALA B O 1
ATOM 2997 N N . GLN B 1 59 ? 7.109 15.906 12.562 1 96.25 59 GLN B N 1
ATOM 2998 C CA . GLN B 1 59 ? 7.984 16.969 13.031 1 96.25 59 GLN B CA 1
ATOM 2999 C C . GLN B 1 59 ? 7.277 18.328 12.977 1 96.25 59 GLN B C 1
ATOM 3001 O O . GLN B 1 59 ? 7.367 19.125 13.914 1 96.25 59 GLN B O 1
ATOM 3006 N N . PHE B 1 60 ? 6.566 18.531 11.961 1 95.5 60 PHE B N 1
ATOM 3007 C CA . PHE B 1 60 ? 5.801 19.766 11.82 1 95.5 60 PHE B CA 1
ATOM 3008 C C . PHE B 1 60 ? 4.75 19.875 12.914 1 95.5 60 PHE B C 1
ATOM 3010 O O . PHE B 1 60 ? 4.621 20.922 13.547 1 95.5 60 PHE B O 1
ATOM 3017 N N . LEU B 1 61 ? 4.113 18.812 13.125 1 95.62 61 LEU B N 1
ATOM 3018 C CA . LEU B 1 61 ? 3.051 18.828 14.125 1 95.62 61 LEU B CA 1
ATOM 3019 C C . LEU B 1 61 ? 3.619 19.062 15.516 1 95.62 61 LEU B C 1
ATOM 3021 O O . LEU B 1 61 ? 2.998 19.734 16.344 1 95.62 61 LEU B O 1
ATOM 3025 N N . ASN B 1 62 ? 4.773 18.547 15.758 1 96.12 62 ASN B N 1
ATOM 3026 C CA . ASN B 1 62 ? 5.434 18.797 17.031 1 96.12 62 ASN B CA 1
ATOM 3027 C C . ASN B 1 62 ? 5.82 20.266 17.203 1 96.12 62 ASN B C 1
ATOM 3029 O O . ASN B 1 62 ? 5.645 20.828 18.266 1 96.12 62 ASN B O 1
ATOM 3033 N N . GLU B 1 63 ? 6.27 20.812 16.172 1 94.31 63 GLU B N 1
ATOM 3034 C CA . GLU B 1 63 ? 6.629 22.219 16.203 1 94.31 63 GLU B CA 1
ATOM 3035 C C . GLU B 1 63 ? 5.398 23.094 16.406 1 94.31 63 GLU B C 1
ATOM 3037 O O . GLU B 1 63 ? 5.43 24.047 17.203 1 94.31 63 GLU B O 1
ATOM 3042 N N . ILE B 1 64 ? 4.383 22.75 15.734 1 93.06 64 ILE B N 1
ATOM 3043 C CA . ILE B 1 64 ? 3.146 23.5 15.867 1 93.06 64 ILE B CA 1
ATOM 3044 C C . ILE B 1 64 ? 2.639 23.406 17.312 1 93.06 64 ILE B C 1
ATOM 3046 O O . ILE B 1 64 ? 2.123 24.391 17.859 1 93.06 64 ILE B O 1
ATOM 3050 N N . GLU B 1 65 ? 2.766 22.266 17.844 1 93.88 65 GLU B N 1
ATOM 3051 C CA . GLU B 1 65 ? 2.322 22.078 19.219 1 93.88 65 GLU B CA 1
ATOM 3052 C C . GLU B 1 65 ? 3.043 23.031 20.172 1 93.88 65 GLU B C 1
ATOM 3054 O O . GLU B 1 65 ? 2.408 23.688 21 1 93.88 65 GLU B O 1
ATOM 3059 N N . VAL B 1 66 ? 4.348 23.125 20 1 94.12 66 VAL B N 1
ATOM 3060 C CA . VAL B 1 66 ? 5.16 24 20.844 1 94.12 66 VAL B CA 1
ATOM 3061 C C . VAL B 1 66 ? 4.766 25.453 20.609 1 94.12 66 VAL B C 1
ATOM 3063 O O . VAL B 1 66 ? 4.582 26.219 21.547 1 94.12 66 VAL B O 1
ATOM 3066 N N . HIS B 1 67 ? 4.559 25.797 19.359 1 90.19 67 HIS B N 1
ATOM 3067 C CA . HIS B 1 67 ? 4.227 27.172 19.016 1 90.19 67 HIS B CA 1
ATOM 3068 C C . HIS B 1 67 ? 2.848 27.547 19.547 1 90.19 67 HIS B C 1
ATOM 3070 O O . HIS B 1 67 ? 2.654 28.656 20.047 1 90.19 67 HIS B O 1
ATOM 3076 N N . LEU B 1 68 ? 1.917 26.609 19.469 1 89.81 68 LEU B N 1
ATOM 3077 C CA . LEU B 1 68 ? 0.577 26.875 19.984 1 89.81 68 LEU B CA 1
ATOM 3078 C C . LEU B 1 68 ? 0.6 27.031 21.5 1 89.81 68 LEU B C 1
ATOM 3080 O O . LEU B 1 68 ? -0.102 27.875 22.047 1 89.81 68 LEU B O 1
ATOM 3084 N N . SER B 1 69 ? 1.398 26.234 22.141 1 92 69 SER B N 1
ATOM 3085 C CA . SER B 1 69 ? 1.52 26.344 23.594 1 92 69 SER B CA 1
ATOM 3086 C C . SER B 1 69 ? 2.129 27.672 24 1 92 69 SER B C 1
ATOM 3088 O O . SER B 1 69 ? 1.642 28.328 24.922 1 92 69 SER B O 1
ATOM 3090 N N . ASN B 1 70 ? 3.145 28.078 23.312 1 89.88 70 ASN B N 1
ATOM 3091 C CA . ASN B 1 70 ? 3.754 29.391 23.547 1 89.88 70 ASN B CA 1
ATOM 3092 C C . ASN B 1 70 ? 2.768 30.516 23.297 1 89.88 70 ASN B C 1
ATOM 3094 O O . ASN B 1 70 ? 2.688 31.469 24.078 1 89.88 70 ASN B O 1
ATOM 3098 N N . SER B 1 71 ? 2.062 30.359 22.234 1 86.38 71 SER B N 1
ATOM 3099 C CA . SER B 1 71 ? 1.073 31.375 21.891 1 86.38 71 SER B CA 1
ATOM 3100 C C . SER B 1 71 ? -0.004 31.484 22.969 1 86.38 71 SER B C 1
ATOM 3102 O O . SER B 1 71 ? -0.419 32.594 23.328 1 86.38 71 SER B O 1
ATOM 3104 N N . GLN B 1 72 ? -0.42 30.359 23.438 1 87.94 72 GLN B N 1
ATOM 3105 C CA . GLN B 1 72 ? -1.436 30.344 24.484 1 87.94 72 GLN B CA 1
ATOM 3106 C C . GLN B 1 72 ? -0.951 31.078 25.734 1 87.94 72 GLN B C 1
ATOM 3108 O O . GLN B 1 72 ? -1.689 31.875 26.312 1 87.94 72 GLN B O 1
ATOM 3113 N N . THR B 1 73 ? 0.272 30.875 26.141 1 89.88 73 THR B N 1
ATOM 3114 C CA . THR B 1 73 ? 0.851 31.516 27.312 1 89.88 73 THR B CA 1
ATOM 3115 C C . THR B 1 73 ? 0.956 33.031 27.109 1 89.88 73 THR B C 1
ATOM 3117 O O . THR B 1 73 ? 0.575 33.812 27.984 1 89.88 73 THR B O 1
ATOM 3120 N N . GLU B 1 74 ? 1.373 33.375 25.922 1 86.38 74 GLU B N 1
ATOM 3121 C CA . GLU B 1 74 ? 1.552 34.781 25.641 1 86.38 74 GLU B CA 1
ATOM 3122 C C . GLU B 1 74 ? 0.208 35.5 25.562 1 86.38 74 GLU B C 1
ATOM 3124 O O . GLU B 1 74 ? 0.078 36.656 26 1 86.38 74 GLU B O 1
ATOM 3129 N N . ILE B 1 75 ? -0.728 34.812 25.031 1 84.25 75 ILE B N 1
ATOM 3130 C CA . ILE B 1 75 ? -2.064 35.375 24.922 1 84.25 75 ILE B CA 1
ATOM 3131 C C . ILE B 1 75 ? -2.637 35.625 26.312 1 84.25 75 ILE B C 1
ATOM 3133 O O . ILE B 1 75 ? -3.27 36.656 26.562 1 84.25 75 ILE B O 1
ATOM 3137 N N . GLU B 1 76 ? -2.412 34.75 27.203 1 87.12 76 GLU B N 1
ATOM 3138 C CA . GLU B 1 76 ? -2.873 34.906 28.578 1 87.12 76 GLU B CA 1
ATOM 3139 C C . GLU B 1 76 ? -2.17 36.094 29.25 1 87.12 76 GLU B C 1
ATOM 3141 O O . GLU B 1 76 ? -2.809 36.875 29.938 1 87.12 76 GLU B O 1
ATOM 3146 N N . ASN B 1 77 ? -0.913 36.25 29.031 1 88 77 ASN B N 1
ATOM 3147 C CA . ASN B 1 77 ? -0.154 37.375 29.562 1 88 77 ASN B CA 1
ATOM 3148 C C . ASN B 1 77 ? -0.647 38.719 29 1 88 77 ASN B C 1
ATOM 3150 O O . ASN B 1 77 ? -0.775 39.688 29.719 1 88 77 ASN B O 1
ATOM 3154 N N . PHE B 1 78 ? -0.934 38.594 27.75 1 84.62 78 PHE B N 1
ATOM 3155 C CA . PHE B 1 78 ? -1.42 39.781 27.062 1 84.62 78 PHE B CA 1
ATOM 3156 C C . PHE B 1 78 ? -2.725 40.281 27.688 1 84.62 78 PHE B C 1
ATOM 3158 O O . PHE B 1 78 ? -2.895 41.469 27.938 1 84.62 78 PHE B O 1
ATOM 3165 N N . SER B 1 79 ? -3.553 39.344 27.938 1 85.19 79 SER B N 1
ATOM 3166 C CA . SER B 1 79 ? -4.836 39.688 28.547 1 85.19 79 SER B CA 1
ATOM 3167 C C . SER B 1 79 ? -4.652 40.375 29.906 1 85.19 79 SER B C 1
ATOM 3169 O O . SER B 1 79 ? -5.34 41.344 30.219 1 85.19 79 SER B O 1
ATOM 3171 N N . GLN B 1 80 ? -3.689 39.969 30.672 1 90.5 80 GLN B N 1
ATOM 3172 C CA . GLN B 1 80 ? -3.416 40.531 31.984 1 90.5 80 GLN B CA 1
ATOM 3173 C C . GLN B 1 80 ? -2.811 41.938 31.875 1 90.5 80 GLN B C 1
ATOM 3175 O O . GLN B 1 80 ? -3.164 42.812 32.656 1 90.5 80 GLN B O 1
ATOM 3180 N N . TRP B 1 81 ? -1.969 42.062 30.922 1 88.44 81 TRP B N 1
ATOM 3181 C CA . TRP B 1 81 ? -1.319 43.344 30.719 1 88.44 81 TRP B CA 1
ATOM 3182 C C . TRP B 1 81 ? -2.32 44.375 30.234 1 88.44 81 TRP B C 1
ATOM 3184 O O . TRP B 1 81 ? -2.264 45.531 30.641 1 88.44 81 TRP B O 1
ATOM 3194 N N . LEU B 1 82 ? -3.195 43.938 29.359 1 88.06 82 LEU B N 1
ATOM 3195 C CA . LEU B 1 82 ? -4.227 44.844 28.875 1 88.06 82 LEU B CA 1
ATOM 3196 C C . LEU B 1 82 ? -5.121 45.312 30.016 1 88.06 82 LEU B C 1
ATOM 3198 O O . LEU B 1 82 ? -5.539 46.469 30.047 1 88.06 82 LEU B O 1
ATOM 3202 N N . LYS B 1 83 ? -5.375 44.438 30.922 1 92 83 LYS B N 1
ATOM 3203 C CA . LYS B 1 83 ? -6.16 44.812 32.094 1 92 83 LYS B CA 1
ATOM 3204 C C . LYS B 1 83 ? -5.434 45.875 32.938 1 92 83 LYS B C 1
ATOM 3206 O O . LYS B 1 83 ? -6.047 46.812 33.406 1 92 83 LYS B O 1
ATOM 3211 N N . LYS B 1 84 ? -4.176 45.719 33.094 1 94.06 84 LYS B N 1
ATOM 3212 C CA . LYS B 1 84 ? -3.375 46.688 33.844 1 94.06 84 LYS B CA 1
ATOM 3213 C C . LYS B 1 84 ? -3.342 48.031 33.156 1 94.06 84 LYS B C 1
ATOM 3215 O O . LYS B 1 84 ? -3.41 49.094 33.812 1 94.06 84 LYS B O 1
ATOM 3220 N N . ILE B 1 85 ? -3.248 47.969 31.875 1 93.88 85 ILE B N 1
ATOM 3221 C CA . ILE B 1 85 ? -3.252 49.219 31.109 1 93.88 85 ILE B CA 1
ATOM 3222 C C . ILE B 1 85 ? -4.59 49.938 31.281 1 93.88 85 ILE B C 1
ATOM 3224 O O . ILE B 1 85 ? -4.633 51.125 31.5 1 93.88 85 ILE B O 1
ATOM 3228 N N . LYS B 1 86 ? -5.594 49.188 31.172 1 93.38 86 LYS B N 1
ATOM 3229 C CA . LYS B 1 86 ? -6.926 49.75 31.359 1 93.38 86 LYS B CA 1
ATOM 3230 C C . LYS B 1 86 ? -7.066 50.406 32.719 1 93.38 86 LYS B C 1
ATOM 3232 O O . LYS B 1 86 ? -7.562 51.531 32.844 1 93.38 86 LYS B O 1
ATOM 3237 N N . ASN B 1 87 ? -6.602 49.781 33.781 1 95.44 87 ASN B N 1
ATOM 3238 C CA . ASN B 1 87 ? -6.66 50.312 35.156 1 95.44 87 ASN B CA 1
ATOM 3239 C C . ASN B 1 87 ? -5.867 51.625 35.281 1 95.44 87 ASN B C 1
ATOM 3241 O O . ASN B 1 87 ? -6.332 52.562 35.906 1 95.44 87 ASN B O 1
ATOM 3245 N N . SER B 1 88 ? -4.754 51.562 34.688 1 95.38 88 SER B N 1
ATOM 3246 C CA . SER B 1 88 ? -3.916 52.75 34.75 1 95.38 88 SER B CA 1
ATOM 3247 C C . SER B 1 88 ? -4.562 53.906 34 1 95.38 88 SER B C 1
ATOM 3249 O O . SER B 1 88 ? -4.512 55.062 34.469 1 95.38 88 SER B O 1
ATOM 3251 N N . ALA B 1 89 ? -5.105 53.625 32.875 1 95.31 89 ALA B N 1
ATOM 3252 C CA . ALA B 1 89 ? -5.789 54.688 32.125 1 95.31 89 ALA B CA 1
ATOM 3253 C C . ALA B 1 89 ? -6.98 55.219 32.875 1 95.31 89 ALA B C 1
ATOM 3255 O O . ALA B 1 89 ? -7.215 56.438 32.875 1 95.31 89 ALA B O 1
ATOM 3256 N N . ASP B 1 90 ? -7.691 54.406 33.531 1 96 90 ASP B N 1
ATOM 3257 C CA . ASP B 1 90 ? -8.82 54.844 34.344 1 96 90 ASP B CA 1
ATOM 3258 C C . ASP B 1 90 ? -8.352 55.719 35.5 1 96 90 ASP B C 1
ATOM 3260 O O . ASP B 1 90 ? -9.008 56.688 35.844 1 96 90 ASP B O 1
ATOM 3264 N N . ASN B 1 91 ? -7.285 55.312 36.062 1 96.94 91 ASN B N 1
ATOM 3265 C CA . ASN B 1 91 ? -6.723 56.125 37.156 1 96.94 91 ASN B CA 1
ATOM 3266 C C . ASN B 1 91 ? -6.289 57.5 36.688 1 96.94 91 ASN B C 1
ATOM 3268 O O . ASN B 1 91 ? -6.52 58.5 37.375 1 96.94 91 ASN B O 1
ATOM 3272 N N . ILE B 1 92 ? -5.723 57.469 35.531 1 97.31 92 ILE B N 1
ATOM 3273 C CA . ILE B 1 92 ? -5.293 58.75 34.969 1 97.31 92 ILE B CA 1
ATOM 3274 C C . ILE B 1 92 ? -6.508 59.625 34.719 1 97.31 92 ILE B C 1
ATOM 3276 O O . ILE B 1 92 ? -6.477 60.844 35 1 97.31 92 ILE B O 1
ATOM 3280 N N . ASP B 1 93 ? -7.477 59.062 34.188 1 96.12 93 ASP B N 1
ATOM 3281 C CA . ASP B 1 93 ? -8.711 59.812 33.938 1 96.12 93 ASP B CA 1
ATOM 3282 C C . ASP B 1 93 ? -9.258 60.406 35.219 1 96.12 93 ASP B C 1
ATOM 3284 O O . ASP B 1 93 ? -9.672 61.562 35.25 1 96.12 93 ASP B O 1
ATOM 3288 N N . ARG B 1 94 ? -9.266 59.719 36.281 1 96.62 94 ARG B N 1
ATOM 3289 C CA . ARG B 1 94 ? -9.734 60.188 37.594 1 96.62 94 ARG B CA 1
ATOM 3290 C C . ARG B 1 94 ? -8.852 61.312 38.125 1 96.62 94 ARG B C 1
ATOM 3292 O O . ARG B 1 94 ? -9.359 62.312 38.594 1 96.62 94 ARG B O 1
ATOM 3299 N N . LEU B 1 95 ? -7.609 61.094 38.031 1 96.69 95 LEU B N 1
ATOM 3300 C CA . LEU B 1 95 ? -6.66 62.094 38.5 1 96.69 95 LEU B CA 1
ATOM 3301 C C . LEU B 1 95 ? -6.77 63.375 37.688 1 96.69 95 LEU B C 1
ATOM 3303 O O . LEU B 1 95 ? -6.68 64.5 38.25 1 96.69 95 LEU B O 1
ATOM 3307 N N . ALA B 1 96 ? -6.93 63.25 36.438 1 96.19 96 ALA B N 1
ATOM 3308 C CA . ALA B 1 96 ? -7.094 64.438 35.562 1 96.19 96 ALA B CA 1
ATOM 3309 C C . ALA B 1 96 ? -8.383 65.188 35.875 1 96.19 96 ALA B C 1
ATOM 3311 O O . ALA B 1 96 ? -8.422 66.375 35.844 1 96.19 96 ALA B O 1
ATOM 3312 N N . SER B 1 97 ? -9.406 64.5 36.188 1 95.94 97 SER B N 1
ATOM 3313 C CA . SER B 1 97 ? -10.664 65.062 36.594 1 95.94 97 SER B CA 1
ATOM 3314 C C . SER B 1 97 ? -10.492 65.875 37.906 1 95.94 97 SER B C 1
ATOM 3316 O O . SER B 1 97 ? -11.062 66.938 38.031 1 95.94 97 SER B O 1
ATOM 3318 N N . GLN B 1 98 ? -9.766 65.312 38.781 1 96 98 GLN B N 1
ATOM 3319 C CA . GLN B 1 98 ? -9.477 66 40.031 1 96 98 GLN B CA 1
ATOM 3320 C C . GLN B 1 98 ? -8.664 67.25 39.781 1 96 98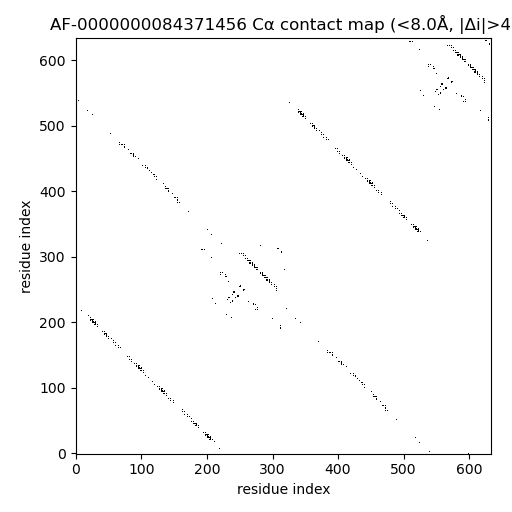 GLN B C 1
ATOM 3322 O O . GLN B 1 98 ? -8.898 68.312 40.406 1 96 98 GLN B O 1
ATOM 3327 N N . ALA B 1 99 ? -7.742 67.125 38.875 1 94.31 99 ALA B N 1
ATOM 3328 C CA . ALA B 1 99 ? -6.934 68.25 38.5 1 94.31 99 ALA B CA 1
ATOM 3329 C C . ALA B 1 99 ? -7.797 69.375 37.844 1 94.31 99 ALA B C 1
ATOM 3331 O O . ALA B 1 99 ? -7.57 70.562 38.094 1 94.31 99 ALA B O 1
ATOM 3332 N N . ASN B 1 100 ? -8.695 68.938 37.094 1 94.31 100 ASN B N 1
ATOM 3333 C CA . ASN B 1 100 ? -9.633 69.938 36.5 1 94.31 100 ASN B CA 1
ATOM 3334 C C . ASN B 1 100 ? -10.453 70.625 37.562 1 94.31 100 ASN B C 1
ATOM 3336 O O . ASN B 1 100 ? -10.625 71.875 37.469 1 94.31 100 ASN B O 1
ATOM 3340 N N . ILE B 1 101 ? -10.93 69.938 38.531 1 94.56 101 ILE B N 1
ATOM 3341 C CA . ILE B 1 101 ? -11.688 70.562 39.625 1 94.56 101 ILE B CA 1
ATOM 3342 C C . ILE B 1 101 ? -10.805 71.5 40.406 1 94.56 101 ILE B C 1
ATOM 3344 O O . ILE B 1 101 ? -11.25 72.625 40.781 1 94.56 101 ILE B O 1
ATOM 3348 N N . LEU B 1 102 ? -9.609 71.125 40.594 1 92.69 102 LEU B N 1
ATOM 3349 C CA . LEU B 1 102 ? -8.664 72 41.312 1 92.69 102 LEU B CA 1
ATOM 3350 C C . LEU B 1 102 ? -8.43 73.312 40.5 1 92.69 102 LEU B C 1
ATOM 3352 O O . LEU B 1 102 ? -8.289 74.375 41.094 1 92.69 102 LEU B O 1
ATOM 3356 N N . SER B 1 103 ? -8.383 73.125 39.219 1 92.5 103 SER B N 1
ATOM 3357 C CA . SER B 1 103 ? -8.188 74.312 38.375 1 92.5 103 SER B CA 1
ATOM 3358 C C . SER B 1 103 ? -9.375 75.25 38.469 1 92.5 103 SER B C 1
ATOM 3360 O O . SER B 1 103 ? -9.203 76.5 38.469 1 92.5 103 SER B O 1
ATOM 3362 N N . ILE B 1 104 ? -10.523 74.75 38.531 1 91.94 104 ILE B N 1
ATOM 3363 C CA . ILE B 1 104 ? -11.734 75.562 38.656 1 91.94 104 ILE B CA 1
ATOM 3364 C C . ILE B 1 104 ? -11.727 76.25 40 1 91.94 104 ILE B C 1
ATOM 3366 O O . ILE B 1 104 ? -12.016 77.438 40.062 1 91.94 104 ILE B O 1
ATOM 3370 N N . ASN B 1 105 ? -11.352 75.562 41 1 89.06 105 ASN B N 1
ATOM 3371 C CA . ASN B 1 105 ? -11.266 76.188 42.344 1 89.06 105 ASN B CA 1
ATOM 3372 C C . ASN B 1 105 ? -10.219 77.25 42.375 1 89.06 105 ASN B C 1
ATOM 3374 O O . ASN B 1 105 ? -10.422 78.312 43.062 1 89.06 105 ASN B O 1
ATOM 3378 N N . SER B 1 106 ? -9.156 77.062 41.719 1 88.38 106 SER B N 1
ATOM 3379 C CA . SER B 1 106 ? -8.094 78.062 41.656 1 88.38 106 SER B CA 1
ATOM 3380 C C . SER B 1 106 ? -8.57 79.312 40.906 1 88.38 106 SER B C 1
ATOM 3382 O O . SER B 1 106 ? -8.242 80.438 41.312 1 88.38 106 SER B O 1
ATOM 3384 N N . ALA B 1 107 ? -9.336 79.062 39.875 1 88.62 107 ALA B N 1
ATOM 3385 C CA . ALA B 1 107 ? -9.875 80.188 39.125 1 88.62 107 ALA B CA 1
ATOM 3386 C C . ALA B 1 107 ? -10.859 81 40 1 88.62 107 ALA B C 1
ATOM 3388 O O . ALA B 1 107 ? -10.898 82.25 39.906 1 88.62 107 ALA B O 1
ATOM 3389 N N . ILE B 1 108 ? -11.625 80.375 40.75 1 87.06 108 ILE B N 1
ATOM 3390 C CA . ILE B 1 108 ? -12.594 81 41.625 1 87.06 108 ILE B CA 1
ATOM 3391 C C . ILE B 1 108 ? -11.867 81.812 42.688 1 87.06 108 ILE B C 1
ATOM 3393 O O . ILE B 1 108 ? -12.227 83 42.938 1 87.06 108 ILE B O 1
ATOM 3397 N N . GLU B 1 109 ? -10.875 81.188 43.312 1 83.69 109 GLU B N 1
ATOM 3398 C CA . GLU B 1 109 ? -10.102 81.875 44.312 1 83.69 109 GLU B CA 1
ATOM 3399 C C . GLU B 1 109 ? -9.391 83.125 43.75 1 83.69 109 GLU B C 1
ATOM 3401 O O . GLU B 1 109 ? -9.312 84.188 44.406 1 83.69 109 GLU B O 1
ATOM 3406 N N . ALA B 1 110 ? -8.891 83 42.5 1 86.62 110 ALA B N 1
ATOM 3407 C CA . ALA B 1 110 ? -8.242 84.125 41.812 1 86.62 110 ALA B CA 1
ATOM 3408 C C . ALA B 1 110 ? -9.227 85.312 41.594 1 86.62 110 ALA B C 1
ATOM 3410 O O . ALA B 1 110 ? -8.867 86.438 41.719 1 86.62 110 ALA B O 1
ATOM 3411 N N . GLY B 1 111 ? -10.422 85 41.312 1 84 111 GLY B N 1
ATOM 3412 C CA . GLY B 1 111 ? -11.461 86 41.156 1 84 111 GLY B CA 1
ATOM 3413 C C . GLY B 1 111 ? -11.766 86.75 42.438 1 84 111 GLY B C 1
ATOM 3414 O O . GLY B 1 111 ? -12 88 42.406 1 84 111 GLY B O 1
ATOM 3415 N N . HIS B 1 112 ? -11.664 86.062 43.531 1 83.69 112 HIS B N 1
ATOM 3416 C CA . HIS B 1 112 ? -11.969 86.625 44.812 1 83.69 112 HIS B CA 1
ATOM 3417 C C . HIS B 1 112 ? -10.922 87.625 45.219 1 83.69 112 HIS B C 1
ATOM 3419 O O . HIS B 1 112 ? -11.242 88.625 45.906 1 83.69 112 HIS B O 1
ATOM 3425 N N . ILE B 1 113 ? -9.695 87.438 44.844 1 80.62 113 ILE B N 1
ATOM 3426 C CA . ILE B 1 113 ? -8.609 88.375 45.281 1 80.62 113 ILE B CA 1
ATOM 3427 C C . ILE B 1 113 ? -8.531 89.562 44.344 1 80.62 113 ILE B C 1
ATOM 3429 O O . ILE B 1 113 ? -7.949 90.562 44.688 1 80.62 113 ILE B O 1
ATOM 3433 N N . GLY B 1 114 ? -9.188 89.5 43.062 1 79.12 114 GLY B N 1
ATOM 3434 C CA . GLY B 1 114 ? -9.273 90.625 42.156 1 79.12 114 GLY B CA 1
ATOM 3435 C C . GLY B 1 114 ? -8.016 90.812 41.312 1 79.12 114 GLY B C 1
ATOM 3436 O O . GLY B 1 114 ? -7.539 89.875 40.688 1 79.12 114 GLY B O 1
ATOM 3437 N N . GLN B 1 115 ? -7.398 92.062 41.344 1 80.75 115 GLN B N 1
ATOM 3438 C CA . GLN B 1 115 ? -6.301 92.438 40.469 1 80.75 115 GLN B CA 1
ATOM 3439 C C . GLN B 1 115 ? -5.02 91.688 40.844 1 80.75 115 GLN B C 1
ATOM 3441 O O . GLN B 1 115 ? -4.238 91.312 39.969 1 80.75 115 GLN B O 1
ATOM 3446 N N . GLU B 1 116 ? -4.863 91.375 42.094 1 78.62 116 GLU B N 1
ATOM 3447 C CA . GLU B 1 116 ? -3.66 90.688 42.562 1 78.62 116 GLU B CA 1
ATOM 3448 C C . GLU B 1 116 ? -3.676 89.188 42.188 1 78.62 116 GLU B C 1
ATOM 3450 O O . GLU B 1 116 ? -2.639 88.562 42.219 1 78.62 116 GLU B O 1
ATOM 3455 N N . GLY B 1 117 ? -4.883 88.812 41.75 1 81.06 117 GLY B N 1
ATOM 3456 C CA . GLY B 1 117 ? -5.039 87.375 41.406 1 81.06 117 GLY B CA 1
ATOM 3457 C C . GLY B 1 117 ? -4.98 87.125 39.906 1 81.06 117 GLY B C 1
ATOM 3458 O O . GLY B 1 117 ? -5.23 86 39.469 1 81.06 117 GLY B O 1
ATOM 3459 N N . ALA B 1 118 ? -4.691 88.062 39.125 1 82.12 118 ALA B N 1
ATOM 3460 C CA . ALA B 1 118 ? -4.707 87.938 37.688 1 82.12 118 ALA B CA 1
ATOM 3461 C C . ALA B 1 118 ? -3.725 86.875 37.219 1 82.12 118 ALA B C 1
ATOM 3463 O O . ALA B 1 118 ? -4.023 86.125 36.281 1 82.12 118 ALA B O 1
ATOM 3464 N N . GLY B 1 119 ? -2.6 86.812 37.75 1 81.31 119 GLY B N 1
ATOM 3465 C CA . GLY B 1 119 ? -1.617 85.75 37.406 1 81.31 119 GLY B CA 1
ATOM 3466 C C . GLY B 1 119 ? -2.102 84.375 37.688 1 81.31 119 GLY B C 1
ATOM 3467 O O . GLY B 1 119 ? -1.871 83.438 36.875 1 81.31 119 GLY B O 1
ATOM 3468 N N . PHE B 1 120 ? -2.928 84.25 38.719 1 85.56 120 PHE B N 1
ATOM 3469 C CA . PHE B 1 120 ? -3.447 82.938 39.094 1 85.56 120 PHE B CA 1
ATOM 3470 C C . PHE B 1 120 ? -4.559 82.5 38.156 1 85.56 120 PHE B C 1
ATOM 3472 O O . PHE B 1 120 ? -4.719 81.312 37.875 1 85.56 120 PHE B O 1
ATOM 3479 N N . SER B 1 121 ? -5.309 83.5 37.719 1 87.88 121 SER B N 1
ATOM 3480 C CA . SER B 1 121 ? -6.371 83.188 36.75 1 87.88 121 SER B CA 1
ATOM 3481 C C . SER B 1 121 ? -5.805 82.562 35.5 1 87.88 121 SER B C 1
ATOM 3483 O O . SER B 1 121 ? -6.406 81.625 34.906 1 87.88 121 SER B O 1
ATOM 3485 N N . VAL B 1 122 ? -4.613 83 35.062 1 89.38 122 VAL B N 1
ATOM 3486 C CA . VAL B 1 122 ? -3.959 82.5 33.875 1 89.38 122 VAL B CA 1
ATOM 3487 C C . VAL B 1 122 ? -3.445 81.062 34.156 1 89.38 122 VAL B C 1
ATOM 3489 O O . VAL B 1 122 ? -3.6 80.188 33.312 1 89.38 122 VAL B O 1
ATOM 3492 N N . LEU B 1 123 ? -2.924 80.938 35.312 1 89.25 123 LEU B N 1
ATOM 3493 C CA . LEU B 1 123 ? -2.41 79.625 35.688 1 89.25 123 LEU B CA 1
ATOM 3494 C C . LEU B 1 123 ? -3.543 78.625 35.812 1 89.25 123 LEU B C 1
ATOM 3496 O O . LEU B 1 123 ? -3.396 77.438 35.375 1 89.25 123 LEU B O 1
ATOM 3500 N N . ALA B 1 124 ? -4.633 79 36.344 1 91.5 124 ALA B N 1
ATOM 3501 C CA . ALA B 1 124 ? -5.801 78.125 36.5 1 91.5 124 ALA B CA 1
ATOM 3502 C C . ALA B 1 124 ? -6.355 77.75 35.125 1 91.5 124 ALA B C 1
ATOM 3504 O O . ALA B 1 124 ? -6.75 76.562 34.938 1 91.5 124 ALA B O 1
ATOM 3505 N N . GLN B 1 125 ? -6.312 78.625 34.188 1 92.75 125 GLN B N 1
ATOM 3506 C CA . GLN B 1 125 ? -6.809 78.312 32.844 1 92.75 125 GLN B CA 1
ATOM 3507 C C . GLN B 1 125 ? -5.895 77.312 32.125 1 92.75 125 GLN B C 1
ATOM 3509 O O . GLN B 1 125 ? -6.363 76.438 31.422 1 92.75 125 GLN B O 1
ATOM 3514 N N . GLU B 1 126 ? -4.652 77.5 32.344 1 93.81 126 GLU B N 1
ATOM 3515 C CA . GLU B 1 126 ? -3.686 76.625 31.734 1 93.81 126 GLU B CA 1
ATOM 3516 C C . GLU B 1 126 ? -3.797 75.188 32.312 1 93.81 126 GLU B C 1
ATOM 3518 O O . GLU B 1 126 ? -3.703 74.188 31.609 1 93.81 126 GLU B O 1
ATOM 3523 N N . MET B 1 127 ? -4.004 75.188 33.562 1 93.81 127 MET B N 1
ATOM 3524 C CA . MET B 1 127 ? -4.172 73.875 34.25 1 93.81 127 MET B CA 1
ATOM 3525 C C . MET B 1 127 ? -5.434 73.188 33.781 1 93.81 127 MET B C 1
ATOM 3527 O O . MET B 1 127 ? -5.445 71.938 33.625 1 93.81 127 MET B O 1
ATOM 3531 N N . LYS B 1 128 ? -6.41 73.875 33.625 1 94.56 128 LYS B N 1
ATOM 3532 C CA . LYS B 1 128 ? -7.656 73.312 33.094 1 94.56 128 LYS B CA 1
ATOM 3533 C C . LYS B 1 128 ? -7.449 72.75 31.719 1 94.56 128 LYS B C 1
ATOM 3535 O O . LYS B 1 128 ? -7.879 71.625 31.469 1 94.56 128 LYS B O 1
ATOM 3540 N N . LYS B 1 129 ? -6.758 73.438 30.844 1 95.81 129 LYS B N 1
ATOM 3541 C CA . LYS B 1 129 ? -6.473 72.938 29.5 1 95.81 129 LYS B CA 1
ATOM 3542 C C . LYS B 1 129 ? -5.656 71.625 29.547 1 95.81 129 LYS B C 1
ATOM 3544 O O . LYS B 1 129 ? -5.949 70.688 28.828 1 95.81 129 LYS B O 1
ATOM 3549 N N . LEU B 1 130 ? -4.691 71.562 30.422 1 95.19 130 LEU B N 1
ATOM 3550 C CA . LEU B 1 130 ? -3.834 70.375 30.547 1 95.19 130 LEU B CA 1
ATOM 3551 C C . LEU B 1 130 ? -4.629 69.188 31.078 1 95.19 130 LEU B C 1
ATOM 3553 O O . LEU B 1 130 ? -4.469 68.062 30.578 1 95.19 130 LEU B O 1
ATOM 3557 N N . SER B 1 131 ? -5.418 69.438 32.062 1 96.06 131 SER B N 1
ATOM 3558 C CA . SER B 1 131 ? -6.191 68.375 32.656 1 96.06 131 SER B CA 1
ATOM 3559 C C . SER B 1 131 ? -7.16 67.75 31.672 1 96.06 131 SER B C 1
ATOM 3561 O O . SER B 1 131 ? -7.34 66.5 31.625 1 96.06 131 SER B O 1
ATOM 3563 N N . LEU B 1 132 ? -7.758 68.562 30.812 1 96.19 132 LEU B N 1
ATOM 3564 C CA . LEU B 1 132 ? -8.695 68.062 29.812 1 96.19 132 LEU B CA 1
ATOM 3565 C C . LEU B 1 132 ? -7.965 67.25 28.734 1 96.19 132 LEU B C 1
ATOM 3567 O O . LEU B 1 132 ? -8.484 66.25 28.25 1 96.19 132 LEU B O 1
ATOM 3571 N N . GLU B 1 133 ? -6.797 67.688 28.391 1 96.75 133 GLU B N 1
ATOM 3572 C CA . GLU B 1 133 ? -6.004 67 27.406 1 96.75 133 GLU B CA 1
ATOM 3573 C C . GLU B 1 133 ? -5.551 65.625 27.953 1 96.75 133 GLU B C 1
ATOM 3575 O O . GLU B 1 133 ? -5.531 64.625 27.234 1 96.75 133 GLU B O 1
ATOM 3580 N N . ILE B 1 134 ? -5.137 65.562 29.172 1 97.06 134 ILE B N 1
ATOM 3581 C CA . ILE B 1 134 ? -4.734 64.312 29.828 1 97.06 134 ILE B CA 1
ATOM 3582 C C . ILE B 1 134 ? -5.918 63.344 29.859 1 97.06 134 ILE B C 1
ATOM 3584 O O . ILE B 1 134 ? -5.762 62.156 29.594 1 97.06 134 ILE B O 1
ATOM 3588 N N . GLN B 1 135 ? -7.039 63.875 30.234 1 95.75 135 GLN B N 1
ATOM 3589 C CA . GLN B 1 135 ? -8.25 63.062 30.234 1 95.75 135 GLN B CA 1
ATOM 3590 C C . GLN B 1 135 ? -8.531 62.5 28.859 1 95.75 135 GLN B C 1
ATOM 3592 O O . GLN B 1 135 ? -8.93 61.312 28.734 1 95.75 135 GLN B O 1
ATOM 3597 N N . HIS B 1 136 ? -8.32 63.281 27.859 1 96.38 136 HIS B N 1
ATOM 3598 C CA . HIS B 1 136 ? -8.539 62.844 26.484 1 96.38 136 HIS B CA 1
ATOM 3599 C C . HIS B 1 136 ? -7.582 61.719 26.109 1 96.38 136 HIS B C 1
ATOM 3601 O O . HIS B 1 136 ? -8 60.719 25.531 1 96.38 136 HIS B O 1
ATOM 3607 N N . GLN B 1 137 ? -6.363 61.906 26.453 1 95.69 137 GLN B N 1
ATOM 3608 C CA . GLN B 1 137 ? -5.367 60.875 26.172 1 95.69 137 GLN B CA 1
ATOM 3609 C C . GLN B 1 137 ? -5.688 59.562 26.906 1 95.69 137 GLN B C 1
ATOM 3611 O O . GLN B 1 137 ? -5.531 58.469 26.359 1 95.69 137 GLN B O 1
ATOM 3616 N N . ALA B 1 138 ? -6.074 59.625 28.141 1 95.75 138 ALA B N 1
ATOM 3617 C CA . ALA B 1 138 ? -6.438 58.469 28.938 1 95.75 138 ALA B CA 1
ATOM 3618 C C . ALA B 1 138 ? -7.629 57.719 28.328 1 95.75 138 ALA B C 1
ATOM 3620 O O . ALA B 1 138 ? -7.645 56.5 28.281 1 95.75 138 ALA B O 1
ATOM 3621 N N . SER B 1 139 ? -8.594 58.5 27.891 1 94.94 139 SER B N 1
ATOM 3622 C CA . SER B 1 139 ? -9.781 57.938 27.25 1 94.94 139 SER B CA 1
ATOM 3623 C C . SER B 1 139 ? -9.414 57.219 25.969 1 94.94 139 SER B C 1
ATOM 3625 O O . SER B 1 139 ? -9.984 56.156 25.656 1 94.94 139 SER B O 1
ATOM 3627 N N . GLU B 1 140 ? -8.492 57.75 25.234 1 94.75 140 GLU B N 1
ATOM 3628 C CA . GLU B 1 140 ? -8.016 57.125 24.016 1 94.75 140 GLU B CA 1
ATOM 3629 C C . GLU B 1 140 ? -7.344 55.781 24.328 1 94.75 140 GLU B C 1
ATOM 3631 O O . GLU B 1 140 ? -7.578 54.781 23.625 1 94.75 140 GLU B O 1
ATOM 3636 N N . ILE B 1 141 ? -6.559 55.75 25.312 1 95.12 141 ILE B N 1
ATOM 3637 C CA . ILE B 1 141 ? -5.902 54.5 25.719 1 95.12 141 ILE B CA 1
A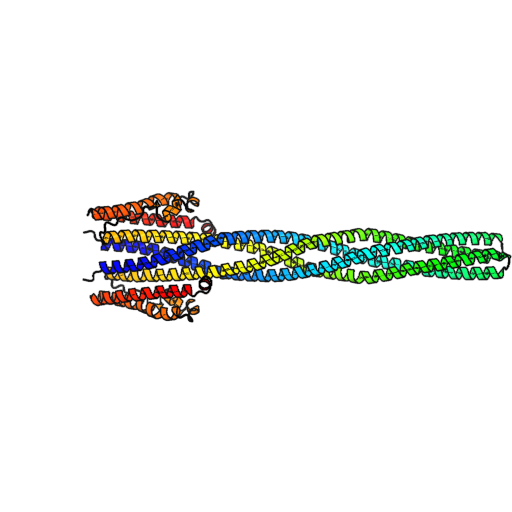TOM 3638 C C . ILE B 1 141 ? -6.953 53.469 26.109 1 95.12 141 ILE B C 1
ATOM 3640 O O . ILE B 1 141 ? -6.863 52.312 25.703 1 95.12 141 ILE B O 1
ATOM 3644 N N . GLY B 1 142 ? -7.906 53.938 26.906 1 92.81 142 GLY B N 1
ATOM 3645 C CA . GLY B 1 142 ? -8.984 53.062 27.297 1 92.81 142 GLY B CA 1
ATOM 3646 C C . GLY B 1 142 ? -9.734 52.469 26.125 1 92.81 142 GLY B C 1
ATOM 3647 O O . GLY B 1 142 ? -10.031 51.25 26.109 1 92.81 142 GLY B O 1
ATOM 3648 N N . SER B 1 143 ? -10.016 53.219 25.109 1 93.62 143 SER B N 1
ATOM 3649 C CA . SER B 1 143 ? -10.734 52.781 23.906 1 93.62 143 SER B CA 1
ATOM 3650 C C . SER B 1 143 ? -9.914 51.781 23.109 1 93.62 143 SER B C 1
ATOM 3652 O O . SER B 1 143 ? -10.438 50.75 22.688 1 93.62 143 SER B O 1
ATOM 3654 N N . ILE B 1 144 ? -8.68 52.062 22.938 1 92.31 144 ILE B N 1
ATOM 3655 C CA . ILE B 1 144 ? -7.781 51.156 22.219 1 92.31 144 ILE B CA 1
ATOM 3656 C C . ILE B 1 144 ? -7.703 49.812 22.953 1 92.31 144 ILE B C 1
ATOM 3658 O O . ILE B 1 144 ? -7.777 48.75 22.328 1 92.31 144 ILE B O 1
ATOM 3662 N N . ASN B 1 145 ? -7.551 49.938 24.219 1 90.81 145 ASN B N 1
ATOM 3663 C CA . ASN B 1 145 ? -7.465 48.75 25.062 1 90.81 145 ASN B CA 1
ATOM 3664 C C . ASN B 1 145 ? -8.703 47.844 24.922 1 90.81 145 ASN B C 1
ATOM 3666 O O . ASN B 1 145 ? -8.594 46.625 24.812 1 90.81 145 ASN B O 1
ATOM 3670 N N . ASN B 1 146 ? -9.883 48.438 24.906 1 89.25 146 ASN B N 1
ATOM 3671 C CA . ASN B 1 146 ? -11.125 47.688 24.75 1 89.25 146 ASN B CA 1
ATOM 3672 C C . ASN B 1 146 ? -11.203 47 23.375 1 89.25 146 ASN B C 1
ATOM 3674 O O . ASN B 1 146 ? -11.641 45.875 23.266 1 89.25 146 ASN B O 1
ATOM 3678 N N . ASN B 1 147 ? -10.742 47.688 22.375 1 89.44 147 ASN B N 1
ATOM 3679 C CA . ASN B 1 147 ? -10.719 47.125 21.031 1 89.44 147 ASN B CA 1
ATOM 3680 C C . ASN B 1 147 ? -9.773 45.938 20.938 1 89.44 147 ASN B C 1
ATOM 3682 O O . ASN B 1 147 ? -10.117 44.906 20.359 1 89.44 147 ASN B O 1
ATOM 3686 N N . LEU B 1 148 ? -8.625 46.062 21.516 1 87.38 148 LEU B N 1
ATOM 3687 C CA . LEU B 1 148 ? -7.637 45 21.516 1 87.38 148 LEU B CA 1
ATOM 3688 C C . LEU B 1 148 ? -8.172 43.75 22.234 1 87.38 148 LEU B C 1
ATOM 3690 O O . LEU B 1 148 ? -8.008 42.625 21.75 1 87.38 148 LEU B O 1
ATOM 3694 N N . SER B 1 149 ? -8.789 43.969 23.406 1 84.81 149 SER B N 1
ATOM 3695 C CA . SER B 1 149 ? -9.32 42.875 24.188 1 84.81 149 SER B CA 1
ATOM 3696 C C . SER B 1 149 ? -10.375 42.094 23.422 1 84.81 149 SER B C 1
ATOM 3698 O O . SER B 1 149 ? -10.422 40.875 23.469 1 84.81 149 SER B O 1
ATOM 3700 N N . THR B 1 150 ? -11.195 42.781 22.672 1 87.38 150 THR B N 1
ATOM 3701 C CA . THR B 1 150 ? -12.273 42.156 21.906 1 87.38 150 THR B CA 1
ATOM 3702 C C . THR B 1 150 ? -11.711 41.344 20.734 1 87.38 150 THR B C 1
ATOM 3704 O O . THR B 1 150 ? -12.203 40.281 20.422 1 87.38 150 THR B O 1
ATOM 3707 N N . ARG B 1 151 ? -10.656 41.812 20.172 1 83.69 151 ARG B N 1
ATOM 3708 C CA . ARG B 1 151 ? -10.102 41.188 18.969 1 83.69 151 ARG B CA 1
ATOM 3709 C C . ARG B 1 151 ? -9.219 40 19.328 1 83.69 151 ARG B C 1
ATOM 3711 O O . ARG B 1 151 ? -9.023 39.094 18.5 1 83.69 151 ARG B O 1
ATOM 3718 N N . PHE B 1 152 ? -8.828 39.969 20.531 1 82.5 152 PHE B N 1
ATOM 3719 C CA . PHE B 1 152 ? -7.922 38.938 20.953 1 82.5 152 PHE B CA 1
ATOM 3720 C C . PHE B 1 152 ? -8.695 37.688 21.391 1 82.5 152 PHE B C 1
ATOM 3722 O O . PHE B 1 152 ? -8.164 36.562 21.375 1 82.5 152 PHE B O 1
ATOM 3729 N N . ALA B 1 153 ? -9.914 37.844 21.75 1 84.12 153 ALA B N 1
ATOM 3730 C CA . ALA B 1 153 ? -10.727 36.75 22.266 1 84.12 153 ALA B CA 1
ATOM 3731 C C . ALA B 1 153 ? -10.836 35.625 21.234 1 84.12 153 ALA B C 1
ATOM 3733 O O . ALA B 1 153 ? -10.57 34.438 21.562 1 84.12 153 ALA B O 1
ATOM 3734 N N . PRO B 1 154 ? -11.109 35.938 19.953 1 86.81 154 PRO B N 1
ATOM 3735 C CA . PRO B 1 154 ? -11.188 34.844 18.969 1 86.81 154 PRO B CA 1
ATOM 3736 C C . PRO B 1 154 ? -9.836 34.156 18.75 1 86.81 154 PRO B C 1
ATOM 3738 O O . PRO B 1 154 ? -9.789 32.969 18.453 1 86.81 154 PRO B O 1
ATOM 3741 N N . VAL B 1 155 ? -8.797 34.875 18.828 1 85.75 155 VAL B N 1
ATOM 3742 C CA . VAL B 1 155 ? -7.469 34.312 18.672 1 85.75 155 VAL B CA 1
ATOM 3743 C C . VAL B 1 155 ? -7.219 33.281 19.766 1 85.75 155 VAL B C 1
ATOM 3745 O O . VAL B 1 155 ? -6.695 32.188 19.5 1 85.75 155 VAL B O 1
ATOM 3748 N N . LYS B 1 156 ? -7.562 33.688 20.953 1 87.62 156 LYS B N 1
ATOM 3749 C CA . LYS B 1 156 ? -7.441 32.781 22.094 1 87.62 156 LYS B CA 1
ATOM 3750 C C . LYS B 1 156 ? -8.266 31.5 21.859 1 87.62 156 LYS B C 1
ATOM 3752 O O . LYS B 1 156 ? -7.77 30.391 22.047 1 87.62 156 LYS B O 1
ATOM 3757 N N . GLU B 1 157 ? -9.461 31.625 21.438 1 90.75 157 GLU B N 1
ATOM 3758 C CA . GLU B 1 157 ? -10.367 30.5 21.203 1 90.75 157 GLU B CA 1
ATOM 3759 C C . GLU B 1 157 ? -9.828 29.594 20.109 1 90.75 157 GLU B C 1
ATOM 3761 O O . GLU B 1 157 ? -9.844 28.359 20.25 1 90.75 157 GLU B O 1
ATOM 3766 N N . ASN B 1 158 ? -9.383 30.188 19.031 1 89.81 158 ASN B N 1
ATOM 3767 C CA . ASN B 1 158 ? -8.836 29.406 17.922 1 89.81 158 ASN B CA 1
ATOM 3768 C C . ASN B 1 158 ? -7.598 28.609 18.359 1 89.81 158 ASN B C 1
ATOM 3770 O O . ASN B 1 158 ? -7.414 27.469 17.938 1 89.81 158 ASN B O 1
ATOM 3774 N N . THR B 1 159 ? -6.805 29.266 19.125 1 89.5 159 THR B N 1
ATOM 3775 C CA . THR B 1 159 ? -5.594 28.594 19.594 1 89.5 159 THR B CA 1
ATOM 3776 C C . THR B 1 159 ? -5.945 27.359 20.422 1 89.5 159 THR B C 1
ATOM 3778 O O . THR B 1 159 ? -5.344 26.297 20.25 1 89.5 159 THR B O 1
ATOM 3781 N N . LEU B 1 160 ? -6.941 27.469 21.266 1 90.38 160 LEU B N 1
ATOM 3782 C CA . LEU B 1 160 ? -7.375 26.344 22.094 1 90.38 160 LEU B CA 1
ATOM 3783 C C . LEU B 1 160 ? -7.961 25.234 21.234 1 90.38 160 LEU B C 1
ATOM 3785 O O . LEU B 1 160 ? -7.656 24.047 21.438 1 90.38 160 LEU B O 1
ATOM 3789 N N . LYS B 1 161 ? -8.703 25.594 20.266 1 92.44 161 LYS B N 1
ATOM 3790 C CA . LYS B 1 161 ? -9.297 24.609 19.344 1 92.44 161 LYS B CA 1
ATOM 3791 C C . LYS B 1 161 ? -8.219 23.875 18.562 1 92.44 161 LYS B C 1
ATOM 3793 O O . LYS B 1 161 ? -8.289 22.656 18.391 1 92.44 161 LYS B O 1
ATOM 3798 N N . ASN B 1 162 ? -7.285 24.625 18.109 1 92.81 162 ASN B N 1
ATOM 3799 C CA . ASN B 1 162 ? -6.199 24.047 17.328 1 92.81 162 ASN B CA 1
ATOM 3800 C C . ASN B 1 162 ? -5.406 23.031 18.156 1 92.81 162 ASN B C 1
ATOM 3802 O O . ASN B 1 162 ? -5.02 21.969 17.656 1 92.81 162 ASN B O 1
ATOM 3806 N N . LYS B 1 163 ? -5.195 23.359 19.375 1 92.38 163 LYS B N 1
ATOM 3807 C CA . LYS B 1 163 ? -4.453 22.453 20.25 1 92.38 163 LYS B CA 1
ATOM 3808 C C . LYS B 1 163 ? -5.199 21.141 20.438 1 92.38 163 LYS B C 1
ATOM 3810 O O . LYS B 1 163 ? -4.594 20.062 20.422 1 92.38 163 LYS B O 1
ATOM 3815 N N . GLU B 1 164 ? -6.477 21.203 20.578 1 92.88 164 GLU B N 1
ATOM 3816 C CA . GLU B 1 164 ? -7.293 20 20.75 1 92.88 164 GLU B CA 1
ATOM 3817 C C . GLU B 1 164 ? -7.277 19.125 19.5 1 92.88 164 GLU B C 1
ATOM 3819 O O . GLU B 1 164 ? -7.102 17.922 19.594 1 92.88 164 GLU B O 1
ATOM 3824 N N . GLN B 1 165 ? -7.43 19.719 18.391 1 93.81 165 GLN B N 1
ATOM 3825 C CA . GLN B 1 165 ? -7.453 18.984 17.141 1 93.81 165 GLN B CA 1
ATOM 3826 C C . GLN B 1 165 ? -6.078 18.422 16.812 1 93.81 165 GLN B C 1
ATOM 3828 O O . GLN B 1 165 ? -5.973 17.344 16.219 1 93.81 165 GLN B O 1
ATOM 3833 N N . LEU B 1 166 ? -5.113 19.156 17.234 1 95.38 166 LEU B N 1
ATOM 3834 C CA . LEU B 1 166 ? -3.74 18.75 16.969 1 95.38 166 LEU B CA 1
ATOM 3835 C C . LEU B 1 166 ? -3.438 17.391 17.594 1 95.38 166 LEU B C 1
ATOM 3837 O O . LEU B 1 166 ? -2.764 16.562 16.984 1 95.38 166 LEU B O 1
ATOM 3841 N N . MET B 1 167 ? -3.943 17.156 18.766 1 94.38 167 MET B N 1
ATOM 3842 C CA . MET B 1 167 ? -3.701 15.891 19.453 1 94.38 167 MET B CA 1
ATOM 3843 C C . MET B 1 167 ? -4.281 14.719 18.672 1 94.38 167 MET B C 1
ATOM 3845 O O . MET B 1 167 ? -3.643 13.672 18.531 1 94.38 167 MET B O 1
ATOM 3849 N N . GLN B 1 168 ? -5.375 14.922 18.109 1 94.06 168 GLN B N 1
ATOM 3850 C CA . GLN B 1 168 ? -6.012 13.883 17.312 1 94.06 168 GLN B CA 1
ATOM 3851 C C . GLN B 1 168 ? -5.23 13.625 16.016 1 94.06 168 GLN B C 1
ATOM 3853 O O . GLN B 1 168 ? -5.023 12.477 15.633 1 94.06 168 GLN B O 1
ATOM 3858 N N . VAL B 1 169 ? -4.832 14.641 15.453 1 95.5 169 VAL B N 1
ATOM 3859 C CA . VAL B 1 169 ? -4.117 14.539 14.18 1 95.5 169 VAL B CA 1
ATOM 3860 C C . VAL B 1 169 ? -2.77 13.852 14.398 1 95.5 169 VAL B C 1
ATOM 3862 O O . VAL B 1 169 ? -2.334 13.047 13.578 1 95.5 169 VAL B O 1
ATOM 3865 N N . LYS B 1 170 ? -2.135 14.195 15.445 1 96.38 170 LYS B N 1
ATOM 3866 C CA . LYS B 1 170 ? -0.864 13.555 15.758 1 96.38 170 LYS B CA 1
ATOM 3867 C C . LYS B 1 170 ? -1.028 12.039 15.883 1 96.38 170 LYS B C 1
ATOM 3869 O O . LYS B 1 170 ? -0.161 11.281 15.445 1 96.38 170 LYS B O 1
ATOM 3874 N N . GLU B 1 171 ? -2.135 11.633 16.438 1 96.56 171 GLU B N 1
ATOM 3875 C CA . GLU B 1 171 ? -2.404 10.203 16.562 1 96.56 171 GLU B CA 1
ATOM 3876 C C . GLU B 1 171 ? -2.643 9.57 15.195 1 96.56 171 GLU B C 1
ATOM 3878 O O . GLU B 1 171 ? -2.158 8.469 14.922 1 96.56 171 GLU B O 1
ATOM 3883 N N . ILE B 1 172 ? -3.346 10.234 14.359 1 95.25 172 ILE B N 1
ATOM 3884 C CA . ILE B 1 172 ? -3.613 9.75 13.008 1 95.25 172 ILE B CA 1
ATOM 3885 C C . ILE B 1 172 ? -2.295 9.531 12.266 1 95.25 172 ILE B C 1
ATOM 3887 O O . ILE B 1 172 ? -2.102 8.5 11.617 1 95.25 172 ILE B O 1
ATOM 3891 N N . VAL B 1 173 ? -1.415 10.469 12.398 1 96.81 173 VAL B N 1
ATOM 3892 C CA . VAL B 1 173 ? -0.134 10.398 11.703 1 96.81 173 VAL B CA 1
ATOM 3893 C C . VAL B 1 173 ? 0.705 9.258 12.273 1 96.81 173 VAL B C 1
ATOM 3895 O O . VAL B 1 173 ? 1.337 8.508 11.523 1 96.81 173 VAL B O 1
ATOM 3898 N N . LYS B 1 174 ? 0.669 9.133 13.562 1 96.94 174 LYS B N 1
ATOM 3899 C CA . LYS B 1 174 ? 1.415 8.055 14.219 1 96.94 174 LYS B CA 1
ATOM 3900 C C . LYS B 1 174 ? 0.934 6.688 13.75 1 96.94 174 LYS B C 1
ATOM 3902 O O . LYS B 1 174 ? 1.737 5.852 13.328 1 96.94 174 LYS B O 1
ATOM 3907 N N . VAL B 1 175 ? -0.304 6.461 13.727 1 96.69 175 VAL B N 1
ATOM 3908 C CA . VAL B 1 175 ? -0.893 5.195 13.305 1 96.69 175 VAL B CA 1
ATOM 3909 C C . VAL B 1 175 ? -0.648 4.984 11.812 1 96.69 175 VAL B C 1
ATOM 3911 O O . VAL B 1 175 ? -0.34 3.871 11.383 1 96.69 175 VAL B O 1
ATOM 3914 N N . GLY B 1 176 ? -0.81 6.074 11.109 1 96.38 176 GLY B N 1
ATOM 3915 C CA . GLY B 1 176 ? -0.542 5.992 9.68 1 96.38 176 GLY B CA 1
ATOM 3916 C C . GLY B 1 176 ? 0.874 5.551 9.367 1 96.38 176 GLY B C 1
ATOM 3917 O O . GLY B 1 176 ? 1.087 4.715 8.484 1 96.38 176 GLY B O 1
ATOM 3918 N N . SER B 1 177 ? 1.795 6.109 10.055 1 96.62 177 SER B N 1
ATOM 3919 C CA . SER B 1 177 ? 3.193 5.746 9.852 1 96.62 177 SER B CA 1
ATOM 3920 C C . SER B 1 177 ? 3.424 4.266 10.141 1 96.62 177 SER B C 1
ATOM 3922 O O . SER B 1 177 ? 4.094 3.574 9.367 1 96.62 177 SER B O 1
ATOM 3924 N N . ALA B 1 178 ? 2.852 3.74 11.188 1 97.44 178 ALA B N 1
ATOM 3925 C CA . ALA B 1 178 ? 2.979 2.33 11.547 1 97.44 178 ALA B CA 1
ATOM 3926 C C . ALA B 1 178 ? 2.357 1.437 10.477 1 97.44 178 ALA B C 1
ATOM 3928 O O . ALA B 1 178 ? 2.908 0.385 10.141 1 97.44 178 ALA B O 1
ATOM 3929 N N . ASN B 1 179 ? 1.226 1.852 10 1 97.25 179 ASN B N 1
ATOM 3930 C CA . ASN B 1 179 ? 0.559 1.097 8.945 1 97.25 179 ASN B CA 1
ATOM 3931 C C . ASN B 1 179 ? 1.415 1.02 7.684 1 97.25 179 ASN B C 1
ATOM 3933 O O . ASN B 1 179 ? 1.486 -0.028 7.039 1 97.25 179 ASN B O 1
ATOM 3937 N N . LEU B 1 180 ? 2.059 2.084 7.367 1 97.06 180 LEU B N 1
ATOM 3938 C CA . LEU B 1 180 ? 2.902 2.129 6.18 1 97.06 180 LEU B CA 1
ATOM 3939 C C . LEU B 1 180 ? 4.086 1.176 6.312 1 97.06 180 LEU B C 1
ATOM 3941 O O . LEU B 1 180 ? 4.453 0.499 5.352 1 97.06 180 LEU B O 1
ATOM 3945 N N . ILE B 1 181 ? 4.617 1.122 7.473 1 96.62 181 ILE B N 1
ATOM 3946 C CA . ILE B 1 181 ? 5.73 0.212 7.723 1 96.62 181 ILE B CA 1
ATOM 3947 C C . ILE B 1 181 ? 5.266 -1.232 7.555 1 96.62 181 ILE B C 1
ATOM 3949 O O . ILE B 1 181 ? 5.934 -2.035 6.898 1 96.62 181 ILE B O 1
ATOM 3953 N N . ALA B 1 182 ? 4.125 -1.536 8.07 1 96.19 182 ALA B N 1
ATOM 3954 C CA . ALA B 1 182 ? 3.555 -2.875 7.945 1 96.19 182 ALA B CA 1
ATOM 3955 C C . ALA B 1 182 ? 3.266 -3.213 6.488 1 96.19 182 ALA B C 1
ATOM 3957 O O . ALA B 1 182 ? 3.502 -4.34 6.047 1 96.19 182 ALA B O 1
ATOM 3958 N N . LEU B 1 183 ? 2.807 -2.285 5.785 1 96.31 183 LEU B N 1
ATOM 3959 C CA . LEU B 1 183 ? 2.482 -2.484 4.379 1 96.31 183 LEU B CA 1
ATOM 3960 C C . LEU B 1 183 ? 3.746 -2.73 3.561 1 96.31 183 LEU B C 1
ATOM 3962 O O . LEU B 1 183 ? 3.736 -3.531 2.621 1 96.31 183 LEU B O 1
ATOM 3966 N N . ALA B 1 184 ? 4.777 -1.997 3.861 1 95.62 184 ALA B N 1
ATOM 3967 C CA . ALA B 1 184 ? 6.051 -2.236 3.188 1 95.62 184 ALA B CA 1
ATOM 3968 C C . ALA B 1 184 ? 6.508 -3.68 3.381 1 95.62 184 ALA B C 1
ATOM 3970 O O . ALA B 1 184 ? 6.969 -4.324 2.436 1 95.62 184 ALA B O 1
ATOM 3971 N N . GLU B 1 185 ? 6.332 -4.199 4.562 1 95.62 1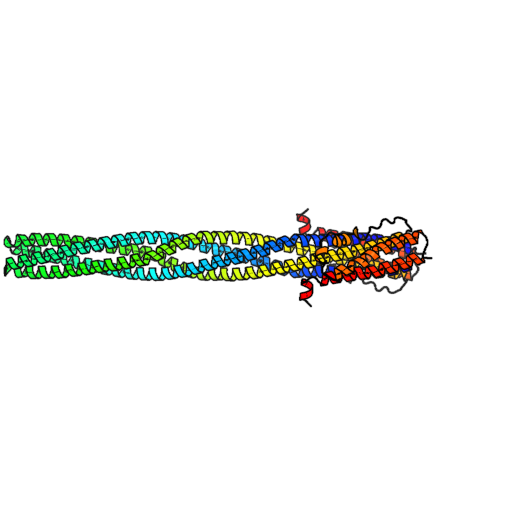85 GLU B N 1
ATOM 3972 C CA . GLU B 1 185 ? 6.688 -5.586 4.855 1 95.62 185 GLU B CA 1
ATOM 3973 C C . GLU B 1 185 ? 5.801 -6.559 4.082 1 95.62 185 GLU B C 1
ATOM 3975 O O . GLU B 1 185 ? 6.281 -7.574 3.574 1 95.62 185 GLU B O 1
ATOM 3980 N N . GLN B 1 186 ? 4.547 -6.258 4.062 1 94.5 186 GLN B N 1
ATOM 3981 C CA . GLN B 1 186 ? 3.611 -7.109 3.336 1 94.5 186 GLN B CA 1
ATOM 3982 C C . GLN B 1 186 ? 3.93 -7.129 1.845 1 94.5 186 GLN B C 1
ATOM 3984 O O . GLN B 1 186 ? 3.857 -8.18 1.201 1 94.5 186 GLN B O 1
ATOM 3989 N N . ALA B 1 187 ? 4.25 -5.969 1.293 1 94.69 187 ALA B N 1
ATOM 3990 C CA . ALA B 1 187 ? 4.648 -5.914 -0.11 1 94.69 187 ALA B CA 1
ATOM 3991 C C . ALA B 1 187 ? 5.891 -6.77 -0.359 1 94.69 187 ALA B C 1
ATOM 3993 O O . ALA B 1 187 ? 5.98 -7.465 -1.373 1 94.69 187 ALA B O 1
ATOM 3994 N N . ASN B 1 188 ? 6.801 -6.703 0.529 1 94.5 188 ASN B N 1
ATOM 3995 C CA . ASN B 1 188 ? 8.008 -7.52 0.427 1 94.5 188 ASN B CA 1
ATOM 3996 C C . ASN B 1 188 ? 7.68 -9.008 0.499 1 94.5 188 ASN B C 1
ATOM 3998 O O . ASN B 1 188 ? 8.25 -9.812 -0.246 1 94.5 188 ASN B O 1
ATOM 4002 N N . GLU B 1 189 ? 6.801 -9.398 1.342 1 93.62 189 GLU B N 1
ATOM 4003 C CA . GLU B 1 189 ? 6.352 -10.781 1.438 1 93.62 189 GLU B CA 1
ATOM 4004 C C . GLU B 1 189 ? 5.734 -11.25 0.126 1 93.62 189 GLU B C 1
ATOM 4006 O O . GLU B 1 189 ? 6.008 -12.367 -0.329 1 93.62 189 GLU B O 1
ATOM 4011 N N . LEU B 1 190 ? 4.934 -10.43 -0.412 1 95.62 190 LEU B N 1
ATOM 4012 C CA . LEU B 1 190 ? 4.309 -10.766 -1.685 1 95.62 190 LEU B CA 1
ATOM 4013 C C . LEU B 1 190 ? 5.355 -10.914 -2.783 1 95.62 190 LEU B C 1
ATOM 4015 O O . LEU B 1 190 ? 5.242 -11.797 -3.637 1 95.62 190 LEU B O 1
ATOM 4019 N N . LYS B 1 191 ? 6.309 -10.039 -2.77 1 95 191 LYS B N 1
ATOM 4020 C CA . LYS B 1 191 ? 7.395 -10.117 -3.742 1 95 191 LYS B CA 1
ATOM 4021 C C . LYS B 1 191 ? 8.094 -11.469 -3.672 1 95 191 LYS B C 1
ATOM 4023 O O . LYS B 1 191 ? 8.336 -12.102 -4.703 1 95 191 LYS B O 1
ATOM 4028 N N . HIS B 1 192 ? 8.344 -11.945 -2.516 1 93.69 192 HIS B N 1
ATOM 4029 C CA . HIS B 1 192 ? 9 -13.234 -2.328 1 93.69 192 HIS B CA 1
ATOM 4030 C C . HIS B 1 192 ? 8.094 -14.383 -2.77 1 93.69 192 HIS B C 1
ATOM 4032 O O . HIS B 1 192 ? 8.562 -15.344 -3.381 1 93.69 192 HIS B O 1
ATOM 4038 N N . LEU B 1 193 ? 6.883 -14.273 -2.43 1 94.56 193 LEU B N 1
ATOM 4039 C CA . LEU B 1 193 ? 5.922 -15.289 -2.857 1 94.56 193 LEU B CA 1
ATOM 4040 C C . LEU B 1 193 ? 5.867 -15.375 -4.379 1 94.56 193 LEU B C 1
ATOM 4042 O O . LEU B 1 193 ? 5.895 -16.469 -4.945 1 94.56 193 LEU B O 1
ATOM 4046 N N . PHE B 1 194 ? 5.867 -14.25 -5.066 1 95.25 194 PHE B N 1
ATOM 4047 C CA . PHE B 1 194 ? 5.828 -14.195 -6.523 1 95.25 194 PHE B CA 1
ATOM 4048 C C . PHE B 1 194 ? 7.07 -14.836 -7.125 1 95.25 194 PHE B C 1
ATOM 4050 O O . PHE B 1 194 ? 6.977 -15.609 -8.078 1 95.25 194 PHE B O 1
ATOM 4057 N N . LEU B 1 195 ? 8.156 -14.469 -6.566 1 93.5 195 LEU B N 1
ATOM 4058 C CA . LEU B 1 195 ? 9.406 -15.031 -7.059 1 93.5 195 LEU B CA 1
ATOM 4059 C C . LEU B 1 195 ? 9.406 -16.547 -6.949 1 93.5 195 LEU B C 1
ATOM 4061 O O . LEU B 1 195 ? 9.758 -17.25 -7.902 1 93.5 195 LEU B O 1
ATOM 4065 N N . PHE B 1 196 ? 8.945 -17 -5.895 1 94.12 196 PHE B N 1
ATOM 4066 C CA . PHE B 1 196 ? 8.938 -18.438 -5.641 1 94.12 196 PHE B CA 1
ATOM 4067 C C . PHE B 1 196 ? 7.984 -19.156 -6.594 1 94.12 196 PHE B C 1
ATOM 4069 O O . PHE B 1 196 ? 8.375 -20.094 -7.281 1 94.12 196 PHE B O 1
ATOM 4076 N N . ILE B 1 197 ? 6.793 -18.703 -6.598 1 95.5 197 ILE B N 1
ATOM 4077 C CA . ILE B 1 197 ? 5.789 -19.375 -7.414 1 95.5 197 ILE B CA 1
ATOM 4078 C C . ILE B 1 197 ? 6.168 -19.281 -8.891 1 95.5 197 ILE B C 1
ATOM 4080 O O . ILE B 1 197 ? 5.98 -20.234 -9.648 1 95.5 197 ILE B O 1
ATOM 4084 N N . SER B 1 198 ? 6.625 -18.109 -9.297 1 95.56 198 SER B N 1
ATOM 4085 C CA . SER B 1 198 ? 7.062 -17.953 -10.68 1 95.56 198 SER B CA 1
ATOM 4086 C C . SER B 1 198 ? 8.148 -18.953 -11.031 1 95.56 198 SER B C 1
ATOM 4088 O O . SER B 1 198 ? 8.078 -19.609 -12.07 1 95.56 198 SER B O 1
ATOM 4090 N N . MET B 1 199 ? 9.109 -19.125 -10.203 1 93.75 199 MET B N 1
ATOM 4091 C CA . MET B 1 199 ? 10.188 -20.078 -10.422 1 93.75 199 MET B CA 1
ATOM 4092 C C . MET B 1 199 ? 9.664 -21.5 -10.414 1 93.75 199 MET B C 1
ATOM 4094 O O . MET B 1 199 ? 10.023 -22.312 -11.273 1 93.75 199 MET B O 1
ATOM 4098 N N . GLN B 1 200 ? 8.867 -21.766 -9.406 1 95.25 200 GLN B N 1
ATOM 4099 C CA . GLN B 1 200 ? 8.266 -23.094 -9.305 1 95.25 200 GLN B CA 1
ATOM 4100 C C . GLN B 1 200 ? 7.504 -23.453 -10.57 1 95.25 200 GLN B C 1
ATOM 4102 O O . GLN B 1 200 ? 7.637 -24.562 -11.086 1 95.25 200 GLN B O 1
ATOM 4107 N N . GLN B 1 201 ? 6.707 -22.547 -11.094 1 96.38 201 GLN B N 1
ATOM 4108 C CA . GLN B 1 201 ? 5.945 -22.781 -12.32 1 96.38 201 GLN B CA 1
ATOM 4109 C C . GLN B 1 201 ? 6.871 -22.953 -13.516 1 96.38 201 GLN B C 1
ATOM 4111 O O . GLN B 1 201 ? 6.617 -23.797 -14.383 1 96.38 201 GLN B O 1
ATOM 4116 N N . PHE B 1 202 ? 7.945 -22.234 -13.547 1 96.25 202 PHE B N 1
ATOM 4117 C CA . PHE B 1 202 ? 8.914 -22.406 -14.625 1 96.25 202 PHE B CA 1
ATOM 4118 C C . PHE B 1 202 ? 9.523 -23.797 -14.586 1 96.25 202 PHE B C 1
ATOM 4120 O O . PHE B 1 202 ? 9.609 -24.484 -15.609 1 96.25 202 PHE B O 1
ATOM 4127 N N . PHE B 1 203 ? 9.914 -24.281 -13.453 1 95.88 203 PHE B N 1
ATOM 4128 C CA . PHE B 1 203 ? 10.523 -25.594 -13.305 1 95.88 203 PHE B CA 1
ATOM 4129 C C . PHE B 1 203 ? 9.523 -26.688 -13.641 1 95.88 203 PHE B C 1
ATOM 4131 O O . PHE B 1 203 ? 9.891 -27.703 -14.234 1 95.88 203 PHE B O 1
ATOM 4138 N N . ASN B 1 204 ? 8.273 -26.453 -13.258 1 96.94 204 ASN B N 1
ATOM 4139 C CA . ASN B 1 204 ? 7.25 -27.422 -13.664 1 96.94 204 ASN B CA 1
ATOM 4140 C C . ASN B 1 204 ? 7.125 -27.484 -15.18 1 96.94 204 ASN B C 1
ATOM 4142 O O . ASN B 1 204 ? 6.957 -28.578 -15.742 1 96.94 204 ASN B O 1
ATOM 4146 N N . THR B 1 205 ? 7.207 -26.328 -15.797 1 96.81 205 THR B N 1
ATOM 4147 C CA . THR B 1 205 ? 7.156 -26.266 -17.25 1 96.81 205 THR B CA 1
ATOM 4148 C C . THR B 1 205 ? 8.289 -27.078 -17.875 1 96.81 205 THR B C 1
ATOM 4150 O O . THR B 1 205 ? 8.062 -27.891 -18.766 1 96.81 205 THR B O 1
ATOM 4153 N N . VAL B 1 206 ? 9.461 -26.938 -17.391 1 95.94 206 VAL B N 1
ATOM 4154 C CA . VAL B 1 206 ? 10.617 -27.609 -17.953 1 95.94 206 VAL B CA 1
ATOM 4155 C C . VAL B 1 206 ? 10.523 -29.125 -17.688 1 95.94 206 VAL B C 1
ATOM 4157 O O . VAL B 1 206 ? 10.914 -29.938 -18.531 1 95.94 206 VAL B O 1
ATOM 4160 N N . LYS B 1 207 ? 10.016 -29.5 -16.562 1 96 207 LYS B N 1
ATOM 4161 C CA . LYS B 1 207 ? 9.789 -30.922 -16.281 1 96 207 LYS B CA 1
ATOM 4162 C C . LYS B 1 207 ? 8.797 -31.531 -17.266 1 96 207 LYS B C 1
ATOM 4164 O O . LYS B 1 207 ? 8.984 -32.656 -17.734 1 96 207 LYS B O 1
ATOM 4169 N N . ILE B 1 208 ? 7.773 -30.75 -17.5 1 95.69 208 ILE B N 1
ATOM 4170 C CA . ILE B 1 208 ? 6.797 -31.234 -18.469 1 95.69 208 ILE B CA 1
ATOM 4171 C C . ILE B 1 208 ? 7.449 -31.344 -19.844 1 95.69 208 ILE B C 1
ATOM 4173 O O . ILE B 1 208 ? 7.23 -32.312 -20.562 1 95.69 208 ILE B O 1
ATOM 4177 N N . ASP B 1 209 ? 8.242 -30.375 -20.25 1 94.75 209 ASP B N 1
ATOM 4178 C CA . ASP B 1 209 ? 8.992 -30.453 -21.5 1 94.75 209 ASP B CA 1
ATOM 4179 C C . ASP B 1 209 ? 9.797 -31.75 -21.578 1 94.75 209 ASP B C 1
ATOM 4181 O O . ASP B 1 209 ? 9.852 -32.406 -22.625 1 94.75 209 ASP B O 1
ATOM 4185 N N . HIS B 1 210 ? 10.406 -32.062 -20.5 1 92.5 210 HIS B N 1
ATOM 4186 C CA . HIS B 1 210 ? 11.234 -33.25 -20.422 1 92.5 210 HIS B CA 1
ATOM 4187 C C . HIS B 1 210 ? 10.391 -34.531 -20.609 1 92.5 210 HIS B C 1
ATOM 4189 O O . HIS B 1 210 ? 10.781 -35.406 -21.359 1 92.5 210 HIS B O 1
ATOM 4195 N N . VAL B 1 211 ? 9.273 -34.5 -19.984 1 91.44 211 VAL B N 1
ATOM 4196 C CA . VAL B 1 211 ? 8.359 -35.656 -20.094 1 91.44 211 VAL B CA 1
ATOM 4197 C C . VAL B 1 211 ? 7.891 -35.781 -21.547 1 91.44 211 VAL B C 1
ATOM 4199 O O . VAL B 1 211 ? 7.902 -36.875 -22.109 1 91.44 211 VAL B O 1
ATOM 4202 N N . LEU B 1 212 ? 7.5 -34.719 -22.125 1 90.94 212 LEU B N 1
ATOM 4203 C CA . LEU B 1 212 ? 7.004 -34.719 -23.5 1 90.94 212 LEU B CA 1
ATOM 4204 C C . LEU B 1 212 ? 8.102 -35.125 -24.469 1 90.94 212 LEU B C 1
ATOM 4206 O O . LEU B 1 212 ? 7.836 -35.844 -25.438 1 90.94 212 LEU B O 1
ATOM 4210 N N . TRP B 1 213 ? 9.258 -34.688 -24.25 1 91.94 213 TRP B N 1
ATOM 4211 C CA . TRP B 1 213 ? 10.391 -35.031 -25.109 1 91.94 213 TRP B CA 1
ATOM 4212 C C . TRP B 1 213 ? 10.641 -36.531 -25.078 1 91.94 213 TRP B C 1
ATOM 4214 O O . TRP B 1 213 ? 10.789 -37.156 -26.141 1 91.94 213 TRP B O 1
ATOM 4224 N N . LYS B 1 214 ? 10.68 -37.094 -23.891 1 90.69 214 LYS B N 1
ATOM 4225 C CA . LYS B 1 214 ? 10.859 -38.562 -23.766 1 90.69 214 LYS B CA 1
ATOM 4226 C C . LYS B 1 214 ? 9.727 -39.312 -24.453 1 90.69 214 LYS B C 1
ATOM 4228 O O . LYS B 1 214 ? 9.969 -40.312 -25.109 1 90.69 214 LYS B O 1
ATOM 4233 N N . GLU B 1 215 ? 8.57 -38.75 -24.219 1 86.88 215 GLU B N 1
ATOM 4234 C CA . GLU B 1 215 ? 7.426 -39.375 -24.875 1 86.88 215 GLU B CA 1
ATOM 4235 C C . GLU B 1 215 ? 7.605 -39.406 -26.391 1 86.88 215 GLU B C 1
ATOM 4237 O O . GLU B 1 215 ? 7.277 -40.406 -27.047 1 86.88 215 GLU B O 1
ATOM 4242 N N . ALA B 1 216 ? 8.062 -38.375 -26.953 1 86.19 216 ALA B N 1
ATOM 4243 C CA . ALA B 1 216 ? 8.312 -38.312 -28.391 1 86.19 216 ALA B CA 1
ATOM 4244 C C . ALA B 1 216 ? 9.312 -39.375 -28.812 1 86.19 216 ALA B C 1
ATOM 4246 O O . ALA B 1 216 ? 9.156 -40 -29.875 1 86.19 216 ALA B O 1
ATOM 4247 N N . ILE B 1 217 ? 10.32 -39.594 -28.047 1 87.81 217 ILE B N 1
ATOM 4248 C CA . ILE B 1 217 ? 11.305 -40.625 -28.344 1 87.81 217 ILE B CA 1
ATOM 4249 C C . ILE B 1 217 ? 10.617 -42 -28.438 1 87.81 217 ILE B C 1
ATOM 4251 O O . ILE B 1 217 ? 10.828 -42.75 -29.406 1 87.81 217 ILE B O 1
ATOM 4255 N N . TYR B 1 218 ? 9.773 -42.281 -27.5 1 83.31 218 TYR B N 1
ATOM 4256 C CA . TYR B 1 218 ? 9.086 -43.562 -27.469 1 83.31 218 TYR B CA 1
ATOM 4257 C C . TYR B 1 218 ? 8.148 -43.688 -28.672 1 83.31 218 TYR B C 1
ATOM 4259 O O . TYR B 1 218 ? 8.031 -44.781 -29.25 1 83.31 218 TYR B O 1
ATOM 4267 N N . VAL B 1 219 ? 7.488 -42.656 -28.969 1 80.88 219 VAL B N 1
ATOM 4268 C CA . VAL B 1 219 ? 6.59 -42.688 -30.125 1 80.88 219 VAL B CA 1
ATOM 4269 C C . VAL B 1 219 ? 7.387 -42.969 -31.391 1 80.88 219 VAL B C 1
ATOM 4271 O O . VAL B 1 219 ? 6.977 -43.781 -32.219 1 80.88 219 VAL B O 1
ATOM 4274 N N . HIS B 1 220 ? 8.508 -42.375 -31.547 1 83.88 220 HIS B N 1
ATOM 4275 C CA . HIS B 1 220 ? 9.359 -42.594 -32.719 1 83.88 220 HIS B CA 1
ATOM 4276 C C . HIS B 1 220 ? 9.883 -44.031 -32.75 1 83.88 220 HIS B C 1
ATOM 4278 O O . HIS B 1 220 ? 9.992 -44.625 -33.812 1 83.88 220 HIS B O 1
ATOM 4284 N N . LEU B 1 221 ? 10.195 -44.562 -31.594 1 82.81 221 LEU B N 1
ATOM 4285 C CA . LEU B 1 221 ? 10.664 -45.938 -31.516 1 82.81 221 LEU B CA 1
ATOM 4286 C C . LEU B 1 221 ? 9.57 -46.906 -31.969 1 82.81 221 LEU B C 1
ATOM 4288 O O . LEU B 1 221 ? 9.852 -47.875 -32.719 1 82.81 221 LEU B O 1
ATOM 4292 N N . LEU B 1 222 ? 8.414 -46.594 -31.562 1 77.56 222 LEU B N 1
ATOM 4293 C CA . LEU B 1 222 ? 7.289 -47.469 -31.891 1 77.56 222 LEU B CA 1
ATOM 4294 C C . LEU B 1 222 ? 6.945 -47.375 -33.375 1 77.56 222 LEU B C 1
ATOM 4296 O O . LEU B 1 222 ? 6.602 -48.406 -34 1 77.56 222 LEU B O 1
ATOM 4300 N N . ASN B 1 223 ? 6.988 -46.188 -33.875 1 77.75 223 ASN B N 1
ATOM 4301 C CA . ASN B 1 223 ? 6.641 -46 -35.281 1 77.75 223 ASN B CA 1
ATOM 4302 C C . ASN B 1 223 ? 7.797 -46.375 -36.219 1 77.75 223 ASN B C 1
ATOM 4304 O O . ASN B 1 223 ? 7.609 -46.5 -37.406 1 77.75 223 ASN B O 1
ATOM 4308 N N . ASN B 1 224 ? 8.914 -46.625 -35.625 1 76.5 224 ASN B N 1
ATOM 4309 C CA . ASN B 1 224 ? 10.133 -46.906 -36.375 1 76.5 224 ASN B CA 1
ATOM 4310 C C . ASN B 1 224 ? 10.375 -45.875 -37.469 1 76.5 224 ASN B C 1
ATOM 4312 O O . ASN B 1 224 ? 10.633 -46.25 -38.625 1 76.5 224 ASN B O 1
ATOM 4316 N N . ASP B 1 225 ? 10.008 -44.719 -37.094 1 73.12 225 ASP B N 1
ATOM 4317 C CA . ASP B 1 225 ? 10.164 -43.656 -38.094 1 73.12 225 ASP B CA 1
ATOM 4318 C C . ASP B 1 225 ? 11.477 -42.906 -37.938 1 73.12 225 ASP B C 1
ATOM 4320 O O . ASP B 1 225 ? 12.062 -42.938 -36.844 1 73.12 225 ASP B O 1
ATOM 4324 N N . GLY B 1 226 ? 12.375 -42.781 -38.969 1 62.75 226 GLY B N 1
ATOM 4325 C CA . GLY B 1 226 ? 13.68 -42.156 -38.969 1 62.75 226 GLY B CA 1
ATOM 4326 C C . GLY B 1 226 ? 13.625 -40.688 -38.625 1 62.75 226 GLY B C 1
ATOM 4327 O O . GLY B 1 226 ? 14.586 -39.938 -38.844 1 62.75 226 GLY B O 1
ATOM 4328 N N . GLU B 1 227 ? 12.523 -40.188 -38.344 1 60.09 227 GLU B N 1
ATOM 4329 C CA . GLU B 1 227 ? 12.484 -38.75 -38.062 1 60.09 227 GLU B CA 1
ATOM 4330 C C . GLU B 1 227 ? 13.195 -38.406 -36.75 1 60.09 227 GLU B C 1
ATOM 4332 O O . GLU B 1 227 ? 12.711 -38.719 -35.688 1 60.09 227 GLU B O 1
ATOM 4337 N N . ASN B 1 228 ? 14.5 -38.438 -36.75 1 59.16 228 ASN B N 1
ATOM 4338 C CA . ASN B 1 228 ? 15.461 -38.156 -35.688 1 59.16 228 ASN B CA 1
ATOM 4339 C C . ASN B 1 228 ? 15.43 -36.688 -35.281 1 59.16 228 ASN B C 1
ATOM 4341 O O . ASN B 1 228 ? 16.422 -36.188 -34.781 1 59.16 228 ASN B O 1
ATOM 4345 N N . CYS B 1 229 ? 14.336 -36.031 -35.5 1 64.75 229 CYS B N 1
ATOM 4346 C CA . CYS B 1 229 ? 14.5 -34.594 -35.344 1 64.75 229 CYS B CA 1
ATOM 4347 C C . CYS B 1 229 ? 14.172 -34.156 -33.906 1 64.75 229 CYS B C 1
ATOM 4349 O O . CYS B 1 229 ? 13.25 -33.375 -33.719 1 64.75 229 CYS B O 1
ATOM 4351 N N . VAL B 1 230 ? 14.844 -34.938 -33 1 80.94 230 VAL B N 1
ATOM 4352 C CA . VAL B 1 230 ? 14.68 -34.406 -31.641 1 80.94 230 VAL B CA 1
ATOM 4353 C C . VAL B 1 230 ? 15.797 -33.438 -31.328 1 80.94 230 VAL B C 1
ATOM 4355 O O . VAL B 1 230 ? 16.938 -33.594 -31.781 1 80.94 230 VAL B O 1
ATOM 4358 N N . ASN B 1 231 ? 15.516 -32.312 -30.703 1 83.31 231 ASN B N 1
ATOM 4359 C CA . ASN B 1 231 ? 16.438 -31.219 -30.453 1 83.31 231 ASN B CA 1
ATOM 4360 C C . ASN B 1 231 ? 17.547 -31.641 -29.5 1 83.31 231 ASN B C 1
ATOM 4362 O O . ASN B 1 231 ? 17.422 -32.625 -28.781 1 83.31 231 ASN B O 1
ATOM 4366 N N . GLN B 1 232 ? 18.656 -30.891 -29.562 1 86.44 232 GLN B N 1
ATOM 4367 C CA . GLN B 1 232 ? 19.766 -31.047 -28.625 1 86.44 232 GLN B CA 1
ATOM 4368 C C . GLN B 1 232 ? 19.438 -30.422 -27.281 1 86.44 232 GLN B C 1
ATOM 4370 O O . GLN B 1 232 ? 18.469 -29.672 -27.156 1 86.44 232 GLN B O 1
ATOM 4375 N N . HIS B 1 233 ? 20.25 -30.812 -26.25 1 88.62 233 HIS B N 1
ATOM 4376 C CA . HIS B 1 233 ? 19.984 -30.391 -24.875 1 88.62 233 HIS B CA 1
ATOM 4377 C C . HIS B 1 233 ? 20.125 -28.875 -24.75 1 88.62 233 HIS B C 1
ATOM 4379 O O . HIS B 1 233 ? 19.531 -28.266 -23.844 1 88.62 233 HIS B O 1
ATOM 4385 N N . THR B 1 234 ? 20.844 -28.172 -25.719 1 88.88 234 THR B N 1
ATOM 4386 C CA . THR B 1 234 ? 21.047 -26.734 -25.656 1 88.88 234 THR B CA 1
ATOM 4387 C C . THR B 1 234 ? 19.906 -26 -26.359 1 88.88 234 THR B C 1
ATOM 4389 O O . THR B 1 234 ? 19.812 -24.766 -26.266 1 88.88 234 THR B O 1
ATOM 4392 N N . GLN B 1 235 ? 19.016 -26.688 -26.984 1 89.38 235 GLN B N 1
ATOM 4393 C CA . GLN B 1 235 ? 17.984 -26.062 -27.812 1 89.38 235 GLN B CA 1
ATOM 4394 C C . GLN B 1 235 ? 16.625 -26.094 -27.109 1 89.38 235 GLN B C 1
ATOM 4396 O O . GLN B 1 235 ? 15.664 -25.484 -27.578 1 89.38 235 GLN B O 1
ATOM 4401 N N . CYS B 1 236 ? 16.594 -26.797 -26.047 1 93.44 236 CYS B N 1
ATOM 4402 C CA . CYS B 1 236 ? 15.336 -26.875 -25.328 1 93.44 236 CYS B CA 1
ATOM 4403 C C . CYS B 1 236 ? 15.219 -25.734 -24.312 1 93.44 236 CYS B C 1
ATOM 4405 O O . CYS B 1 236 ? 16.172 -24.969 -24.125 1 93.44 236 CYS B O 1
ATOM 4407 N N . ARG B 1 237 ? 14.133 -25.516 -23.75 1 93.38 237 ARG B N 1
ATOM 4408 C CA . ARG B 1 237 ? 13.852 -24.422 -22.812 1 93.38 237 ARG B CA 1
ATOM 4409 C C . ARG B 1 237 ? 14.789 -24.484 -21.609 1 93.38 237 ARG B C 1
ATOM 4411 O O . ARG B 1 237 ? 15.344 -23.453 -21.203 1 93.38 237 ARG B O 1
ATOM 4418 N N . LEU B 1 238 ? 14.961 -25.688 -21.031 1 94.69 238 LEU B N 1
ATOM 4419 C CA . LEU B 1 238 ? 15.859 -25.844 -19.906 1 94.69 238 LEU B CA 1
ATOM 4420 C C . LEU B 1 238 ? 17.297 -25.484 -20.297 1 94.69 238 LEU B C 1
ATOM 4422 O O . LEU B 1 238 ? 18.016 -24.828 -19.531 1 94.69 238 LEU B O 1
ATOM 4426 N N . GLY B 1 239 ? 17.703 -25.969 -21.422 1 94.5 239 GLY B N 1
ATOM 4427 C CA . GLY B 1 239 ? 19.031 -25.656 -21.906 1 94.5 239 GLY B CA 1
ATOM 4428 C C . GLY B 1 239 ? 19.266 -24.156 -22.078 1 94.5 239 GLY B C 1
ATOM 4429 O O . GLY B 1 239 ? 20.281 -23.625 -21.641 1 94.5 239 GLY B O 1
ATOM 4430 N N . LYS B 1 240 ? 18.359 -23.5 -22.719 1 94.25 240 LYS B N 1
ATOM 4431 C CA . LYS B 1 240 ? 18.453 -22.062 -22.891 1 94.25 240 LYS B CA 1
ATOM 4432 C C . LYS B 1 240 ? 18.484 -21.344 -21.547 1 94.25 240 LYS B C 1
ATOM 4434 O O . LYS B 1 240 ? 19.234 -20.375 -21.375 1 94.25 240 LYS B O 1
ATOM 4439 N N . TRP B 1 241 ? 17.641 -21.844 -20.688 1 94.19 241 TRP B N 1
ATOM 4440 C CA . TRP B 1 241 ? 17.641 -21.281 -19.344 1 94.19 241 TRP B CA 1
ATOM 4441 C C . TRP B 1 241 ? 18.984 -21.484 -18.656 1 94.19 241 TRP B C 1
ATOM 4443 O O . TRP B 1 241 ? 19.5 -20.578 -18 1 94.19 241 TRP B O 1
ATOM 4453 N N . TYR B 1 242 ? 19.531 -22.625 -18.797 1 94 242 TYR B N 1
ATOM 4454 C CA . TYR B 1 242 ? 20.781 -23 -18.141 1 94 242 TYR B CA 1
ATOM 4455 C C . TYR B 1 242 ? 21.953 -22.219 -18.719 1 94 242 TYR B C 1
ATOM 4457 O O . TYR B 1 242 ? 22.75 -21.641 -17.969 1 94 242 TYR B O 1
ATOM 4465 N N . TYR B 1 243 ? 22.016 -22.047 -20.031 1 92.19 243 TYR B N 1
ATOM 4466 C CA . TYR B 1 243 ? 23.219 -21.516 -20.672 1 92.19 243 TYR B CA 1
ATOM 4467 C C . TYR B 1 243 ? 23.062 -20.016 -20.953 1 92.19 243 TYR B C 1
ATOM 4469 O O . TYR B 1 243 ? 24.047 -19.281 -20.953 1 92.19 243 TYR B O 1
ATOM 4477 N N . GLU B 1 244 ? 21.844 -19.516 -21.172 1 89.56 244 GLU B N 1
ATOM 4478 C CA . GLU B 1 244 ? 21.672 -18.141 -21.656 1 89.56 244 GLU B CA 1
ATOM 4479 C C . GLU B 1 244 ? 20.688 -17.375 -20.781 1 89.56 244 GLU B C 1
ATOM 4481 O O . GLU B 1 244 ? 20.594 -16.141 -20.875 1 89.56 244 GLU B O 1
ATOM 4486 N N . GLY B 1 245 ? 20.078 -18.031 -19.984 1 87.88 245 GLY B N 1
ATO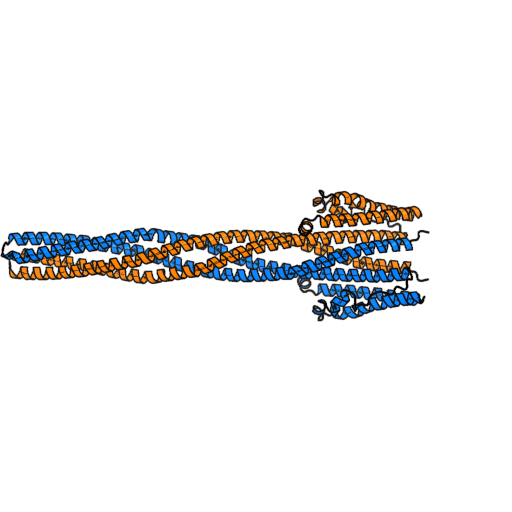M 4487 C CA . GLY B 1 245 ? 18.969 -17.375 -19.312 1 87.88 245 GLY B CA 1
ATOM 4488 C C . GLY B 1 245 ? 19.219 -17.141 -17.844 1 87.88 245 GLY B C 1
ATOM 4489 O O . GLY B 1 245 ? 20.359 -16.922 -17.422 1 87.88 245 GLY B O 1
ATOM 4490 N N . ASP B 1 246 ? 18.156 -17.094 -17.125 1 86.5 246 ASP B N 1
ATOM 4491 C CA . ASP B 1 246 ? 18.141 -16.734 -15.703 1 86.5 246 ASP B CA 1
ATOM 4492 C C . ASP B 1 246 ? 18.781 -17.828 -14.859 1 86.5 246 ASP B C 1
ATOM 4494 O O . ASP B 1 246 ? 19.078 -17.609 -13.68 1 86.5 246 ASP B O 1
ATOM 4498 N N . GLY B 1 247 ? 18.984 -18.953 -15.477 1 89.44 247 GLY B N 1
ATOM 4499 C CA . GLY B 1 247 ? 19.609 -20.047 -14.742 1 89.44 247 GLY B CA 1
ATOM 4500 C C . GLY B 1 247 ? 21 -19.703 -14.234 1 89.44 247 GLY B C 1
ATOM 4501 O O . GLY B 1 247 ? 21.453 -20.25 -13.227 1 89.44 247 GLY B O 1
ATOM 4502 N N . ARG B 1 248 ? 21.625 -18.75 -14.852 1 88.25 248 ARG B N 1
ATOM 4503 C CA . ARG B 1 248 ? 23 -18.375 -14.5 1 88.25 248 ARG B CA 1
ATOM 4504 C C . ARG B 1 248 ? 23.062 -17.812 -13.086 1 88.25 248 ARG B C 1
ATOM 4506 O O . ARG B 1 248 ? 24.125 -17.859 -12.445 1 88.25 248 ARG B O 1
ATOM 4513 N N . LYS B 1 249 ? 21.969 -17.359 -12.633 1 86.38 249 LYS B N 1
ATOM 4514 C CA . LYS B 1 249 ? 21.906 -16.828 -11.273 1 86.38 249 LYS B CA 1
ATOM 4515 C C . LYS B 1 249 ? 22.141 -17.938 -10.242 1 86.38 249 LYS B C 1
ATOM 4517 O O . LYS B 1 249 ? 22.469 -17.656 -9.086 1 86.38 249 LYS B O 1
ATOM 4522 N N . PHE B 1 250 ? 22 -19.219 -10.719 1 88.81 250 PHE B N 1
ATOM 4523 C CA . PHE B 1 250 ? 22.156 -20.359 -9.82 1 88.81 250 PHE B CA 1
ATOM 4524 C C . PHE B 1 250 ? 23.531 -21.016 -10.008 1 88.81 250 PHE B C 1
ATOM 4526 O O . PHE B 1 250 ? 23.781 -22.094 -9.469 1 88.81 250 PHE B O 1
ATOM 4533 N N . ALA B 1 251 ? 24.391 -20.406 -10.789 1 89.44 251 ALA B N 1
ATOM 4534 C CA . ALA B 1 251 ? 25.672 -21 -11.172 1 89.44 251 ALA B CA 1
ATOM 4535 C C . ALA B 1 251 ? 26.5 -21.375 -9.938 1 89.44 251 ALA B C 1
ATOM 4537 O O . ALA B 1 251 ? 27.312 -22.297 -9.984 1 89.44 251 ALA B O 1
ATOM 4538 N N . GLY B 1 252 ? 26.203 -20.719 -8.875 1 87.62 252 GLY B N 1
ATOM 4539 C CA . GLY B 1 252 ? 26.953 -20.969 -7.652 1 87.62 252 GLY B CA 1
ATOM 4540 C C . GLY B 1 252 ? 26.438 -22.172 -6.875 1 87.62 252 GLY B C 1
ATOM 4541 O O . GLY B 1 252 ? 27.109 -22.656 -5.949 1 87.62 252 GLY B O 1
ATOM 4542 N N . THR B 1 253 ? 25.375 -22.766 -7.219 1 89.88 253 THR B N 1
ATOM 4543 C CA . THR B 1 253 ? 24.797 -23.875 -6.469 1 89.88 253 THR B CA 1
ATOM 4544 C C . THR B 1 253 ? 25.25 -25.219 -7.039 1 89.88 253 THR B C 1
ATOM 4546 O O . THR B 1 253 ? 25.484 -25.328 -8.242 1 89.88 253 THR B O 1
ATOM 4549 N N . GLU B 1 254 ? 25.375 -26.172 -6.215 1 93.06 254 GLU B N 1
ATOM 4550 C CA . GLU B 1 254 ? 25.797 -27.516 -6.617 1 93.06 254 GLU B CA 1
ATOM 4551 C C . GLU B 1 254 ? 24.766 -28.156 -7.543 1 93.06 254 GLU B C 1
ATOM 4553 O O . GLU B 1 254 ? 25.125 -28.812 -8.531 1 93.06 254 GLU B O 1
ATOM 4558 N N . ALA B 1 255 ? 23.547 -27.953 -7.168 1 93.75 255 ALA B N 1
ATOM 4559 C CA . ALA B 1 255 ? 22.469 -28.562 -7.965 1 93.75 255 ALA B CA 1
ATOM 4560 C C . ALA B 1 255 ? 22.531 -28.078 -9.406 1 93.75 255 ALA B C 1
ATOM 4562 O O . ALA B 1 255 ? 22.312 -28.844 -10.344 1 93.75 255 ALA B O 1
ATOM 4563 N N . PHE B 1 256 ? 22.891 -26.828 -9.609 1 94.19 256 PHE B N 1
ATOM 4564 C CA . PHE B 1 256 ? 23 -26.25 -10.945 1 94.19 256 PHE B CA 1
ATOM 4565 C C . PHE B 1 256 ? 24.141 -26.891 -11.727 1 94.19 256 PHE B C 1
ATOM 4567 O O . PHE B 1 256 ? 23.953 -27.312 -12.875 1 94.19 256 PHE B O 1
ATOM 4574 N N . ARG B 1 257 ? 25.188 -27.094 -11.133 1 94.56 257 ARG B N 1
ATOM 4575 C CA . ARG B 1 257 ? 26.375 -27.656 -11.781 1 94.56 257 ARG B CA 1
ATOM 4576 C C . ARG B 1 257 ? 26.141 -29.125 -12.141 1 94.56 257 ARG B C 1
ATOM 4578 O O . ARG B 1 257 ? 26.531 -29.578 -13.219 1 94.56 257 ARG B O 1
ATOM 4585 N N . ARG B 1 258 ? 25.453 -29.797 -11.312 1 96.31 258 ARG B N 1
ATOM 4586 C CA . ARG B 1 258 ? 25.281 -31.234 -11.484 1 96.31 258 ARG B CA 1
ATOM 4587 C C . ARG B 1 258 ? 24.141 -31.531 -12.469 1 96.31 258 ARG B C 1
ATOM 4589 O O . ARG B 1 258 ? 24 -32.656 -12.938 1 96.31 258 ARG B O 1
ATOM 4596 N N . LEU B 1 259 ? 23.422 -30.516 -12.727 1 96.56 259 LEU B N 1
ATOM 4597 C CA . LEU B 1 259 ? 22.266 -30.656 -13.609 1 96.56 259 LEU B CA 1
ATOM 4598 C C . LEU B 1 259 ? 22.703 -30.875 -15.055 1 96.56 259 LEU B C 1
ATOM 4600 O O . LEU B 1 259 ? 22.031 -31.562 -15.82 1 96.56 259 LEU B O 1
ATOM 4604 N N . GLU B 1 260 ? 23.797 -30.375 -15.445 1 96 260 GLU B N 1
ATOM 4605 C CA . GLU B 1 260 ? 24.219 -30.328 -16.844 1 96 260 GLU B CA 1
ATOM 4606 C C . GLU B 1 260 ? 24.438 -31.734 -17.406 1 96 260 GLU B C 1
ATOM 4608 O O . GLU B 1 260 ? 23.891 -32.094 -18.438 1 96 260 GLU B O 1
ATOM 4613 N N . GLU B 1 261 ? 25.188 -32.531 -16.734 1 97.12 261 GLU B N 1
ATOM 4614 C CA . GLU B 1 261 ? 25.609 -33.812 -17.266 1 97.12 261 GLU B CA 1
ATOM 4615 C C . GLU B 1 261 ? 24.422 -34.75 -17.484 1 97.12 261 GLU B C 1
ATOM 4617 O O . GLU B 1 261 ? 24.25 -35.281 -18.578 1 97.12 261 GLU B O 1
ATOM 4622 N N . PRO B 1 262 ? 23.641 -34.906 -16.453 1 97.69 262 PRO B N 1
ATOM 4623 C CA . PRO B 1 262 ? 22.484 -35.781 -16.719 1 97.69 262 PRO B CA 1
ATOM 4624 C C . PRO B 1 262 ? 21.578 -35.25 -17.828 1 97.69 262 PRO B C 1
ATOM 4626 O O . PRO B 1 262 ? 21 -36.031 -18.578 1 97.69 262 PRO B O 1
ATOM 4629 N N . HIS B 1 263 ? 21.406 -33.969 -17.875 1 97.19 263 HIS B N 1
ATOM 4630 C CA . HIS B 1 263 ? 20.578 -33.375 -18.922 1 97.19 263 HIS B CA 1
ATOM 4631 C C . HIS B 1 263 ? 21.141 -33.688 -20.312 1 97.19 263 HIS B C 1
ATOM 4633 O O . HIS B 1 263 ? 20.391 -34.125 -21.203 1 97.19 263 HIS B O 1
ATOM 4639 N N . LYS B 1 264 ? 22.391 -33.531 -20.5 1 96.88 264 LYS B N 1
ATOM 4640 C CA . LYS B 1 264 ? 23.062 -33.906 -21.75 1 96.88 264 LYS B CA 1
ATOM 4641 C C . LYS B 1 264 ? 22.859 -35.375 -22.062 1 96.88 264 LYS B C 1
ATOM 4643 O O . LYS B 1 264 ? 22.578 -35.75 -23.219 1 96.88 264 LYS B O 1
ATOM 4648 N N . LYS B 1 265 ? 23 -36.156 -21.078 1 97.56 265 LYS B N 1
ATOM 4649 C CA . LYS B 1 265 ? 22.891 -37.625 -21.25 1 97.56 265 LYS B CA 1
ATOM 4650 C C . LYS B 1 265 ? 21.5 -38.031 -21.719 1 97.56 265 LYS B C 1
ATOM 4652 O O . LYS B 1 265 ? 21.359 -38.938 -22.547 1 97.56 265 LYS B O 1
ATOM 4657 N N . VAL B 1 266 ? 20.469 -37.375 -21.188 1 96.12 266 VAL B N 1
ATOM 4658 C CA . VAL B 1 266 ? 19.109 -37.688 -21.594 1 96.12 266 VAL B CA 1
ATOM 4659 C C . VAL B 1 266 ? 18.969 -37.5 -23.109 1 96.12 266 VAL B C 1
ATOM 4661 O O . VAL B 1 266 ? 18.531 -38.406 -23.812 1 96.12 266 VAL B O 1
ATOM 4664 N N . HIS B 1 267 ? 19.359 -36.344 -23.625 1 95.44 267 HIS B N 1
ATOM 4665 C CA . HIS B 1 267 ? 19.219 -36.031 -25.047 1 95.44 267 HIS B CA 1
ATOM 4666 C C . HIS B 1 267 ? 20.109 -36.938 -25.906 1 95.44 267 HIS B C 1
ATOM 4668 O O . HIS B 1 267 ? 19.688 -37.406 -26.953 1 95.44 267 HIS B O 1
ATOM 4674 N N . GLN B 1 268 ? 21.266 -37.219 -25.422 1 95.5 268 GLN B N 1
ATOM 4675 C CA . GLN B 1 268 ? 22.203 -38.062 -26.172 1 95.5 268 GLN B CA 1
ATOM 4676 C C . GLN B 1 268 ? 21.688 -39.5 -26.266 1 95.5 268 GLN B C 1
ATOM 4678 O O . GLN B 1 268 ? 21.641 -40.062 -27.359 1 95.5 268 GLN B O 1
ATOM 4683 N N . CYS B 1 269 ? 21.281 -39.969 -25.109 1 95.88 269 CYS B N 1
ATOM 4684 C CA . CYS B 1 269 ? 20.828 -41.344 -25.094 1 95.88 269 CYS B CA 1
ATOM 4685 C C . CYS B 1 269 ? 19.531 -41.531 -25.891 1 95.88 269 CYS B C 1
ATOM 4687 O O . CYS B 1 269 ? 19.328 -42.562 -26.531 1 95.88 269 CYS B O 1
ATOM 4689 N N . GLY B 1 270 ? 18.672 -40.5 -25.812 1 93.19 270 GLY B N 1
ATOM 4690 C CA . GLY B 1 270 ? 17.484 -40.562 -26.656 1 93.19 270 GLY B CA 1
ATOM 4691 C C . GLY B 1 270 ? 17.797 -40.656 -28.125 1 93.19 270 GLY B C 1
ATOM 4692 O O . GLY B 1 270 ? 17.234 -41.469 -28.844 1 93.19 270 GLY B O 1
ATOM 4693 N N . ARG B 1 271 ? 18.703 -39.906 -28.594 1 92.88 271 ARG B N 1
ATOM 4694 C CA . ARG B 1 271 ? 19.094 -39.906 -30 1 92.88 271 ARG B CA 1
ATOM 4695 C C . ARG B 1 271 ? 19.75 -41.219 -30.391 1 92.88 271 ARG B C 1
ATOM 4697 O O . ARG B 1 271 ? 19.469 -41.75 -31.453 1 92.88 271 ARG B O 1
ATOM 4704 N N . LEU B 1 272 ? 20.609 -41.688 -29.516 1 93.75 272 LEU B N 1
ATOM 4705 C CA . LEU B 1 272 ? 21.297 -42.938 -29.781 1 93.75 272 LEU B CA 1
ATOM 4706 C C . LEU B 1 272 ? 20.328 -44.125 -29.828 1 93.75 272 LEU B C 1
ATOM 4708 O O . LEU B 1 272 ? 20.5 -45.031 -30.625 1 93.75 272 LEU B O 1
ATOM 4712 N N . ALA B 1 273 ? 19.328 -44.031 -28.969 1 92.44 273 ALA B N 1
ATOM 4713 C CA . ALA B 1 273 ? 18.312 -45.062 -28.984 1 92.44 273 ALA B CA 1
ATOM 4714 C C . ALA B 1 273 ? 17.578 -45.094 -30.328 1 92.44 273 ALA B C 1
ATOM 4716 O O . ALA B 1 273 ? 17.328 -46.188 -30.875 1 92.44 273 ALA B O 1
ATOM 4717 N N . LEU B 1 274 ? 17.234 -43.969 -30.812 1 90.62 274 LEU B N 1
ATOM 4718 C CA . LEU B 1 274 ? 16.547 -43.875 -32.094 1 90.62 274 LEU B CA 1
ATOM 4719 C C . LEU B 1 274 ? 17.422 -44.406 -33.219 1 90.62 274 LEU B C 1
ATOM 4721 O O . LEU B 1 274 ? 16.953 -45.156 -34.062 1 90.62 274 LEU B O 1
ATOM 4725 N N . ALA B 1 275 ? 18.688 -44.031 -33.188 1 91 275 ALA B N 1
ATOM 4726 C CA . ALA B 1 275 ? 19.641 -44.5 -34.219 1 91 275 ALA B CA 1
ATOM 4727 C C . ALA B 1 275 ? 19.797 -46.031 -34.125 1 91 275 ALA B C 1
ATOM 4729 O O . ALA B 1 275 ? 19.844 -46.688 -35.156 1 91 275 ALA B O 1
ATOM 4730 N N . ALA B 1 276 ? 19.922 -46.531 -32.906 1 92.5 276 ALA B N 1
ATOM 4731 C CA . ALA B 1 276 ? 20.047 -47.969 -32.719 1 92.5 276 ALA B CA 1
ATOM 4732 C C . ALA B 1 276 ? 18.812 -48.719 -33.25 1 92.5 276 ALA B C 1
ATOM 4734 O O . ALA B 1 276 ? 18.938 -49.812 -33.812 1 92.5 276 ALA B O 1
ATOM 4735 N N . ASN B 1 277 ? 17.672 -48.156 -33.031 1 89.88 277 ASN B N 1
ATOM 4736 C CA . ASN B 1 277 ? 16.438 -48.75 -33.5 1 89.88 277 ASN B CA 1
ATOM 4737 C C . ASN B 1 277 ? 16.422 -48.844 -35.031 1 89.88 277 ASN B C 1
ATOM 4739 O O . ASN B 1 277 ? 16 -49.875 -35.594 1 89.88 277 ASN B O 1
ATOM 4743 N N . LEU B 1 278 ? 16.891 -47.812 -35.688 1 87.5 278 LEU B N 1
ATOM 4744 C CA . LEU B 1 278 ? 16.969 -47.812 -37.156 1 87.5 278 LEU B CA 1
ATOM 4745 C C . LEU B 1 278 ? 17.938 -48.875 -37.656 1 87.5 278 LEU B C 1
ATOM 4747 O O . LEU B 1 278 ? 17.719 -49.469 -38.719 1 87.5 278 LEU B O 1
ATOM 4751 N N . ALA B 1 279 ? 18.938 -49.094 -36.844 1 90.25 279 ALA B N 1
ATOM 4752 C CA . ALA B 1 279 ? 19.953 -50.094 -37.219 1 90.25 279 ALA B CA 1
ATOM 4753 C C . ALA B 1 279 ? 19.516 -51.5 -36.844 1 90.25 279 ALA B C 1
ATOM 4755 O O . ALA B 1 279 ? 20.203 -52.469 -37.156 1 90.25 279 ALA B O 1
ATOM 4756 N N . GLY B 1 280 ? 18.438 -51.625 -36.156 1 88.62 280 GLY B N 1
ATOM 4757 C CA . GLY B 1 280 ? 17.906 -52.906 -35.781 1 88.62 280 GLY B CA 1
ATOM 4758 C C . GLY B 1 280 ? 18.609 -53.531 -34.594 1 88.62 280 GLY B C 1
ATOM 4759 O O . GLY B 1 280 ? 18.531 -54.75 -34.375 1 88.62 280 GLY B O 1
ATOM 4760 N N . ASP B 1 281 ? 19.344 -52.781 -33.906 1 91.56 281 ASP B N 1
ATOM 4761 C CA . ASP B 1 281 ? 20.078 -53.219 -32.719 1 91.56 281 ASP B CA 1
ATOM 4762 C C . ASP B 1 281 ? 19.219 -53.094 -31.453 1 91.56 281 ASP B C 1
ATOM 4764 O O . ASP B 1 281 ? 19.312 -52.094 -30.734 1 91.56 281 ASP B O 1
ATOM 4768 N N . GLN B 1 282 ? 18.531 -54.094 -31.094 1 89 282 GLN B N 1
ATOM 4769 C CA . GLN B 1 282 ? 17.547 -54.031 -30.016 1 89 282 GLN B CA 1
ATOM 4770 C C . GLN B 1 282 ? 18.234 -53.938 -28.656 1 89 282 GLN B C 1
ATOM 4772 O O . GLN B 1 282 ? 17.719 -53.281 -27.75 1 89 282 GLN B O 1
ATOM 4777 N N . GLU B 1 283 ? 19.281 -54.594 -28.531 1 91.94 283 GLU B N 1
ATOM 4778 C CA . GLU B 1 283 ? 20.016 -54.531 -27.266 1 91.94 283 GLU B CA 1
ATOM 4779 C C . GLU B 1 283 ? 20.5 -53.125 -26.969 1 91.94 283 GLU B C 1
ATOM 4781 O O . GLU B 1 283 ? 20.375 -52.656 -25.844 1 91.94 283 GLU B O 1
ATOM 4786 N N . ALA B 1 284 ? 20.953 -52.531 -28 1 93.81 284 ALA B N 1
ATOM 4787 C CA . ALA B 1 284 ? 21.422 -51.156 -27.844 1 93.81 284 ALA B CA 1
ATOM 4788 C C . ALA B 1 284 ? 20.266 -50.219 -27.516 1 93.81 284 ALA B C 1
ATOM 4790 O O . ALA B 1 284 ? 20.422 -49.312 -26.688 1 93.81 284 ALA B O 1
ATOM 4791 N N . VAL B 1 285 ? 19.156 -50.375 -28.125 1 91.62 285 VAL B N 1
ATOM 4792 C CA . VAL B 1 285 ? 17.984 -49.562 -27.844 1 91.62 285 VAL B CA 1
ATOM 4793 C C . VAL B 1 285 ? 17.625 -49.656 -26.375 1 91.62 285 VAL B C 1
ATOM 4795 O O . VAL B 1 285 ? 17.453 -48.625 -25.688 1 91.62 285 VAL B O 1
ATOM 4798 N N . ASN B 1 286 ? 17.547 -50.844 -25.859 1 91.69 286 ASN B N 1
ATOM 4799 C CA . ASN B 1 286 ? 17.188 -51.094 -24.469 1 91.69 286 ASN B CA 1
ATOM 4800 C C . ASN B 1 286 ? 18.188 -50.406 -23.516 1 91.69 286 ASN B C 1
ATOM 4802 O O . ASN B 1 286 ? 17.797 -49.812 -22.516 1 91.69 286 ASN B O 1
ATOM 4806 N N . ASN B 1 287 ? 19.391 -50.531 -23.906 1 94.38 287 ASN B N 1
ATOM 4807 C CA . ASN B 1 287 ? 20.438 -49.969 -23.062 1 94.38 287 ASN B CA 1
ATOM 4808 C C . ASN B 1 287 ? 20.344 -48.438 -23.047 1 94.38 287 ASN B C 1
ATOM 4810 O O . ASN B 1 287 ? 20.391 -47.812 -21.969 1 94.38 287 ASN B O 1
ATOM 4814 N N . TYR B 1 288 ? 20.188 -47.812 -24.172 1 94.75 288 TYR B N 1
ATOM 4815 C CA . TYR B 1 288 ? 20.141 -46.344 -24.25 1 94.75 288 TYR B CA 1
ATOM 4816 C C . TYR B 1 288 ? 18.875 -45.812 -23.594 1 94.75 288 TYR B C 1
ATOM 4818 O O . TYR B 1 288 ? 18.922 -44.75 -22.953 1 94.75 288 TYR B O 1
ATOM 4826 N N . ILE B 1 289 ? 17.844 -46.5 -23.703 1 92.44 289 ILE B N 1
ATOM 4827 C CA . ILE B 1 289 ? 16.594 -46.094 -23.078 1 92.44 289 ILE B CA 1
ATOM 4828 C C . ILE B 1 289 ? 16.734 -46.156 -21.562 1 92.44 289 ILE B C 1
ATOM 4830 O O . ILE B 1 289 ? 16.297 -45.25 -20.844 1 92.44 289 ILE B O 1
ATOM 4834 N N . ALA B 1 290 ? 17.312 -47.219 -21.109 1 92 290 ALA B N 1
ATOM 4835 C CA . ALA B 1 290 ? 17.531 -47.344 -19.672 1 92 290 ALA B CA 1
ATOM 4836 C C . ALA B 1 290 ? 18.391 -46.219 -19.141 1 92 290 ALA B C 1
ATOM 4838 O O . ALA B 1 290 ? 18.078 -45.625 -18.094 1 92 290 ALA B O 1
ATOM 4839 N N . GLN B 1 291 ? 19.375 -45.875 -19.906 1 95.5 291 GLN B N 1
ATOM 4840 C CA . GLN B 1 291 ? 20.25 -44.781 -19.516 1 95.5 291 GLN B CA 1
ATOM 4841 C C . GLN B 1 291 ? 19.516 -43.438 -19.578 1 95.5 291 GLN B C 1
ATOM 4843 O O . GLN B 1 291 ? 19.719 -42.594 -18.719 1 95.5 291 GLN B O 1
ATOM 4848 N N . MET B 1 292 ? 18.719 -43.25 -20.562 1 94.56 292 MET B N 1
ATOM 4849 C CA . MET B 1 292 ? 17.938 -42.031 -20.703 1 94.56 292 MET B CA 1
ATOM 4850 C C . MET B 1 292 ? 17.016 -41.844 -19.5 1 94.56 292 MET B C 1
ATOM 4852 O O . MET B 1 292 ? 16.953 -40.75 -18.922 1 94.56 292 MET B O 1
ATOM 4856 N N . GLU B 1 293 ? 16.359 -42.875 -19.109 1 92.56 293 GLU B N 1
ATOM 4857 C CA . GLU B 1 293 ? 15.422 -42.812 -18 1 92.56 293 GLU B CA 1
ATOM 4858 C C . GLU B 1 293 ? 16.141 -42.531 -16.672 1 92.56 293 GLU B C 1
ATOM 4860 O O . GLU B 1 293 ? 15.672 -41.719 -15.859 1 92.56 293 GLU B O 1
ATOM 4865 N N . GLU B 1 294 ? 17.25 -43.219 -16.531 1 94.19 294 GLU B N 1
ATOM 4866 C CA . GLU B 1 294 ? 18.031 -42.969 -15.328 1 94.19 294 GLU B CA 1
ATOM 4867 C C . GLU B 1 294 ? 18.5 -41.531 -15.25 1 94.19 294 GLU B C 1
ATOM 4869 O O . GLU B 1 294 ? 18.359 -40.875 -14.203 1 94.19 294 GLU B O 1
ATOM 4874 N N . ALA B 1 295 ? 19.031 -41.031 -16.328 1 96.06 295 ALA B N 1
ATOM 4875 C CA . ALA B 1 295 ? 19.484 -39.656 -16.375 1 96.06 295 ALA B CA 1
ATOM 4876 C C . ALA B 1 295 ? 18.328 -38.688 -16.125 1 96.06 295 ALA B C 1
ATOM 4878 O O . ALA B 1 295 ? 18.5 -37.656 -15.469 1 96.06 295 ALA B O 1
ATOM 4879 N N . SER B 1 296 ? 17.203 -38.969 -16.641 1 94.94 296 SER B N 1
ATOM 4880 C CA . SER B 1 296 ? 16.016 -38.125 -16.5 1 94.94 296 SER B CA 1
ATOM 4881 C C . SER B 1 296 ? 15.641 -37.969 -15.023 1 94.94 296 SER B C 1
ATOM 4883 O O . SER B 1 296 ? 15.266 -36.875 -14.594 1 94.94 296 SER B O 1
ATOM 4885 N N . VAL B 1 297 ? 15.719 -39.031 -14.281 1 93.25 297 VAL B N 1
ATOM 4886 C CA . VAL B 1 297 ? 15.422 -39 -12.852 1 93.25 297 VAL B CA 1
ATOM 4887 C C . VAL B 1 297 ? 16.344 -38 -12.156 1 93.25 297 VAL B C 1
ATOM 4889 O O . VAL B 1 297 ? 15.891 -37.188 -11.336 1 93.25 297 VAL B O 1
ATOM 4892 N N . HIS B 1 298 ? 17.578 -38 -12.57 1 95.62 298 HIS B N 1
ATOM 4893 C CA . HIS B 1 298 ? 18.547 -37.094 -11.977 1 95.62 298 HIS B CA 1
ATOM 4894 C C . HIS B 1 298 ? 18.234 -35.656 -12.344 1 95.62 298 HIS B C 1
ATOM 4896 O O . HIS B 1 298 ? 18.375 -34.75 -11.508 1 95.62 298 HIS B O 1
ATOM 4902 N N . VAL B 1 299 ? 17.844 -35.406 -13.547 1 96.06 299 VAL B N 1
ATOM 4903 C CA . VAL B 1 299 ? 17.484 -34.062 -13.977 1 96.06 299 VAL B CA 1
ATOM 4904 C C . VAL B 1 299 ? 16.375 -33.5 -13.094 1 96.06 299 VAL B C 1
ATOM 4906 O O . VAL B 1 299 ? 16.484 -32.406 -12.562 1 96.06 299 VAL B O 1
ATOM 4909 N N . ILE B 1 300 ? 15.344 -34.281 -12.859 1 94.44 300 ILE B N 1
ATOM 4910 C CA . ILE B 1 300 ? 14.195 -33.844 -12.062 1 94.44 300 ILE B CA 1
ATOM 4911 C C . ILE B 1 300 ? 14.633 -33.594 -10.625 1 94.44 300 ILE B C 1
ATOM 4913 O O . ILE B 1 300 ? 14.219 -32.594 -10.008 1 94.44 300 ILE B O 1
ATOM 4917 N N . GLN B 1 301 ? 15.461 -34.469 -10.164 1 94.44 301 GLN B N 1
ATOM 4918 C CA . GLN B 1 301 ? 15.953 -34.312 -8.797 1 94.44 301 GLN B CA 1
ATOM 4919 C C . GLN B 1 301 ? 16.719 -33 -8.617 1 94.44 301 GLN B C 1
ATOM 4921 O O . GLN B 1 301 ? 16.516 -32.312 -7.625 1 94.44 301 GLN B O 1
ATOM 4926 N N . TYR B 1 302 ? 17.562 -32.688 -9.508 1 95.31 302 TYR B N 1
ATOM 4927 C CA . TYR B 1 302 ? 18.375 -31.469 -9.375 1 95.31 302 TYR B CA 1
ATOM 4928 C C . TYR B 1 302 ? 17.516 -30.219 -9.57 1 95.31 302 TYR B C 1
ATOM 4930 O O . TYR B 1 302 ? 17.781 -29.188 -8.945 1 95.31 302 TYR B O 1
ATOM 4938 N N . ILE B 1 303 ? 16.531 -30.266 -10.414 1 94.44 303 ILE B N 1
ATOM 4939 C CA . ILE B 1 303 ? 15.594 -29.172 -10.57 1 94.44 303 ILE B CA 1
ATOM 4940 C C . ILE B 1 303 ? 14.867 -28.922 -9.25 1 94.44 303 ILE B C 1
ATOM 4942 O O . ILE B 1 303 ? 14.719 -27.766 -8.82 1 94.44 303 ILE B O 1
ATOM 4946 N N . ASP B 1 304 ? 14.445 -29.984 -8.609 1 92.88 304 ASP B N 1
ATOM 4947 C CA . ASP B 1 304 ? 13.766 -29.875 -7.324 1 92.88 304 ASP B CA 1
ATOM 4948 C C . ASP B 1 304 ? 14.688 -29.266 -6.27 1 92.88 304 ASP B C 1
ATOM 4950 O O . ASP B 1 304 ? 14.258 -28.438 -5.457 1 92.88 304 ASP B O 1
ATOM 4954 N N . LYS B 1 305 ? 15.93 -29.656 -6.293 1 93 305 LYS B N 1
ATOM 4955 C CA . LYS B 1 305 ? 16.906 -29.125 -5.336 1 93 305 LYS B CA 1
ATOM 4956 C C . LYS B 1 305 ? 17.125 -27.641 -5.559 1 93 305 LYS B C 1
ATOM 4958 O O . LYS B 1 305 ? 17.344 -26.891 -4.605 1 93 305 LYS B O 1
ATOM 4963 N N . LEU B 1 306 ? 17.172 -27.234 -6.793 1 91.19 306 LEU B N 1
ATOM 4964 C CA . LEU B 1 306 ? 17.312 -25.812 -7.113 1 91.19 306 LEU B CA 1
ATOM 4965 C C . LEU B 1 306 ? 16.172 -25 -6.523 1 91.19 306 LEU B C 1
ATOM 4967 O O . LEU B 1 306 ? 16.391 -23.906 -5.992 1 91.19 306 LEU B O 1
ATOM 4971 N N . LEU B 1 307 ? 14.945 -25.531 -6.625 1 89.25 307 LEU B N 1
ATOM 4972 C CA . LEU B 1 307 ? 13.781 -24.844 -6.094 1 89.25 307 LEU B CA 1
ATOM 4973 C C . LEU B 1 307 ? 13.859 -24.734 -4.574 1 89.25 307 LEU B C 1
ATOM 4975 O O . LEU B 1 307 ? 13.484 -23.703 -4.004 1 89.25 307 LEU B O 1
ATOM 4979 N N . GLU B 1 308 ? 14.359 -25.766 -3.973 1 85.19 308 GLU B N 1
ATOM 4980 C CA . GLU B 1 308 ? 14.469 -25.797 -2.518 1 85.19 308 GLU B CA 1
ATOM 4981 C C . GLU B 1 308 ? 15.523 -24.812 -2.021 1 85.19 308 GLU B C 1
ATOM 4983 O O . GLU B 1 308 ? 15.477 -24.375 -0.871 1 85.19 308 GLU B O 1
ATOM 4988 N N . SER B 1 309 ? 16.531 -24.531 -2.803 1 76.31 309 SER B N 1
ATOM 4989 C CA . SER B 1 309 ? 17.625 -23.656 -2.422 1 76.31 309 SER B CA 1
ATOM 4990 C C . SER B 1 309 ? 17.172 -22.188 -2.447 1 76.31 309 SER B C 1
ATOM 4992 O O . SER B 1 309 ? 17.906 -21.312 -1.984 1 76.31 309 SER B O 1
ATOM 4994 N N . HIS B 1 310 ? 16.031 -21.984 -2.998 1 70.06 310 HIS B N 1
ATOM 4995 C CA . HIS B 1 310 ? 15.562 -20.609 -2.994 1 70.06 310 HIS B CA 1
ATOM 4996 C C . HIS B 1 310 ? 15.297 -20.109 -1.573 1 70.06 310 HIS B C 1
ATOM 4998 O O . HIS B 1 310 ? 14.734 -20.844 -0.756 1 70.06 310 HIS B O 1
ATOM 5004 N N . PRO B 1 311 ? 16 -19.031 -1.174 1 58.47 311 PRO B N 1
ATOM 5005 C CA . PRO B 1 311 ? 15.938 -18.547 0.205 1 58.47 311 PRO B CA 1
ATOM 5006 C C . PRO B 1 311 ? 14.523 -18.594 0.784 1 58.47 311 PRO B C 1
ATOM 5008 O O . PRO B 1 311 ? 14.359 -18.672 2.004 1 58.47 311 PRO B O 1
ATOM 5011 N N . PHE B 1 312 ? 13.5 -18.344 0.111 1 53.31 312 PHE B N 1
ATOM 5012 C CA . PHE B 1 312 ? 12.164 -18.359 0.704 1 53.31 312 PHE B CA 1
ATOM 5013 C C . PHE B 1 312 ? 11.82 -19.734 1.241 1 53.31 312 PHE B C 1
ATOM 5015 O O . PHE B 1 312 ? 11.039 -19.875 2.182 1 53.31 312 PHE B O 1
ATOM 5022 N N . MET B 1 313 ? 12.297 -20.812 0.605 1 52.81 313 MET B N 1
ATOM 5023 C CA . MET B 1 313 ? 12.062 -22.125 1.216 1 52.81 313 MET B CA 1
ATOM 5024 C C . MET B 1 313 ? 12.93 -22.297 2.455 1 52.81 313 MET B C 1
ATOM 5026 O O . MET B 1 313 ? 12.594 -23.094 3.342 1 52.81 313 MET B O 1
ATOM 5030 N N . SER B 1 314 ? 14.031 -21.75 2.561 1 45.22 314 SER B N 1
ATOM 5031 C CA . SER B 1 314 ? 14.898 -21.953 3.717 1 45.22 314 SER B CA 1
ATOM 5032 C C . SER B 1 314 ? 14.305 -21.312 4.969 1 45.22 314 SER B C 1
ATOM 5034 O O . SER B 1 314 ? 14.633 -21.703 6.09 1 45.22 314 SER B O 1
ATOM 5036 N N . GLU B 1 315 ? 13.703 -20.25 4.977 1 40.88 315 GLU B N 1
ATOM 5037 C CA . GLU B 1 315 ? 13.242 -19.641 6.215 1 40.88 315 GLU B CA 1
ATOM 5038 C C . GLU B 1 315 ? 12.117 -20.453 6.852 1 40.88 315 GLU B C 1
ATOM 5040 O O . GLU B 1 315 ? 11.859 -20.328 8.047 1 40.88 315 GLU B O 1
ATOM 5045 N N . LYS B 1 316 ? 11.297 -21.109 6.098 1 39.97 316 LYS B N 1
ATOM 5046 C CA . LYS B 1 316 ? 10.367 -21.984 6.801 1 39.97 316 LYS B CA 1
ATOM 5047 C C . LYS B 1 316 ? 11.008 -23.344 7.102 1 39.97 316 LYS B C 1
ATOM 5049 O O . LYS B 1 316 ? 10.359 -24.234 7.656 1 39.97 316 LYS B O 1
ATOM 5054 N N . ALA B 1 317 ? 12.102 -23.703 6.613 1 30.97 317 ALA B N 1
ATOM 5055 C CA . ALA B 1 317 ? 12.711 -24.859 7.254 1 30.97 317 ALA B CA 1
ATOM 5056 C C . ALA B 1 317 ? 13.281 -24.484 8.617 1 30.97 317 ALA B C 1
ATOM 5058 O O . ALA B 1 317 ? 13.945 -23.453 8.766 1 30.97 317 ALA B O 1
#

pLDDT: mean 89.69, std 10.06, range [30.72, 97.69]

Organism: NCBI:txid1354337

Secondary structure (DSSP, 8-state):
---HHHHHHHHHHHHHHHHHHHHHHHHHHHHHHHHTHHHHHHHHHHHHHHHHHHHHHHHHHHHHHHHHHHHHHHHHHHHHHHHHHHHHHHHHHHHHHHHHHHHHHHHHHHHHHGGGGHHHHHHHHHHHHHHHHHHHHHHHHHHHHHHHHHHHHHHHHHHHHHHHHHHHHHHHHHHHHHHHHHHHHHHHHHHHHHHHHHHHHHHHHHHHHHHHHHHHHHHHHHHT-----PPPTTTSHHHHHHHTSGGGGGTTSHHHHHHHHHHHHHHHHHHHHHHHHHTT-HHHHHHHHHHHHHHHHHHHHHHHHHHHTSHHHHTT-/---HHHHHHHHHHHHHHHHHHHHHHHHHHHHHHHHTHHHHHHHHHHHHHHHHHHHHHHHHHHHHHHHHHHHHHHHHHHHHHHHHHHHHHHHHHHHHHHHHHHHHHHHHHHHHHGGGGHHHHHHHHHHHHHHHHHHHHHHHHHHHHHHHHHHHHHHHHHHHHHHHHHHHHHHHHHHHHHHHHHHHHHHHHHHHHHHHHHHHHHHHHHHHHHHHHHHHHHHHHHHT-----PPPTTTSHHHHHHHTSGGGGGTTSHHHHHHHHHHHHHHHHHHHHHHHHHTT-HHHHHHHHHHHHHHHHHHHHHHHHHHHTSHHHHH--

Foldseek 3Di:
DPCVVVVVLVVLVVVLVVLVVVLVVLLVLLVVLVVCLVVLVVLLVVLVVVLVVLVVVLVVLVVVLVVLVVVLVVLVVVLVVLVVLLVVLVVQLVVLVVQLVVLVVQLVVLVVVPPVSPVSNVVSVVSNVVSVVSNVVSVVSNVVSVVVNVVSVVVNVVSVVCNVVSVVVSVVSVVVSVVSVVVSVVSVVSSLVSVLSSLVSLLVSVLSVLVSLLSVLVSCLVVLPLPLPRDALCPDPVNCCLPPHPVVVCVVPPLSVVLPVLSRLLSVLSSQLSVCSNVVNVVSNVVSSVSNVVSSVSNSVSSVVSSCPRVVNVVVD/DPCVVVVVLVVLVVVLVVLVVVLVVLLVLLVVLVVCLVVLVVLLVVLVVVLVVLVVVLVVLVVLLVVLVVVLVVLVVVLVVLVVLLVVLVVQLVVLVVQLVVLVVQLVVLVVVPPVSPVSNVVSVVSNVVSVVSNVVSVVSNVVSVVVNVVSVVVNVVSVVCNVVSVVVSVVSVVVSVVSVVVSVVSVVSSLVSVLSSLVSVLVSVLSVLVSLLSVLVSCLVVLPLPLPRDALCPDPVNCCLPPHPVVVCVVPPLSVVLPVLSRLLSVLSSQLSVCSNVVNVVSNVVSSVSNVVSSVSNSVSSVVSSCPRVVNVVVD

InterPro domains:
  IPR004089 Methyl-accepting chemotaxis protein (MCP) signalling domain [PF00015] (52-193)
  IPR004089 Methyl-accepting chemotaxis protein (MCP) signalling domain [PS50111] (61-190)
  IPR025991 Chemoreceptor zinc-binding domain [PF13682] (210-273)

Sequence (634 aa):
MVNYSGLFIQHTNCNIHTITLIRDSILASSQQLHDKLDLLERMEQLFNDMVENSQTLAQFLNEIEVHLSNSQTEIENFSQWLKKIKNSADNIDRLASQANILSINSAIEAGHIGQEGAGFSVLAQEMKKLSLEIQHQASEIGSINNNLSTRFAPVKENTLKNKEQLMQVKEIVKVGSANLIALAEQANELKHLFLFISMQQFFNTVKIDHVLWKEAIYVHLLNNDGENCVNQHTQCRLGKWYYEGDGRKFAGTEAFRRLEEPHKKVHQCGRLALAANLAGDQEAVNNYIAQMEEASVHVIQYIDKLLESHPFMSEKAMVNYSGLFIQHTNCNIHTITLIRDSILASSQQLHDKLDLLERMEQLFNDMVENSQTLAQFLNEIEVHLSNSQTEIENFSQWLKKIKNSADNIDRLASQANILSINSAIEAGHIGQEGAGFSVLAQEMKKLSLEIQHQASEIGSINNNLSTRFAPVKENTLKNKEQLMQVKEIVKVGSANLIALAEQANELKHLFLFISMQQFFNTVKIDHVLWKEAIYVHLLNNDGENCVNQHTQCRLGKWYYEGDGRKFAGTEAFRRLEEPHKKVHQCGRLALAANLAGDQEAVNNYIAQMEEASVHVIQYIDKLLESHPFMSEKA

Nearest PDB structures (foldseek):
  3ja6-assembly1_I  TM=7.249E-01  e=4.043E-06  Escherichia coli
  3g67-assembly1_A  TM=8.934E-01  e=1.247E-04  Thermotoga maritima
  3g6b-assembly1_A  TM=8.966E-01  e=2.035E-04  Thermotoga maritima
  8c5v-assembly1_I  TM=7.312E-01  e=1.170E-02  Escherichia coli
  6grj-assembly1_F  TM=4.732E-01  e=1.085E-01  Aeromonas hydrophila

Solvent-accessible surface area (backbone atoms only — not comparable to full-atom values): 31465 Å² total; per-residue (Å²): 125,75,57,58,67,59,53,47,52,54,49,48,52,54,45,50,53,54,51,50,53,42,34,54,50,38,38,49,49,16,50,54,38,53,64,46,44,57,56,34,51,50,49,29,51,50,28,54,51,48,39,52,50,41,50,54,48,50,50,49,52,53,50,48,50,53,50,48,53,51,45,53,53,49,50,54,50,48,55,53,50,48,51,51,40,39,50,37,24,52,50,37,31,53,46,20,52,51,42,31,52,50,16,51,51,40,33,53,54,16,59,73,61,43,81,85,16,50,69,44,38,53,50,16,51,51,40,31,54,45,19,53,50,39,29,49,38,21,50,48,42,38,52,52,44,53,53,51,56,63,63,44,49,59,52,53,52,49,50,54,51,49,56,59,52,45,57,55,48,52,49,52,50,53,52,48,36,54,49,32,54,52,45,28,52,51,33,51,52,50,41,52,51,32,54,48,50,20,51,52,29,43,52,45,28,43,52,47,50,50,50,53,51,53,49,50,50,52,52,33,58,73,65,67,50,84,74,71,83,67,71,55,50,68,71,37,70,59,27,36,28,52,78,73,39,76,42,52,81,41,62,85,39,67,39,52,63,62,30,51,59,32,41,45,43,24,40,49,23,48,52,49,19,51,53,24,52,76,71,66,36,52,68,53,23,56,50,24,47,52,50,18,52,54,22,44,53,50,32,54,52,26,53,52,48,50,59,51,64,36,68,79,52,50,70,74,105,124,76,58,59,65,58,53,46,52,54,50,50,53,55,46,50,53,54,52,49,52,44,35,52,51,38,38,51,50,17,49,54,38,51,64,47,44,59,57,33,52,50,49,29,52,51,28,53,51,49,37,53,51,41,49,54,47,50,52,50,52,52,50,49,51,52,51,48,52,51,44,52,54,50,51,54,51,48,55,54,51,45,50,51,40,39,52,37,24,52,49,37,30,52,47,20,52,50,42,31,52,51,16,51,52,41,32,51,54,15,59,73,62,44,82,85,16,50,70,43,37,53,51,16,51,51,41,31,54,44,19,53,51,40,28,49,39,21,51,51,41,38,52,52,43,53,54,51,56,62,62,44,50,60,51,54,52,49,48,55,51,49,55,59,52,44,57,54,47,53,50,52,50,52,54,48,35,54,48,31,54,52,48,29,51,50,34,50,51,49,41,52,50,32,53,48,49,19,50,52,28,43,52,44,29,44,52,47,50,51,50,52,52,54,49,50,50,53,52,33,58,72,65,66,49,84,78,72,83,67,75,55,49,68,72,38,70,58,27,36,27,53,76,72,39,76,41,54,80,39,62,86,38,67,39,51,63,61,32,52,59,31,41,45,42,25,41,50,23,47,52,50,18,50,54,26,53,76,70,66,36,52,68,53,24,54,50,23,47,52,50,17,53,55,23,45,53,49,33,54,50,25,52,53,48,50,60,51,65,36,65,78,51,48,73,77,96

Radius of gyration: 49.62 Å; Cα contacts (8 Å, |Δi|>4): 647; chains: 2; bounding box: 52×153×93 Å